Protein AF-A0A0B5FC91-F1 (afdb_monomer_lite)

Radius of gyration: 28.28 Å; chains: 1; bounding box: 96×73×93 Å

Sequence (487 aa):
MAQLRSFLKFMPFAAALLGFMLLGGCGSNSGSGDAPQAEAPVGSYGVDENGIRYTGSSGCVACHQLLTFGELDPEASAEIVADYLRGRHAQGSLDAAAPQACLDCHDPIGDGSTIESFLPAGASIPEAGLAAVGCENCHGAGGDHFGDGPLPRSVPGFETCGNCHDLLAPASPHVGAEDSLLANYQDSRHATSVRAPGNALCGRCHSDELFRNYHEKTVDLEAAQWETFFSGVTPPSDPSPVQCRTCHNPHSGALRTSSIVDNDREVFSGEFNLCTACHQVNLEYDFDSESGTYSFQLDESRDTYLATGHPATDALIEDSHFKSGADIFGYNINASARNACTQCHSPHAASRFVAEDSMAIAEAWARSGHADYQGGAFTHQFDPDSDGACLKCHNGVEFVRYVNGVPPVDLDAARQGGVVACVACHDLDDSNNADGALRQIDEVAFPSGAIVSLNQANNLCLECHQGRSSTRQVDERIADKGSRGRE

Foldseek 3Di:
DDDDDDDDDDDPDPPPVVVPPLPPQQDLPPDDDPPPLQDLPDDPLDAPPVRFGANAQLSVLSNQLPDDDDPPDNVVSNVLSLLQLQACQLLPPDALPDPVVVLVQQAVSSRNQSCVVVHDPPRDADPRGGGGNGPCLFQNGCSQVSNPDDGNRPPGFQVSVCSRQADDPLPDPPQQRFHRLVVLLCLACQQVQDDDQQFLLSCCQFFLVSVLVPLVVPLPDFQVRSVVVRVPPGGDPDTGGRGPCSQAVPSNRHGPAQFDDDPNATQAHRVLSSVCSRLPFAWDWDADPVLRAIDIAGPPVGHHNCNPPNPPPDDGPCQQAHYPDDDRLAAHFRRSQNCRPVLEADVSNRDDQQDDCPRVVRNVCRPDPLNPCSDPLQSDQADQQARQLSCCQFALSLVSSVLSPDDSRNHGCVSGGHGNGPVSQFQRSPPPDSRGDGRADQWDQAPVRDIDGDDGVVRSVCSNVHDNDDPVRVVVVVVVVVVVVPD

Structure (mmCIF, N/CA/C/O backbone):
data_AF-A0A0B5FC91-F1
#
_entry.id   AF-A0A0B5FC91-F1
#
loop_
_atom_site.group_PDB
_atom_site.id
_atom_site.type_symbol
_atom_site.label_atom_id
_atom_site.label_alt_id
_atom_site.label_comp_id
_atom_site.label_asym_id
_atom_site.label_entity_id
_atom_site.label_seq_id
_atom_site.pdbx_PDB_ins_code
_atom_site.Cartn_x
_atom_site.Cartn_y
_atom_site.Cartn_z
_atom_site.occupancy
_atom_site.B_iso_or_equiv
_atom_site.auth_seq_id
_atom_site.auth_comp_id
_atom_site.auth_asym_id
_atom_site.auth_atom_id
_atom_site.pdbx_PDB_model_num
ATOM 1 N N . MET A 1 1 ? -65.824 48.731 5.723 1.00 39.88 1 MET A N 1
ATOM 2 C CA . MET A 1 1 ? -64.798 48.352 6.718 1.00 39.88 1 MET A CA 1
ATOM 3 C C . MET A 1 1 ? -65.505 47.682 7.882 1.00 39.88 1 MET A C 1
ATOM 5 O O . MET A 1 1 ? -65.996 48.364 8.770 1.00 39.88 1 MET A O 1
ATOM 9 N N . ALA A 1 2 ? -65.689 46.367 7.800 1.00 34.00 2 ALA A N 1
ATOM 10 C CA . ALA A 1 2 ? -66.424 45.595 8.790 1.00 34.00 2 ALA A CA 1
ATOM 11 C C . ALA A 1 2 ? -65.906 44.149 8.797 1.00 34.00 2 ALA A C 1
ATOM 13 O O . ALA A 1 2 ? -65.760 43.559 7.733 1.00 34.00 2 ALA A O 1
ATOM 14 N N . GLN A 1 3 ? -65.713 43.627 10.012 1.00 33.59 3 GLN A N 1
ATOM 15 C CA . GLN A 1 3 ? -65.729 42.210 10.402 1.00 33.59 3 GLN A CA 1
ATOM 16 C C . GLN A 1 3 ? -64.540 41.329 9.965 1.00 33.59 3 GLN A C 1
ATOM 18 O O . GLN A 1 3 ? -64.578 40.663 8.938 1.00 33.59 3 GLN A O 1
ATOM 23 N N . LEU A 1 4 ? -63.538 41.223 10.849 1.00 33.69 4 LEU A N 1
ATOM 24 C CA . LEU A 1 4 ? -62.694 40.032 10.989 1.00 33.69 4 LEU A CA 1
ATOM 25 C C . LEU A 1 4 ? -63.137 39.302 12.268 1.00 33.69 4 LEU A C 1
ATOM 27 O O . LEU A 1 4 ? -62.945 39.808 13.375 1.00 33.69 4 LEU A O 1
ATOM 31 N N . ARG A 1 5 ? -63.746 38.122 12.130 1.00 36.91 5 ARG A N 1
ATOM 32 C CA . ARG A 1 5 ? -63.949 37.175 13.231 1.00 36.91 5 ARG A CA 1
ATOM 33 C C . ARG A 1 5 ? -63.750 35.749 12.734 1.00 36.91 5 ARG A C 1
ATOM 35 O O . ARG A 1 5 ? -64.418 35.332 11.801 1.00 36.91 5 ARG A O 1
ATOM 42 N N . SER A 1 6 ? -62.950 35.029 13.520 1.00 36.69 6 SER A N 1
ATOM 43 C CA . SER A 1 6 ? -62.980 33.581 13.735 1.00 36.69 6 SER A CA 1
ATOM 44 C C . SER A 1 6 ? -62.473 32.707 12.591 1.00 36.69 6 SER A C 1
ATOM 46 O O . SER A 1 6 ? -63.109 32.630 11.557 1.00 36.69 6 SER A O 1
ATOM 48 N N . PHE A 1 7 ? -61.362 32.002 12.817 1.00 30.22 7 PHE A N 1
ATOM 49 C CA . PHE A 1 7 ? -61.339 30.534 12.903 1.00 30.22 7 PHE A CA 1
ATOM 50 C C . PHE A 1 7 ? -59.958 30.088 13.417 1.00 30.22 7 PHE A C 1
ATOM 52 O O . PHE A 1 7 ? -59.023 29.860 12.661 1.00 30.22 7 PHE A O 1
ATOM 59 N N . LEU A 1 8 ? -59.845 29.988 14.743 1.00 39.12 8 LEU A N 1
ATOM 60 C CA . LEU A 1 8 ? -58.862 29.148 15.426 1.00 39.12 8 LEU A CA 1
ATOM 61 C C . LEU A 1 8 ? -59.639 27.937 15.955 1.00 39.12 8 LEU A C 1
ATOM 63 O O . LEU A 1 8 ? -60.596 28.156 16.703 1.00 39.12 8 LEU A O 1
ATOM 67 N N . LYS A 1 9 ? -59.242 26.708 15.590 1.00 35.28 9 LYS A N 1
ATOM 68 C CA . LYS A 1 9 ? -59.240 25.492 16.439 1.00 35.28 9 LYS A CA 1
ATOM 69 C C . LYS A 1 9 ? -58.924 24.228 15.618 1.00 35.28 9 LYS A C 1
ATOM 71 O O . LYS A 1 9 ? -59.471 24.075 14.533 1.00 35.28 9 LYS A O 1
ATOM 76 N N . PHE A 1 10 ? -58.144 23.331 16.246 1.00 31.38 10 PHE A N 1
ATOM 77 C CA . PHE A 1 10 ? -57.689 21.982 15.831 1.00 31.38 10 PHE A CA 1
ATOM 78 C C . PHE A 1 10 ? -56.506 22.001 14.841 1.00 31.38 10 PHE A C 1
ATOM 80 O O . PHE A 1 10 ? -56.648 22.538 13.758 1.00 31.38 10 PHE A O 1
ATOM 87 N N . MET A 1 11 ? -55.288 21.505 15.102 1.00 28.73 11 MET A N 1
ATOM 88 C CA . MET A 1 11 ? -54.707 20.542 16.058 1.00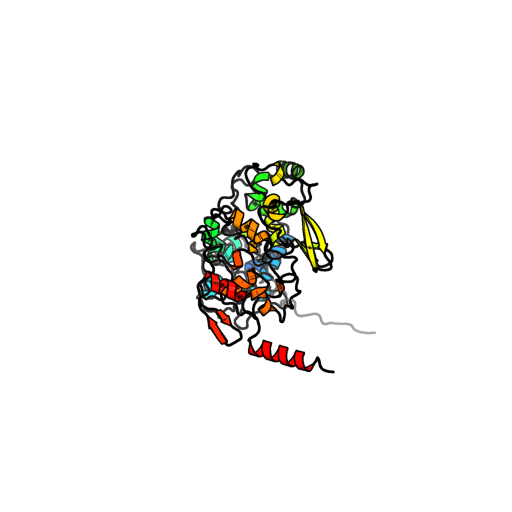 28.73 11 MET A CA 1
ATOM 89 C C . MET A 1 11 ? -53.189 20.826 16.187 1.00 28.73 11 MET A C 1
ATOM 91 O O . MET A 1 11 ? -52.559 21.076 15.163 1.00 28.73 11 MET A O 1
ATOM 95 N N . PRO A 1 12 ? -52.559 20.661 17.366 1.00 33.88 12 PRO A N 1
ATOM 96 C CA . PRO A 1 12 ? -51.145 20.310 17.441 1.00 33.88 12 PRO A CA 1
ATOM 97 C C . PRO A 1 12 ? -51.004 19.017 18.249 1.00 33.88 12 PRO A C 1
ATOM 99 O O . PRO A 1 12 ? -50.943 19.062 19.468 1.00 33.88 12 PRO A O 1
ATOM 102 N N . PHE A 1 13 ? -51.012 17.855 17.593 1.00 32.59 13 PHE A N 1
ATOM 103 C CA . PHE A 1 13 ? -50.641 16.594 18.263 1.00 32.59 13 PHE A CA 1
ATOM 104 C C . PHE A 1 13 ? -49.976 15.548 17.353 1.00 32.59 13 PHE A C 1
ATOM 106 O O . PHE A 1 13 ? -49.676 14.457 17.816 1.00 32.59 13 PHE A O 1
ATOM 113 N N . ALA A 1 14 ? -49.685 15.866 16.085 1.00 33.00 14 ALA A N 1
ATOM 114 C CA . ALA A 1 14 ? -49.096 14.898 15.148 1.00 33.00 14 ALA A CA 1
ATOM 115 C C . ALA A 1 14 ? -47.592 15.099 14.869 1.00 33.00 14 ALA A C 1
ATOM 117 O O . ALA A 1 14 ? -46.965 14.210 14.311 1.00 33.00 14 ALA A O 1
ATOM 118 N N . ALA A 1 15 ? -46.986 16.221 15.275 1.00 32.50 15 ALA A N 1
ATOM 119 C CA . ALA A 1 15 ? -45.578 16.514 14.965 1.00 32.50 15 ALA A CA 1
ATOM 120 C C . ALA A 1 15 ? -44.585 16.157 16.091 1.00 32.50 15 ALA A C 1
ATOM 122 O O . ALA A 1 15 ? -43.381 16.208 15.877 1.00 32.50 15 ALA A O 1
ATOM 123 N N . ALA A 1 16 ? -45.063 15.774 17.280 1.00 32.12 16 ALA A N 1
ATOM 124 C CA . ALA A 1 16 ? -44.199 15.458 18.424 1.00 32.12 16 ALA A CA 1
ATOM 125 C C . ALA A 1 16 ? -43.876 13.957 18.573 1.00 32.12 16 ALA A C 1
ATOM 127 O O . ALA A 1 16 ? -43.035 13.599 19.388 1.00 32.12 16 ALA A O 1
ATOM 128 N N . LEU A 1 17 ? -44.518 13.079 17.791 1.00 31.77 17 LEU A N 1
ATOM 129 C CA . LEU A 1 17 ? -44.332 11.623 17.885 1.00 31.77 17 LEU A CA 1
ATOM 130 C C . LEU A 1 17 ? -43.324 11.049 16.877 1.00 31.77 17 LEU A C 1
ATOM 132 O O . LEU A 1 17 ? -42.799 9.972 17.124 1.00 31.77 17 LEU A O 1
ATOM 136 N N . LEU A 1 18 ? -42.992 11.766 15.795 1.00 33.34 18 LEU A N 1
ATOM 137 C CA . LEU A 1 18 ? -41.940 11.331 14.858 1.00 33.34 18 LEU A CA 1
ATOM 138 C C . LEU A 1 18 ? -40.522 11.759 15.278 1.00 33.34 18 LEU A C 1
ATOM 140 O O . LEU A 1 18 ? -39.554 11.171 14.816 1.00 33.34 18 LEU A O 1
ATOM 144 N N . GLY A 1 19 ? -40.383 12.750 16.163 1.00 29.98 19 GLY A N 1
ATOM 145 C CA . GLY A 1 19 ? -39.074 13.240 16.619 1.00 29.98 19 GLY A CA 1
ATOM 146 C C . GLY A 1 19 ? -38.434 12.420 17.745 1.00 29.98 19 GLY A C 1
ATOM 147 O O . GLY A 1 19 ? -37.263 12.617 18.041 1.00 29.98 19 GLY A O 1
ATOM 148 N N . PHE A 1 20 ? -39.177 11.504 18.374 1.00 33.41 20 PHE A N 1
ATOM 149 C CA . PHE A 1 20 ? -38.699 10.741 19.535 1.00 33.41 20 PHE A CA 1
ATOM 150 C C . PHE A 1 20 ? -38.102 9.367 19.190 1.00 33.41 20 PHE A C 1
ATOM 152 O O . PHE A 1 20 ? -37.433 8.782 20.034 1.00 33.41 20 PHE A O 1
ATOM 159 N N . MET A 1 21 ? -38.295 8.854 17.969 1.00 37.91 21 MET A N 1
ATOM 160 C CA . MET A 1 21 ? -37.767 7.536 17.572 1.00 37.91 21 MET A CA 1
ATOM 161 C C . MET A 1 21 ? -36.323 7.567 17.048 1.00 37.91 21 MET A C 1
ATOM 163 O O . MET A 1 21 ? -35.681 6.528 17.031 1.00 37.91 21 MET A O 1
ATOM 167 N N . LEU A 1 22 ? -35.785 8.736 16.680 1.00 41.50 22 LEU A N 1
ATOM 168 C CA . LEU A 1 22 ? -34.403 8.873 16.185 1.00 41.50 22 LEU A CA 1
ATOM 169 C C . LEU A 1 22 ? -33.408 9.358 17.253 1.00 41.50 22 LEU A C 1
ATOM 171 O O . LEU A 1 22 ? -32.212 9.401 17.003 1.00 41.50 22 LEU A O 1
ATOM 175 N N . LEU A 1 23 ? -33.888 9.710 18.450 1.00 41.09 23 LEU A N 1
ATOM 176 C CA . LEU A 1 23 ? -33.058 10.188 19.567 1.00 41.09 23 LEU A CA 1
ATOM 177 C C . LEU A 1 23 ? -32.958 9.177 20.721 1.00 41.09 23 LEU A C 1
ATOM 179 O O . LEU A 1 23 ? -32.274 9.438 21.704 1.00 41.09 23 LEU A O 1
ATOM 183 N N . GLY A 1 24 ? -33.636 8.029 20.620 1.00 43.03 24 GLY A N 1
ATOM 184 C CA . GLY A 1 24 ? -33.715 7.032 21.693 1.00 43.03 24 GLY A CA 1
ATOM 185 C C . GLY A 1 24 ? -32.511 6.093 21.825 1.00 43.03 24 GLY A C 1
ATOM 186 O O . GLY A 1 24 ? -32.517 5.280 22.739 1.00 43.03 24 GLY A O 1
ATOM 187 N N . GLY A 1 25 ? -31.514 6.177 20.935 1.00 46.44 25 GLY A N 1
ATOM 188 C CA . GLY A 1 25 ? -30.410 5.206 20.864 1.00 46.44 25 GLY A CA 1
ATOM 189 C C . GLY A 1 25 ? -28.994 5.763 21.035 1.00 46.44 25 GLY A C 1
ATOM 190 O O . GLY A 1 25 ? -28.072 4.976 21.144 1.00 46.44 25 GLY A O 1
ATOM 191 N N . CYS A 1 26 ? -28.796 7.085 21.078 1.00 52.91 26 CYS A N 1
ATOM 192 C CA . CYS A 1 26 ? -27.451 7.680 21.203 1.00 52.91 26 CYS A CA 1
ATOM 193 C C . CYS A 1 26 ? -27.249 8.428 22.546 1.00 52.91 26 CYS A C 1
ATOM 195 O O . CYS A 1 26 ? -26.355 9.263 22.660 1.00 52.91 26 CYS A O 1
ATOM 197 N N . GLY A 1 27 ? -28.114 8.210 23.547 1.00 40.06 27 GLY A N 1
ATOM 198 C CA . GLY A 1 27 ? -28.094 8.942 24.819 1.00 40.06 27 GLY A CA 1
ATOM 199 C C . GLY A 1 27 ? -27.684 8.074 26.007 1.00 40.06 27 GLY A C 1
ATOM 200 O O . GLY A 1 27 ? -28.433 7.183 26.397 1.00 40.06 27 GLY A O 1
ATOM 201 N N . SER A 1 28 ? -26.577 8.431 26.657 1.00 44.41 28 SER A N 1
ATOM 202 C CA . SER A 1 28 ? -26.045 7.899 27.928 1.00 44.41 28 SER A CA 1
ATOM 203 C C . SER A 1 28 ? -26.926 8.194 29.161 1.00 44.41 28 SER A C 1
ATOM 205 O O . SER A 1 28 ? -26.446 8.421 30.268 1.00 44.41 28 SER A O 1
ATOM 207 N N . ASN A 1 29 ? -28.251 8.257 28.988 1.00 42.31 29 ASN A N 1
ATOM 208 C CA . ASN A 1 29 ? -29.201 8.498 30.072 1.00 42.31 29 ASN A CA 1
ATOM 209 C C . ASN A 1 29 ? -30.598 7.922 29.760 1.00 42.31 29 ASN A C 1
ATOM 211 O O . ASN A 1 29 ? -31.614 8.617 29.839 1.00 42.31 29 ASN A O 1
ATOM 215 N N . SER A 1 30 ? -30.690 6.626 29.446 1.00 39.19 30 SER A N 1
ATOM 216 C CA . SER A 1 30 ? -31.924 5.879 29.723 1.00 39.19 30 SER A CA 1
ATOM 217 C C . SER A 1 30 ? -31.938 5.547 31.218 1.00 39.19 30 SER A C 1
ATOM 219 O O . SER A 1 30 ? -31.276 4.620 31.675 1.00 39.19 30 SER A O 1
ATOM 221 N N . GLY A 1 31 ? -32.611 6.395 31.996 1.00 34.31 31 GLY A N 1
ATOM 222 C CA . GLY A 1 31 ? -32.564 6.390 33.456 1.00 34.31 31 GLY A CA 1
ATOM 223 C C . GLY A 1 31 ? -32.859 5.041 34.120 1.00 34.31 31 GLY A C 1
ATOM 224 O O . GLY A 1 31 ? -33.721 4.297 33.673 1.00 34.31 31 GLY A O 1
ATOM 225 N N . SER A 1 32 ? -32.150 4.807 35.229 1.00 42.34 32 SER A N 1
ATOM 226 C CA . SER A 1 32 ? -32.423 3.905 36.363 1.00 42.34 32 SER A CA 1
ATOM 227 C C . SER A 1 32 ? -33.727 3.088 36.322 1.00 42.34 32 SER A C 1
ATOM 229 O O . SER A 1 32 ? -34.638 3.299 37.130 1.00 42.34 32 SER A O 1
ATOM 231 N N . GLY A 1 33 ? -33.804 2.130 35.412 1.00 34.84 33 GLY A N 1
ATOM 232 C CA . GLY A 1 33 ? -34.858 1.136 35.343 1.00 34.84 33 GLY A CA 1
ATOM 233 C C . GLY A 1 33 ? -34.238 -0.151 34.836 1.00 34.84 33 GLY A C 1
ATOM 234 O O . GLY A 1 33 ? -33.442 -0.109 33.907 1.00 34.84 33 GLY A O 1
ATOM 235 N N . ASP A 1 34 ? -34.588 -1.264 35.469 1.00 39.97 34 ASP A N 1
ATOM 236 C CA . ASP A 1 34 ? -34.077 -2.623 35.250 1.00 39.97 34 ASP A CA 1
ATOM 237 C C . ASP A 1 34 ? -34.361 -3.211 33.842 1.00 39.97 34 ASP A C 1
ATOM 239 O O . ASP A 1 34 ? -34.585 -4.413 33.699 1.00 39.97 34 ASP A O 1
ATOM 243 N N . ALA A 1 35 ? -34.388 -2.392 32.787 1.00 39.38 35 ALA A N 1
ATOM 244 C CA . ALA A 1 35 ? -34.325 -2.874 31.417 1.00 39.38 35 ALA A CA 1
ATOM 245 C C . ALA A 1 35 ? -32.876 -3.318 31.154 1.00 39.38 35 ALA A C 1
ATOM 247 O O . ALA A 1 35 ? -31.962 -2.502 31.292 1.00 39.38 35 ALA A O 1
ATOM 248 N N . PRO A 1 36 ? -32.625 -4.600 30.836 1.00 41.38 36 PRO A N 1
ATOM 249 C CA . PRO A 1 36 ? -31.272 -5.052 30.567 1.00 41.38 36 PRO A CA 1
ATOM 250 C C . PRO A 1 36 ? -30.705 -4.245 29.398 1.00 41.38 36 PRO A C 1
ATOM 252 O O . PRO A 1 36 ? -31.366 -4.090 28.372 1.00 41.38 36 PRO A O 1
ATOM 255 N N . GLN A 1 37 ? -29.456 -3.798 29.533 1.00 47.75 37 GLN A N 1
ATOM 256 C CA . GLN A 1 37 ? -28.631 -3.185 28.482 1.00 47.75 37 GLN A CA 1
ATOM 257 C C . GLN A 1 37 ? -28.332 -4.155 27.306 1.00 47.75 37 GLN A C 1
ATOM 259 O O . GLN A 1 37 ? -27.328 -4.037 26.623 1.00 47.75 37 GLN A O 1
ATOM 264 N N . ALA A 1 38 ? -29.207 -5.141 27.075 1.00 44.41 38 ALA A N 1
ATOM 265 C CA . ALA A 1 38 ? -29.123 -6.213 26.091 1.00 44.41 38 ALA A CA 1
ATOM 266 C C . ALA A 1 38 ? -30.128 -6.044 24.935 1.00 44.41 38 ALA A C 1
ATOM 268 O O . ALA A 1 38 ? -30.311 -6.965 24.138 1.00 44.41 38 ALA A O 1
ATOM 269 N N . GLU A 1 39 ? -30.803 -4.898 24.843 1.00 46.53 39 GLU A N 1
ATOM 270 C CA . GLU A 1 39 ? -31.734 -4.588 23.757 1.00 46.53 39 GLU A CA 1
ATOM 271 C C . GLU A 1 39 ? -31.229 -3.386 22.957 1.00 46.53 39 GLU A C 1
ATOM 273 O O . GLU A 1 39 ? -31.826 -2.314 22.980 1.00 46.53 39 GLU A O 1
ATOM 278 N N . ALA A 1 40 ? -30.115 -3.565 22.238 1.00 44.56 40 ALA A N 1
ATOM 279 C CA . ALA A 1 40 ? -29.790 -2.690 21.117 1.00 44.56 40 ALA A CA 1
ATOM 280 C C . ALA A 1 40 ? -30.962 -2.756 20.117 1.00 44.56 40 ALA A C 1
ATOM 282 O O . ALA A 1 40 ? -31.256 -3.839 19.593 1.00 44.56 40 ALA A O 1
ATOM 283 N N . PRO A 1 41 ? -31.688 -1.657 19.854 1.00 55.19 41 PRO A N 1
ATOM 284 C CA . PRO A 1 41 ? -32.700 -1.659 18.823 1.00 55.19 41 PRO A CA 1
ATOM 285 C C . PRO A 1 41 ? -31.977 -1.385 17.508 1.00 55.19 41 PRO A C 1
ATOM 287 O O . PRO A 1 41 ? -31.811 -0.222 17.168 1.00 55.19 41 PRO A O 1
ATOM 290 N N . VAL A 1 42 ? -31.507 -2.446 16.837 1.00 48.00 42 VAL A N 1
ATOM 291 C CA . VAL A 1 42 ? -31.299 -2.608 15.379 1.00 48.00 42 VAL A CA 1
ATOM 292 C C . VAL A 1 42 ? -30.599 -3.964 15.143 1.00 48.00 42 VAL A C 1
ATOM 294 O O . VAL A 1 42 ? -29.448 -4.155 15.498 1.00 48.00 42 VAL A O 1
ATOM 297 N N . GLY A 1 43 ? -31.352 -4.904 14.553 1.00 55.12 43 GLY A N 1
ATOM 298 C CA . GLY A 1 43 ? -30.902 -6.162 13.936 1.00 55.12 43 GLY A CA 1
ATOM 299 C C . GLY A 1 43 ? -30.488 -7.322 14.854 1.00 55.12 43 GLY A C 1
ATOM 300 O O . GLY A 1 43 ? -29.618 -7.218 15.706 1.00 55.12 43 GLY A O 1
ATOM 301 N N . SER A 1 44 ? -31.095 -8.494 14.654 1.00 66.69 44 SER A N 1
ATOM 302 C CA . SER A 1 44 ? -30.660 -9.742 15.291 1.00 66.69 44 SER A CA 1
ATOM 303 C C . SER A 1 44 ? -29.479 -10.358 14.528 1.00 66.69 44 SER A C 1
ATOM 305 O O . SER A 1 44 ? -29.603 -11.481 14.041 1.00 66.69 44 SER A O 1
ATOM 307 N N . TYR A 1 45 ? -28.349 -9.652 14.410 1.00 82.31 45 TYR A N 1
ATOM 308 C CA . TYR A 1 45 ? -27.148 -10.156 13.710 1.00 82.31 45 TYR A CA 1
ATOM 309 C C . TYR A 1 45 ? -26.368 -11.208 14.521 1.00 82.31 45 TYR A C 1
ATOM 311 O O . TYR A 1 45 ? -25.230 -11.548 14.225 1.00 82.31 45 TYR A O 1
ATOM 319 N N . GLY A 1 46 ? -26.994 -11.746 15.569 1.00 85.00 46 GLY A N 1
ATOM 320 C CA . GLY A 1 46 ? -26.420 -12.757 16.441 1.00 85.00 46 GLY A CA 1
ATOM 321 C C . GLY A 1 46 ? -25.632 -12.164 17.604 1.00 85.00 46 GLY A C 1
ATOM 322 O O . GLY A 1 46 ? -25.893 -11.053 18.072 1.00 85.00 46 GLY A O 1
ATOM 323 N N . VAL A 1 47 ? -24.710 -12.972 18.109 1.00 85.00 47 VAL A N 1
ATOM 324 C CA . VAL A 1 47 ? -23.794 -12.637 19.196 1.00 85.00 47 VAL A CA 1
ATOM 325 C C . VAL A 1 47 ? -22.398 -13.108 18.824 1.00 85.00 47 VAL A C 1
ATOM 327 O O . VAL A 1 47 ? -22.263 -14.070 18.064 1.00 85.00 47 VAL A O 1
ATOM 330 N N . ASP A 1 48 ? -21.379 -12.454 19.366 1.00 86.31 48 ASP A N 1
ATOM 331 C CA . ASP A 1 48 ? -20.005 -12.930 19.263 1.00 86.31 48 ASP A CA 1
ATOM 332 C C . ASP A 1 48 ? -19.752 -14.164 20.156 1.00 86.31 48 ASP A C 1
ATOM 334 O O . ASP A 1 48 ? -20.643 -14.677 20.844 1.00 86.31 48 ASP A O 1
ATOM 338 N N . GLU A 1 49 ? -18.509 -14.647 20.159 1.00 86.00 49 GLU A N 1
ATOM 339 C CA . GLU A 1 49 ? -18.066 -15.792 20.967 1.00 86.00 49 GLU A CA 1
ATOM 340 C C . GLU A 1 49 ? -18.260 -15.611 22.484 1.00 86.00 49 GLU A C 1
ATOM 342 O O . GLU A 1 49 ? -18.356 -16.598 23.217 1.00 86.00 49 GLU A O 1
ATOM 347 N N . ASN A 1 50 ? -18.365 -14.365 22.954 1.00 84.50 50 ASN A N 1
ATOM 348 C CA . ASN A 1 50 ? -18.557 -14.008 24.357 1.00 84.50 50 ASN A CA 1
ATOM 349 C C . ASN A 1 50 ? -20.035 -13.758 24.701 1.00 84.50 50 ASN A C 1
ATOM 351 O O . ASN A 1 50 ? -20.368 -13.494 25.858 1.00 84.50 50 ASN A O 1
ATOM 355 N N . GLY A 1 51 ? -20.937 -13.876 23.722 1.00 84.19 51 GLY A N 1
ATOM 356 C CA . GLY A 1 51 ? -22.366 -13.633 23.893 1.00 84.19 51 GLY A CA 1
ATOM 357 C C . GLY A 1 51 ? -22.767 -12.156 23.807 1.00 84.19 51 GLY A C 1
ATOM 358 O O . GLY A 1 51 ? -23.916 -11.837 24.130 1.00 84.19 51 GLY A O 1
ATOM 359 N N . ILE A 1 52 ? -21.866 -11.266 23.375 1.00 82.75 52 ILE A N 1
ATOM 360 C CA . ILE A 1 52 ? -22.144 -9.838 23.178 1.00 82.75 52 ILE A CA 1
ATOM 361 C C . ILE A 1 52 ? -22.893 -9.672 21.858 1.00 82.75 52 ILE A C 1
ATOM 363 O O . ILE A 1 52 ? -22.528 -10.251 20.836 1.00 82.75 52 ILE A O 1
ATOM 367 N N . ARG A 1 53 ? -23.976 -8.892 21.869 1.00 84.75 53 ARG A N 1
ATOM 368 C CA . ARG A 1 53 ? -24.808 -8.671 20.680 1.00 84.75 53 ARG A CA 1
ATOM 369 C C . ARG A 1 53 ? -24.142 -7.711 19.709 1.00 84.75 53 ARG A C 1
ATOM 371 O O . ARG A 1 53 ? -23.642 -6.664 20.114 1.00 84.75 53 ARG A O 1
ATOM 378 N N . TYR A 1 54 ? -24.235 -8.040 18.431 1.00 87.00 54 TYR A N 1
ATOM 379 C CA . TYR A 1 54 ? -23.977 -7.096 17.354 1.00 87.00 54 TYR A CA 1
ATOM 380 C C . TYR A 1 54 ? -25.090 -6.045 17.295 1.00 87.00 54 TYR A C 1
ATOM 382 O O . TYR A 1 54 ? -26.265 -6.353 17.515 1.00 87.00 54 TYR A O 1
ATOM 390 N N . THR A 1 55 ? -24.703 -4.805 17.028 1.00 85.25 55 THR A N 1
ATOM 391 C CA . THR A 1 55 ? -25.575 -3.622 16.967 1.00 85.25 55 THR A CA 1
ATOM 392 C C . THR A 1 55 ? -25.861 -3.180 15.533 1.00 85.25 55 THR A C 1
ATOM 394 O O . THR A 1 55 ? -26.832 -2.460 15.288 1.00 85.25 55 THR A O 1
ATOM 397 N N . GLY A 1 56 ? -25.046 -3.640 14.582 1.00 88.62 56 GLY A N 1
ATOM 398 C CA . GLY A 1 56 ? -25.110 -3.290 13.173 1.00 88.62 56 GLY A CA 1
ATOM 399 C C . GLY A 1 56 ? -24.443 -1.953 12.855 1.00 88.62 56 GLY A C 1
ATOM 400 O O . GLY A 1 56 ? -24.606 -0.942 13.548 1.00 88.62 56 GLY A O 1
ATOM 401 N N . SER A 1 57 ? -23.750 -1.920 11.723 1.00 90.00 57 SER A N 1
ATOM 402 C CA . SER A 1 57 ? -22.942 -0.790 11.264 1.00 90.00 57 SER A CA 1
ATOM 403 C C . SER A 1 57 ? -23.743 0.492 11.066 1.00 90.00 57 SER A C 1
ATOM 405 O O . SER A 1 57 ? -23.218 1.575 11.314 1.00 90.00 57 SER A O 1
ATOM 407 N N . SER A 1 58 ? -25.031 0.415 10.706 1.00 89.12 58 SER A N 1
ATOM 408 C CA . SER A 1 58 ? -25.890 1.606 10.645 1.00 89.12 58 SER A CA 1
ATOM 409 C C . SER A 1 58 ? -25.994 2.344 11.980 1.00 89.12 58 SER A C 1
ATOM 411 O O . SER A 1 58 ? -26.082 3.569 11.987 1.00 89.12 58 SER A O 1
ATOM 413 N N . GLY A 1 59 ? -25.980 1.621 13.108 1.00 84.88 59 GLY A N 1
ATOM 414 C CA . GLY A 1 59 ? -26.010 2.224 14.442 1.00 84.88 59 GLY A CA 1
ATOM 415 C C . GLY A 1 59 ? -24.709 2.963 14.741 1.00 84.88 59 GLY A C 1
ATOM 416 O O . GLY A 1 59 ? -24.733 4.122 15.163 1.00 84.88 59 GLY A O 1
ATOM 417 N N . CYS A 1 60 ? -23.578 2.327 14.423 1.00 87.12 60 CYS A N 1
ATOM 418 C CA . CYS A 1 60 ? -22.251 2.926 14.532 1.00 87.12 60 CYS A CA 1
ATOM 419 C C . CYS A 1 60 ? -22.152 4.199 13.682 1.00 87.12 60 CYS A C 1
ATOM 421 O O . CYS A 1 60 ? -21.826 5.259 14.208 1.00 87.12 60 CYS A O 1
ATOM 423 N N . VAL A 1 61 ? -22.508 4.127 12.396 1.00 89.12 61 VAL A N 1
ATOM 424 C CA . VAL A 1 61 ? -22.492 5.272 11.471 1.00 89.12 61 VAL A CA 1
ATOM 425 C C . VAL A 1 61 ? -23.414 6.386 11.965 1.00 89.12 61 VAL A C 1
ATOM 427 O O . VAL A 1 61 ? -22.995 7.541 12.027 1.00 89.12 61 VAL A O 1
ATOM 430 N N . ALA A 1 62 ? -24.642 6.055 12.376 1.00 84.88 62 ALA A N 1
ATOM 431 C CA . ALA A 1 62 ? -25.621 7.036 12.834 1.00 84.88 62 ALA A CA 1
ATOM 432 C C . ALA A 1 62 ? -25.131 7.848 14.036 1.00 84.88 62 ALA A C 1
ATOM 434 O O . ALA A 1 62 ? -25.301 9.069 14.048 1.00 84.88 62 ALA A O 1
ATOM 435 N N . CYS A 1 63 ? -24.512 7.193 15.021 1.00 81.81 63 CYS A N 1
ATOM 436 C CA . CYS A 1 63 ? -23.976 7.888 16.182 1.00 81.81 63 CYS A CA 1
ATOM 437 C C . CYS A 1 63 ? -22.611 8.545 15.860 1.00 81.81 63 CYS A C 1
ATOM 439 O O . CYS A 1 63 ? -22.448 9.730 16.129 1.00 81.81 63 CYS A O 1
ATOM 441 N N . HIS A 1 64 ? -21.648 7.876 15.216 1.00 85.31 64 HIS A N 1
ATOM 442 C CA . HIS A 1 64 ? -20.298 8.433 14.991 1.00 85.31 64 HIS A CA 1
ATOM 443 C C . HIS A 1 64 ? -20.213 9.556 13.946 1.00 85.31 64 HIS A C 1
ATOM 445 O O . HIS A 1 64 ? -19.251 10.324 13.978 1.00 85.31 64 HIS A O 1
ATOM 451 N N . GLN A 1 65 ? -21.211 9.700 13.066 1.00 82.25 65 GLN A N 1
ATOM 452 C CA . GLN A 1 65 ? -21.307 10.852 12.159 1.00 82.25 65 GLN A CA 1
ATOM 453 C C . GLN A 1 65 ? -21.934 12.096 12.824 1.00 82.25 65 GLN A C 1
ATOM 455 O O . GLN A 1 65 ? -21.844 13.190 12.272 1.00 82.25 65 GLN A O 1
ATOM 460 N N . LEU A 1 66 ? -22.631 11.930 13.961 1.00 70.62 66 LEU A N 1
ATOM 461 C CA . LEU A 1 66 ? -23.413 12.987 14.626 1.00 70.62 66 LEU A CA 1
ATOM 462 C C . LEU A 1 66 ? -22.920 13.337 16.039 1.00 70.62 66 LEU A C 1
ATOM 464 O O . LEU A 1 66 ? -23.242 14.418 16.538 1.00 70.62 66 LEU A O 1
ATOM 468 N N . LEU A 1 67 ? -22.216 12.427 16.717 1.00 61.38 67 LEU A N 1
ATOM 469 C CA . LEU A 1 67 ? -21.869 12.558 18.130 1.00 61.38 67 LEU A CA 1
ATOM 470 C C . LEU A 1 67 ? -20.482 13.149 18.365 1.00 61.38 67 LEU A C 1
ATOM 472 O O . LEU A 1 67 ? -19.513 12.901 17.656 1.00 61.38 67 LEU A O 1
ATOM 476 N N . THR A 1 68 ? -20.424 13.907 19.455 1.00 49.38 68 THR A N 1
ATOM 477 C CA . THR A 1 68 ? -19.240 14.510 20.063 1.00 49.38 68 THR A CA 1
ATOM 478 C C . THR A 1 68 ? -18.748 13.586 21.183 1.00 49.38 68 THR A C 1
ATOM 480 O O . THR A 1 68 ? -19.497 13.355 22.133 1.00 49.38 68 THR A O 1
ATOM 483 N N . PHE A 1 69 ? -17.515 13.073 21.124 1.00 52.81 69 PHE A N 1
ATOM 484 C CA . PHE A 1 69 ? -16.962 12.203 22.175 1.00 52.81 69 PHE A CA 1
ATOM 485 C C . PHE A 1 69 ? -15.766 12.854 22.890 1.00 52.81 69 PHE A C 1
ATOM 487 O O . PHE A 1 69 ? -14.636 12.769 22.425 1.00 52.81 69 PHE A O 1
ATOM 494 N N . GLY A 1 70 ? -15.988 13.435 24.074 1.00 57.06 70 GLY A N 1
ATOM 495 C CA . GLY A 1 70 ? -14.902 13.804 25.001 1.00 57.06 70 GLY A CA 1
ATOM 496 C C . GLY A 1 70 ? -13.811 14.714 24.406 1.00 57.06 70 GLY A C 1
ATOM 497 O O . GLY A 1 70 ? -14.126 15.765 23.860 1.00 57.06 70 GLY A O 1
ATOM 498 N N . GLU A 1 71 ? -12.533 14.332 24.565 1.00 40.81 71 GLU A N 1
ATOM 499 C CA . GLU A 1 71 ? -11.355 15.051 24.027 1.00 40.81 71 GLU A CA 1
ATOM 500 C C . GLU A 1 71 ? -11.032 14.723 22.554 1.00 40.81 71 GLU A C 1
ATOM 502 O O . GLU A 1 71 ? -10.074 15.270 22.008 1.00 40.81 71 GLU A O 1
ATOM 507 N N . LEU A 1 72 ? -11.794 13.838 21.898 1.00 46.97 72 LEU A N 1
ATOM 508 C CA . LEU A 1 72 ? -11.642 13.605 20.462 1.00 46.97 72 LEU A CA 1
ATOM 509 C C . LEU A 1 72 ? -12.317 14.747 19.700 1.00 46.97 72 LEU A C 1
ATOM 511 O O . LEU A 1 72 ? -13.478 15.075 19.951 1.00 46.97 72 LEU A O 1
ATOM 515 N N . ASP A 1 73 ? -11.567 15.344 18.775 1.00 53.44 73 ASP A N 1
ATOM 516 C CA . ASP A 1 73 ? -12.050 16.398 17.891 1.00 53.44 73 ASP A CA 1
ATOM 517 C C . ASP A 1 73 ? -13.341 15.934 17.177 1.00 53.44 73 ASP A C 1
ATOM 519 O O . ASP A 1 73 ? -13.330 14.887 16.519 1.00 53.44 73 ASP A O 1
ATOM 523 N N . PRO A 1 74 ? -14.465 16.662 17.316 1.00 54.94 74 PRO A N 1
ATOM 524 C CA . PRO A 1 74 ? -15.741 16.317 16.690 1.00 54.94 74 PRO A CA 1
ATOM 525 C C . PRO A 1 74 ? -15.653 16.131 15.171 1.00 54.94 74 PRO A C 1
ATOM 527 O O . PRO A 1 74 ? -16.403 15.334 14.606 1.00 54.94 74 PRO A O 1
ATOM 530 N N . GLU A 1 75 ? -14.742 16.851 14.515 1.00 58.41 75 GLU A N 1
ATOM 531 C CA . GLU A 1 75 ? -14.532 16.754 13.070 1.00 58.41 75 GLU A CA 1
ATOM 532 C C . GLU A 1 75 ? -13.862 15.420 12.694 1.00 58.41 75 GLU A C 1
ATOM 534 O O . GLU A 1 75 ? -14.233 14.808 11.692 1.00 58.41 75 GLU A O 1
ATOM 539 N N . ALA A 1 76 ? -12.992 14.885 13.558 1.00 70.25 76 ALA A N 1
ATOM 540 C CA . ALA A 1 76 ? -12.245 13.655 13.296 1.00 70.25 76 ALA A CA 1
ATOM 541 C C . ALA A 1 76 ? -13.124 12.388 13.296 1.00 70.25 76 ALA A C 1
ATOM 543 O O . ALA A 1 76 ? -12.915 11.492 12.480 1.00 70.25 76 ALA A O 1
ATOM 544 N N . SER A 1 77 ? -14.132 12.289 14.176 1.00 79.50 77 SER A N 1
ATOM 545 C CA . SER A 1 77 ? -15.048 11.126 14.185 1.00 79.50 77 SER A CA 1
ATOM 546 C C . SER A 1 77 ? -15.916 11.082 12.924 1.00 79.50 77 SER A C 1
ATOM 548 O O . SER A 1 77 ? -16.079 10.027 12.309 1.00 79.50 77 SER A O 1
ATOM 550 N N . ALA A 1 78 ? -16.450 12.235 12.512 1.00 82.81 78 ALA A N 1
ATOM 551 C CA . ALA A 1 78 ? -17.245 12.335 11.293 1.00 82.81 78 ALA A CA 1
ATOM 552 C C . ALA A 1 78 ? -16.395 12.068 10.039 1.00 82.81 78 ALA A C 1
ATOM 554 O O . ALA A 1 78 ? -16.869 11.417 9.106 1.00 82.81 78 ALA A O 1
ATOM 555 N N . GLU A 1 79 ? -15.135 12.510 10.030 1.00 86.00 79 GLU A N 1
ATOM 556 C CA . GLU A 1 79 ? -14.187 12.230 8.950 1.00 86.00 79 GLU A CA 1
ATOM 557 C C . GLU A 1 79 ? -13.878 10.733 8.828 1.00 86.00 79 GLU A C 1
ATOM 559 O O . GLU A 1 79 ? -13.945 10.195 7.724 1.00 86.00 79 GLU A O 1
ATOM 564 N N . ILE A 1 80 ? -13.656 10.031 9.946 1.00 88.50 80 ILE A N 1
ATOM 565 C CA . ILE A 1 80 ? -13.456 8.571 9.960 1.00 88.50 80 ILE A CA 1
ATOM 566 C C . ILE A 1 80 ? -14.644 7.841 9.321 1.00 88.50 80 ILE A C 1
ATOM 568 O O . ILE A 1 80 ? -14.456 6.953 8.486 1.00 88.50 80 ILE A O 1
ATOM 572 N N . VAL A 1 81 ? -15.873 8.221 9.683 1.00 91.69 81 VAL A N 1
ATOM 573 C CA . VAL A 1 81 ? -17.083 7.625 9.096 1.00 91.69 81 VAL A CA 1
ATOM 574 C C . VAL A 1 81 ? -17.189 7.955 7.608 1.00 91.69 81 VAL A C 1
ATOM 576 O O . VAL A 1 81 ? -17.511 7.079 6.805 1.00 91.69 81 VAL A O 1
ATOM 579 N N . ALA A 1 82 ? -16.888 9.191 7.212 1.00 91.50 82 ALA A N 1
ATOM 580 C CA . ALA A 1 82 ? -16.903 9.591 5.810 1.00 91.50 82 ALA A CA 1
ATOM 581 C C . ALA A 1 82 ? -15.853 8.839 4.977 1.00 91.50 82 ALA A C 1
ATOM 583 O O . ALA A 1 82 ? -16.127 8.492 3.826 1.00 91.50 82 ALA A O 1
ATOM 584 N N . ASP A 1 83 ? -14.669 8.592 5.537 1.00 91.69 83 ASP A N 1
ATOM 585 C CA . ASP A 1 83 ? -13.617 7.772 4.935 1.00 91.69 83 ASP A CA 1
ATOM 586 C C . ASP A 1 83 ? -14.071 6.324 4.773 1.00 91.69 83 ASP A C 1
ATOM 588 O O . ASP A 1 83 ? -13.954 5.782 3.675 1.00 91.69 83 ASP A O 1
ATOM 592 N N . TYR A 1 84 ? -14.658 5.735 5.819 1.00 93.56 84 TYR A N 1
ATOM 593 C CA . TYR A 1 84 ? -15.249 4.398 5.764 1.00 93.56 84 TYR A CA 1
ATOM 594 C C . TYR A 1 84 ? -16.289 4.271 4.654 1.00 93.56 84 TYR A C 1
ATOM 596 O O . TYR A 1 84 ? -16.158 3.414 3.783 1.00 93.56 84 TYR A O 1
ATOM 604 N N . LEU A 1 85 ? -17.278 5.167 4.627 1.00 93.19 85 LEU A N 1
ATOM 605 C CA . LEU A 1 85 ? -18.367 5.131 3.650 1.00 93.19 85 LEU A CA 1
ATOM 606 C C . LEU A 1 85 ? -17.886 5.342 2.210 1.00 93.19 85 LEU A C 1
ATOM 608 O O . LEU A 1 85 ? -18.561 4.898 1.287 1.00 93.19 85 LEU A O 1
ATOM 612 N N . ARG A 1 86 ? -16.748 6.017 1.995 1.00 91.12 86 ARG A N 1
ATOM 613 C CA . ARG A 1 86 ? -16.081 6.154 0.684 1.00 91.12 86 ARG A CA 1
ATOM 614 C C . ARG A 1 86 ? -15.125 5.000 0.367 1.00 91.12 86 ARG A C 1
ATOM 616 O O . ARG A 1 86 ? -14.723 4.847 -0.785 1.00 91.12 86 ARG A O 1
ATOM 623 N N . GLY A 1 87 ? -14.737 4.235 1.380 1.00 88.94 87 GLY A N 1
ATOM 624 C CA . GLY A 1 87 ? -13.731 3.193 1.306 1.00 88.94 87 GLY A CA 1
ATOM 625 C C . GLY A 1 87 ? -14.232 1.894 0.683 1.00 88.94 87 GLY A C 1
ATOM 626 O O . GLY A 1 87 ? -15.428 1.652 0.501 1.00 88.94 87 GLY A O 1
ATOM 627 N N . ARG A 1 88 ? -13.275 1.015 0.375 1.00 85.88 88 ARG A N 1
ATOM 628 C CA . ARG A 1 88 ? -13.533 -0.294 -0.252 1.00 85.88 88 ARG A CA 1
ATOM 629 C C . ARG A 1 88 ? -14.294 -1.268 0.647 1.00 85.88 88 ARG A C 1
ATOM 631 O O . ARG A 1 88 ? -14.982 -2.131 0.123 1.00 85.88 88 ARG A O 1
ATOM 638 N N . HIS A 1 89 ? -14.179 -1.122 1.964 1.00 89.44 89 HIS A N 1
ATOM 639 C CA . HIS A 1 89 ? -14.890 -1.968 2.923 1.00 89.44 89 HIS A CA 1
ATOM 640 C C . HIS A 1 89 ? -16.396 -1.674 2.963 1.00 89.44 89 HIS A C 1
ATOM 642 O O . HIS A 1 89 ? -17.174 -2.605 3.131 1.00 89.44 89 HIS A O 1
ATOM 648 N N . ALA A 1 90 ? -16.813 -0.422 2.734 1.00 90.75 90 ALA A N 1
ATOM 649 C CA . ALA A 1 90 ? -18.227 -0.060 2.647 1.00 90.75 90 ALA A CA 1
ATOM 650 C C . ALA A 1 90 ? -18.803 -0.234 1.237 1.00 90.75 90 ALA A C 1
ATOM 652 O O . ALA A 1 90 ? -19.950 -0.627 1.089 1.00 90.75 90 ALA A O 1
ATOM 653 N N . GLN A 1 91 ? -18.032 0.077 0.194 1.00 84.88 91 GLN A N 1
ATOM 654 C CA . GLN A 1 91 ? -18.492 0.032 -1.201 1.00 84.88 91 GLN A CA 1
ATOM 655 C C . GLN A 1 91 ? -17.910 -1.169 -1.957 1.00 84.88 91 GLN A C 1
ATOM 657 O O . GLN A 1 91 ? -17.429 -1.027 -3.084 1.00 84.88 91 GLN A O 1
ATOM 662 N N . GLY A 1 92 ? -17.883 -2.335 -1.307 1.00 69.94 92 GLY A N 1
ATOM 663 C CA . GLY A 1 92 ? -17.332 -3.566 -1.870 1.00 69.94 92 GLY A CA 1
ATOM 664 C C . GLY A 1 92 ? -17.974 -3.952 -3.208 1.00 69.94 92 GLY A C 1
ATOM 665 O O . GLY A 1 92 ? -19.100 -3.578 -3.521 1.00 69.94 92 GLY A O 1
ATOM 666 N N . SER A 1 93 ? -17.248 -4.720 -4.022 1.00 63.91 93 SER A N 1
ATOM 667 C CA . SER A 1 93 ? -17.686 -5.125 -5.369 1.00 63.91 93 SER A CA 1
ATOM 668 C C . SER A 1 93 ? -18.727 -6.257 -5.385 1.00 63.91 93 SER A C 1
ATOM 670 O O . SER A 1 93 ? -19.023 -6.782 -6.459 1.00 63.91 93 SER A O 1
ATOM 672 N N . LEU A 1 94 ? -19.218 -6.693 -4.222 1.00 83.19 94 LEU A N 1
ATOM 673 C CA . LEU A 1 94 ? -20.134 -7.823 -4.085 1.00 83.19 94 LEU A CA 1
ATOM 674 C C . LEU A 1 94 ? -21.525 -7.364 -3.658 1.00 83.19 94 LEU A C 1
ATOM 676 O O . LEU A 1 94 ? -21.695 -6.349 -2.987 1.00 83.19 94 LEU A O 1
ATOM 680 N N . ASP A 1 95 ? -22.518 -8.154 -4.047 1.00 89.62 95 ASP A N 1
ATOM 681 C CA . ASP A 1 95 ? -23.894 -7.992 -3.605 1.00 89.62 95 ASP A CA 1
ATOM 682 C C . ASP A 1 95 ? -24.240 -8.967 -2.472 1.00 89.62 95 ASP A C 1
ATOM 684 O O . ASP A 1 95 ? -23.560 -9.974 -2.259 1.00 89.62 95 ASP A O 1
ATOM 688 N N . ALA A 1 96 ? -25.312 -8.675 -1.738 1.00 88.38 96 ALA A N 1
ATOM 689 C CA . ALA A 1 96 ? -25.753 -9.479 -0.600 1.00 88.38 96 ALA A CA 1
ATOM 690 C C . ALA A 1 96 ? -26.306 -10.870 -0.989 1.00 88.38 96 ALA A C 1
ATOM 692 O O . ALA A 1 96 ? -26.608 -11.680 -0.113 1.00 88.38 96 ALA A O 1
ATOM 693 N N . ALA A 1 97 ? -26.441 -11.175 -2.286 1.00 91.38 97 ALA A N 1
ATOM 694 C CA . ALA A 1 97 ? -26.790 -12.503 -2.792 1.00 91.38 97 ALA A CA 1
ATOM 695 C C . ALA A 1 97 ? -25.560 -13.321 -3.234 1.00 91.38 97 ALA A C 1
ATOM 697 O O . ALA A 1 97 ? -25.722 -14.433 -3.757 1.00 91.38 97 ALA A O 1
ATOM 698 N N . ALA A 1 98 ? -24.341 -12.811 -3.018 1.00 90.81 98 ALA A N 1
ATOM 699 C CA . ALA A 1 98 ? -23.112 -13.536 -3.301 1.00 90.81 98 ALA A CA 1
ATOM 700 C C . ALA A 1 98 ? -23.046 -14.880 -2.540 1.00 90.81 98 ALA A C 1
ATOM 702 O O . ALA A 1 98 ? -23.661 -15.049 -1.483 1.00 90.81 98 ALA A O 1
ATOM 703 N N . PRO A 1 99 ? -22.294 -15.874 -3.052 1.00 90.62 99 PRO A N 1
ATOM 704 C CA . PRO A 1 99 ? -22.094 -17.134 -2.346 1.00 90.62 99 PRO A CA 1
ATOM 705 C C . PRO A 1 99 ? -21.539 -16.918 -0.933 1.00 90.62 99 PRO A C 1
ATOM 707 O O . PRO A 1 99 ? -20.681 -16.061 -0.735 1.00 90.62 99 PRO A O 1
ATOM 710 N N . GLN A 1 100 ? -21.955 -17.754 0.026 1.00 89.38 100 GLN A N 1
ATOM 711 C CA . GLN A 1 100 ? -21.542 -17.628 1.432 1.00 89.38 100 GLN A CA 1
ATOM 712 C C . GLN A 1 100 ? -20.019 -17.553 1.602 1.00 89.38 100 GLN A C 1
ATOM 714 O O . GLN A 1 100 ? -19.539 -16.708 2.337 1.00 89.38 100 GLN A O 1
ATOM 719 N N . ALA A 1 101 ? -19.260 -18.347 0.842 1.00 86.88 101 ALA A N 1
ATOM 720 C CA . ALA A 1 101 ? -17.797 -18.315 0.877 1.00 86.88 101 ALA A CA 1
ATOM 721 C C . ALA A 1 101 ? -17.195 -16.929 0.557 1.00 86.88 101 ALA A C 1
ATOM 723 O O . ALA A 1 101 ? -16.078 -16.633 0.961 1.00 86.88 101 ALA A O 1
ATOM 724 N N . CYS A 1 102 ? -17.911 -16.081 -0.187 1.00 86.56 102 CYS A N 1
ATOM 725 C CA . CYS A 1 102 ? -17.522 -14.696 -0.430 1.00 86.56 102 CYS A CA 1
ATOM 726 C C . CYS A 1 102 ? -17.981 -13.782 0.717 1.00 86.56 102 CYS A C 1
ATOM 728 O O . CYS A 1 102 ? -17.224 -12.916 1.153 1.00 86.56 102 CYS A O 1
ATOM 730 N N . LEU A 1 103 ? -19.201 -13.990 1.221 1.00 90.25 103 LEU A N 1
ATOM 731 C CA . LEU A 1 103 ? -19.765 -13.220 2.335 1.00 90.25 103 LEU A CA 1
ATOM 732 C C . LEU A 1 103 ? -19.008 -13.444 3.650 1.00 90.25 103 LEU A C 1
ATOM 734 O O . LEU A 1 103 ? -18.913 -12.517 4.444 1.00 90.25 103 LEU A O 1
ATOM 738 N N . ASP A 1 104 ? -18.376 -14.604 3.832 1.00 89.19 104 ASP A N 1
ATOM 739 C CA . ASP A 1 104 ? -17.529 -14.910 4.993 1.00 89.19 104 ASP A CA 1
ATOM 740 C C . ASP A 1 104 ? -16.405 -13.877 5.205 1.00 89.19 104 ASP A C 1
ATOM 742 O O . ASP A 1 104 ? -15.945 -13.707 6.332 1.00 89.19 104 ASP A O 1
ATOM 746 N N . CYS A 1 105 ? -16.004 -13.154 4.148 1.00 88.69 105 CYS A N 1
ATOM 747 C CA . CYS A 1 105 ? -15.054 -12.041 4.228 1.00 88.69 105 CYS A CA 1
ATOM 748 C C . CYS A 1 105 ? -15.663 -10.672 3.893 1.00 88.69 105 CYS A C 1
ATOM 750 O O . CYS A 1 105 ? -15.166 -9.662 4.377 1.00 88.69 105 CYS A O 1
ATOM 752 N N . HIS A 1 106 ? -16.688 -10.611 3.037 1.00 90.25 106 HIS A N 1
ATOM 753 C CA . HIS A 1 106 ? -17.211 -9.344 2.499 1.00 90.25 106 HIS A CA 1
ATOM 754 C C . HIS A 1 106 ? -18.492 -8.843 3.166 1.00 90.25 106 HIS A C 1
ATOM 756 O O . HIS A 1 106 ? -18.828 -7.682 2.975 1.00 90.25 106 HIS A O 1
ATOM 762 N N . ASP A 1 107 ? -19.188 -9.683 3.933 1.00 92.94 107 ASP A N 1
ATOM 763 C CA . ASP A 1 107 ? -20.250 -9.276 4.864 1.00 92.94 107 ASP A CA 1
ATOM 764 C C . ASP A 1 107 ? -20.438 -10.338 5.972 1.00 92.94 107 ASP A C 1
ATOM 766 O O . ASP A 1 107 ? -21.468 -11.018 6.029 1.00 92.94 107 ASP A O 1
ATOM 770 N N . PRO A 1 108 ? -19.434 -10.550 6.850 1.00 90.69 108 PRO A N 1
ATOM 771 C CA . PRO A 1 108 ? -19.447 -11.685 7.781 1.00 90.69 108 PRO A CA 1
ATOM 772 C C . PRO A 1 108 ? -20.583 -11.645 8.817 1.00 90.69 108 PRO A C 1
ATOM 774 O O . PRO A 1 108 ? -20.913 -12.669 9.414 1.00 90.69 108 PRO A O 1
ATOM 777 N N . ILE A 1 109 ? -21.149 -10.461 9.071 1.00 91.19 109 ILE A N 1
ATOM 778 C CA . ILE A 1 109 ? -22.226 -10.240 10.051 1.00 91.19 109 ILE A CA 1
ATOM 779 C C . ILE A 1 109 ? -23.594 -10.128 9.349 1.00 91.19 109 ILE A C 1
ATOM 781 O O . ILE A 1 109 ? -24.630 -10.353 9.981 1.00 91.19 109 ILE A O 1
ATOM 785 N N . GLY A 1 110 ? -23.619 -9.854 8.041 1.00 90.94 110 GLY A N 1
ATOM 786 C CA . GLY A 1 110 ? -24.848 -9.672 7.270 1.00 90.94 110 GLY A CA 1
ATOM 787 C C . GLY A 1 110 ? -25.510 -8.320 7.529 1.00 90.94 110 GLY A C 1
ATOM 788 O O . GLY A 1 110 ? -26.741 -8.228 7.516 1.00 90.94 110 GLY A O 1
ATOM 789 N N . ASP A 1 111 ? -24.723 -7.292 7.851 1.00 91.19 111 ASP A N 1
ATOM 790 C CA . ASP A 1 111 ? -25.204 -5.950 8.182 1.00 91.19 111 ASP A CA 1
ATOM 791 C C . ASP A 1 111 ? -24.898 -4.913 7.090 1.00 91.19 111 ASP A C 1
ATOM 793 O O . ASP A 1 111 ? -25.265 -3.740 7.242 1.00 91.19 111 ASP A O 1
ATOM 797 N N . GLY A 1 112 ? -24.307 -5.325 5.963 1.00 91.25 112 GLY A N 1
ATOM 798 C CA . GLY A 1 112 ? -23.915 -4.427 4.877 1.00 91.25 112 GLY A CA 1
ATOM 799 C C . GLY A 1 112 ? -25.068 -3.604 4.297 1.00 91.25 112 GLY A C 1
ATOM 800 O O . GLY A 1 112 ? -24.948 -2.389 4.134 1.00 91.25 112 GLY A O 1
ATOM 801 N N . SER A 1 113 ? -26.248 -4.195 4.099 1.00 90.44 113 SER A N 1
ATOM 802 C CA . SER A 1 113 ? -27.407 -3.468 3.551 1.00 90.44 113 SER A CA 1
ATOM 803 C C . SER A 1 113 ? -27.889 -2.321 4.453 1.00 90.44 113 SER A C 1
ATOM 805 O O . SER A 1 113 ? -28.635 -1.441 4.028 1.00 90.44 113 SER A O 1
ATOM 807 N N . THR A 1 114 ? -27.497 -2.317 5.730 1.00 88.81 114 THR A N 1
ATOM 808 C CA . THR A 1 114 ? -27.949 -1.315 6.706 1.00 88.81 114 THR A CA 1
ATOM 809 C C . THR A 1 114 ? -27.298 0.047 6.489 1.00 88.81 114 THR A C 1
ATOM 811 O O . THR A 1 114 ? -27.871 1.069 6.876 1.00 88.81 114 THR A O 1
ATOM 814 N N . ILE A 1 115 ? -26.122 0.086 5.853 1.00 91.12 115 ILE A N 1
ATOM 815 C CA . ILE A 1 115 ? -25.374 1.330 5.646 1.00 91.12 115 ILE A CA 1
ATOM 816 C C . ILE A 1 115 ? -25.706 2.029 4.320 1.00 91.12 115 ILE A C 1
ATOM 818 O O . ILE A 1 115 ? -25.252 3.150 4.096 1.00 91.12 115 ILE A O 1
ATOM 822 N N . GLU A 1 116 ? -26.537 1.423 3.467 1.00 91.88 116 GLU A N 1
ATOM 823 C CA . GLU A 1 116 ? -26.896 1.935 2.135 1.00 91.88 116 GLU A CA 1
ATOM 824 C C . GLU A 1 116 ? -27.396 3.385 2.158 1.00 91.88 116 GLU A C 1
ATOM 826 O O . GLU A 1 116 ? -27.005 4.196 1.320 1.00 91.88 116 GLU A O 1
ATOM 831 N N . SER A 1 117 ? -28.216 3.749 3.151 1.00 90.12 117 SER A N 1
ATOM 832 C CA . SER A 1 117 ? -28.764 5.107 3.274 1.00 90.12 117 SER A CA 1
ATOM 833 C C . SER A 1 117 ? -27.737 6.171 3.664 1.00 90.12 117 SER A C 1
ATOM 835 O O . SER A 1 117 ? -28.049 7.360 3.603 1.00 90.12 117 SER A O 1
ATOM 837 N N . PHE A 1 118 ? -26.549 5.760 4.109 1.00 91.38 118 PHE A N 1
ATOM 838 C CA . PHE A 1 118 ? -25.464 6.658 4.502 1.00 91.38 118 PHE A CA 1
ATOM 839 C C . PHE A 1 118 ? -24.406 6.804 3.408 1.00 91.38 118 PHE A C 1
ATOM 841 O O . PHE A 1 118 ? -23.562 7.693 3.499 1.00 91.38 118 PHE A O 1
ATOM 848 N N . LEU A 1 119 ? -24.439 5.960 2.373 1.00 91.38 119 LEU A N 1
ATOM 849 C CA . LEU A 1 119 ? -23.459 6.022 1.300 1.00 91.38 119 LEU A CA 1
ATOM 850 C C . LEU A 1 119 ? -23.517 7.365 0.546 1.00 91.38 119 LEU A C 1
ATOM 852 O O . LEU A 1 119 ? -24.587 7.972 0.417 1.00 91.38 119 LEU A O 1
ATOM 856 N N . PRO A 1 120 ? -22.375 7.836 0.009 1.00 90.25 120 PRO A N 1
ATOM 857 C CA . PRO A 1 120 ? -22.334 9.043 -0.803 1.00 90.25 120 PRO A CA 1
ATOM 858 C C . PRO A 1 120 ? -23.276 8.965 -2.008 1.00 90.25 120 PRO A C 1
ATOM 860 O O . PRO A 1 120 ? -23.520 7.900 -2.578 1.00 90.25 120 PRO A O 1
ATOM 863 N N . ALA A 1 121 ? -23.759 10.123 -2.458 1.00 88.25 121 ALA A N 1
ATOM 864 C CA . ALA A 1 121 ? -24.562 10.198 -3.672 1.00 88.25 121 ALA A CA 1
ATOM 865 C C . ALA A 1 121 ? -23.795 9.610 -4.871 1.00 88.25 121 ALA A C 1
ATOM 867 O O . ALA A 1 121 ? -22.661 10.001 -5.141 1.00 88.25 121 ALA A O 1
ATOM 868 N N . GLY A 1 122 ? -24.436 8.697 -5.603 1.00 84.00 122 GLY A N 1
ATOM 869 C CA . GLY A 1 122 ? -23.827 8.018 -6.751 1.00 84.00 122 GLY A CA 1
ATOM 870 C C . GLY A 1 122 ? -23.039 6.753 -6.406 1.00 84.00 122 GLY A C 1
ATOM 871 O O . GLY A 1 122 ? -22.486 6.147 -7.321 1.00 84.00 122 GLY A O 1
ATOM 872 N N . ALA A 1 123 ? -23.010 6.327 -5.137 1.00 86.50 123 ALA A N 1
ATOM 873 C CA . ALA A 1 123 ? -22.511 5.004 -4.783 1.00 86.50 123 ALA A CA 1
ATOM 874 C C . ALA A 1 123 ? -23.299 3.911 -5.527 1.00 86.50 123 ALA A C 1
ATOM 876 O O . ALA A 1 123 ? -24.528 3.971 -5.640 1.00 86.50 123 ALA A O 1
ATOM 877 N N . SER A 1 124 ? -22.580 2.919 -6.050 1.00 83.38 124 SER A N 1
ATOM 878 C CA . SER A 1 124 ? -23.180 1.779 -6.739 1.00 83.38 124 SER A CA 1
ATOM 879 C C . SER A 1 124 ? -23.694 0.784 -5.707 1.00 83.38 124 SER A C 1
ATOM 881 O O . SER A 1 124 ? -22.906 0.053 -5.115 1.00 83.38 124 SER A O 1
ATOM 883 N N . ILE A 1 125 ? -25.010 0.751 -5.503 1.00 87.81 125 ILE A N 1
ATOM 884 C CA . ILE A 1 125 ? -25.668 -0.229 -4.635 1.00 87.81 125 ILE A CA 1
ATOM 885 C C . ILE A 1 125 ? -26.221 -1.350 -5.522 1.00 87.81 125 ILE A C 1
ATOM 887 O O . ILE A 1 125 ? -27.029 -1.062 -6.414 1.00 87.81 125 ILE A O 1
ATOM 891 N N . PRO A 1 126 ? -25.795 -2.609 -5.328 1.00 88.12 126 PRO A N 1
ATOM 892 C CA . PRO A 1 126 ? -26.326 -3.728 -6.095 1.00 88.12 126 PRO A CA 1
ATOM 893 C C . PRO A 1 126 ? -27.827 -3.950 -5.867 1.00 88.12 126 PRO A C 1
ATOM 895 O O . PRO A 1 126 ? -28.346 -3.690 -4.786 1.00 88.12 126 PRO A O 1
ATOM 898 N N . GLU A 1 127 ? -28.531 -4.498 -6.864 1.00 87.06 127 GLU A N 1
ATOM 899 C CA . GLU A 1 127 ? -29.980 -4.761 -6.765 1.00 87.06 127 GLU A CA 1
ATOM 900 C C . GLU A 1 127 ? -30.326 -5.729 -5.623 1.00 87.06 127 GLU A C 1
ATOM 902 O O . GLU A 1 127 ? -31.364 -5.582 -4.979 1.00 87.06 127 GLU A O 1
ATOM 907 N N . ALA A 1 128 ? -29.449 -6.700 -5.350 1.00 89.12 128 ALA A N 1
ATOM 908 C CA . ALA A 1 128 ? -29.629 -7.657 -4.263 1.00 89.12 128 ALA A CA 1
ATOM 909 C C . ALA A 1 128 ? -29.302 -7.086 -2.869 1.00 89.12 128 ALA A C 1
ATOM 911 O O . ALA A 1 128 ? -29.490 -7.790 -1.880 1.00 89.12 128 ALA A O 1
ATOM 912 N N . GLY A 1 129 ? -28.862 -5.828 -2.786 1.00 90.06 129 GLY A N 1
ATOM 913 C CA . GLY A 1 129 ? -28.383 -5.187 -1.566 1.00 90.06 129 GLY A CA 1
ATOM 914 C C . GLY A 1 129 ? -26.861 -5.196 -1.467 1.00 90.06 129 GLY A C 1
ATOM 915 O O . GLY A 1 129 ? -26.172 -5.977 -2.131 1.00 90.06 129 GLY A O 1
ATOM 916 N N . LEU A 1 130 ? -26.338 -4.294 -0.649 1.00 91.56 130 LEU A N 1
ATOM 917 C CA . LEU A 1 130 ? -24.910 -4.136 -0.403 1.00 91.56 130 LEU A CA 1
ATOM 918 C C . LEU A 1 130 ? -24.369 -5.235 0.524 1.00 91.56 130 LEU A C 1
ATOM 920 O O . LEU A 1 130 ? -24.909 -5.439 1.609 1.00 91.56 130 LEU A O 1
ATOM 924 N N . ALA A 1 131 ? -23.267 -5.875 0.127 1.00 92.94 131 ALA A N 1
ATOM 925 C CA . ALA A 1 131 ? -22.390 -6.611 1.037 1.00 92.94 131 ALA A CA 1
ATOM 926 C C . ALA A 1 131 ? -21.231 -5.688 1.447 1.00 92.94 131 ALA A C 1
ATOM 928 O O . ALA A 1 131 ? -20.566 -5.114 0.578 1.00 92.94 131 ALA A O 1
ATOM 929 N N . ALA A 1 132 ? -21.010 -5.511 2.750 1.00 92.31 132 ALA A N 1
ATOM 930 C CA . ALA A 1 132 ? -19.956 -4.640 3.262 1.00 92.31 132 ALA A CA 1
ATOM 931 C C . ALA A 1 132 ? -19.277 -5.217 4.507 1.00 92.31 132 ALA A C 1
ATOM 933 O O . ALA A 1 132 ? -19.904 -5.866 5.341 1.00 92.31 132 ALA A O 1
ATOM 934 N N . VAL A 1 133 ? -17.992 -4.897 4.664 1.00 93.12 133 VAL A N 1
ATOM 935 C CA . VAL A 1 133 ? -17.241 -5.158 5.893 1.00 93.12 133 VAL A CA 1
ATOM 936 C C . VAL A 1 133 ? -17.535 -4.026 6.870 1.00 93.12 133 VAL A C 1
ATOM 938 O O . VAL A 1 133 ? -16.883 -2.982 6.856 1.00 93.12 133 VAL A O 1
ATOM 941 N N . GLY A 1 134 ? -18.547 -4.256 7.695 1.00 92.31 134 GLY A N 1
ATOM 942 C CA . GLY A 1 134 ? -19.024 -3.390 8.757 1.00 92.31 134 GLY A CA 1
ATOM 943 C C . GLY A 1 134 ? -18.035 -3.099 9.890 1.00 92.31 134 GLY A C 1
ATOM 944 O O . GLY A 1 134 ? -16.982 -3.722 10.057 1.00 92.31 134 GLY A O 1
ATOM 945 N N . CYS A 1 135 ? -18.400 -2.135 10.737 1.00 92.25 135 CYS A N 1
ATOM 946 C CA . CYS A 1 135 ? -17.564 -1.673 11.850 1.00 92.25 135 CYS A CA 1
ATOM 947 C C . CYS A 1 135 ? -17.245 -2.812 12.834 1.00 92.25 135 CYS A C 1
ATOM 949 O O . CYS A 1 135 ? -16.117 -2.952 13.316 1.00 92.25 135 CYS A O 1
ATOM 951 N N . GLU A 1 136 ? -18.244 -3.646 13.120 1.00 92.44 136 GLU A N 1
ATOM 952 C CA . GLU A 1 136 ? -18.165 -4.708 14.123 1.00 92.44 136 GLU A CA 1
ATOM 953 C C . GLU A 1 136 ? -17.348 -5.923 13.646 1.00 92.44 136 GLU A C 1
ATOM 955 O O . GLU A 1 136 ? -16.874 -6.706 14.475 1.00 92.44 136 GLU A O 1
ATOM 960 N N . ASN A 1 137 ? -17.072 -6.041 12.340 1.00 92.19 137 ASN A N 1
ATOM 961 C CA . ASN A 1 137 ? -16.140 -7.043 11.811 1.00 92.19 137 ASN A CA 1
ATOM 962 C C . ASN A 1 137 ? -14.713 -6.798 12.328 1.00 92.19 137 ASN A C 1
ATOM 964 O O . ASN A 1 137 ? -14.002 -7.739 12.699 1.00 92.19 137 ASN A O 1
ATOM 968 N N . CYS A 1 138 ? -14.331 -5.524 12.448 1.00 93.00 138 CYS A N 1
ATOM 969 C CA . CYS A 1 138 ? -13.016 -5.110 12.928 1.00 93.00 138 CYS A CA 1
ATOM 970 C C . CYS A 1 138 ? -12.988 -4.858 14.440 1.00 93.00 138 CYS A C 1
ATOM 972 O O . CYS A 1 138 ? -12.080 -5.310 15.138 1.00 93.00 138 CYS A O 1
ATOM 974 N N . HIS A 1 139 ? -13.989 -4.146 14.961 1.00 93.19 139 HIS A N 1
ATOM 975 C CA . HIS A 1 139 ? -14.009 -3.690 16.353 1.00 93.19 139 HIS A CA 1
ATOM 976 C C . HIS A 1 139 ? -14.650 -4.689 17.331 1.00 93.19 139 HIS A C 1
ATOM 978 O O . HIS A 1 139 ? -14.494 -4.547 18.546 1.00 93.19 139 HIS A O 1
ATOM 984 N N . GLY A 1 140 ? -15.302 -5.740 16.820 1.00 91.19 140 GLY A N 1
ATOM 985 C CA . GLY A 1 140 ? -16.091 -6.682 17.617 1.00 91.19 140 GLY A CA 1
ATOM 986 C C . GLY A 1 140 ? -17.516 -6.192 17.867 1.00 91.19 140 GLY A C 1
ATOM 987 O O . GLY A 1 140 ? -17.887 -5.095 17.455 1.00 91.19 140 GLY A O 1
ATOM 988 N N . ALA A 1 141 ? -18.310 -7.029 18.534 1.00 89.31 141 ALA A N 1
ATOM 989 C CA . ALA A 1 141 ? -19.704 -6.736 18.833 1.00 89.31 141 ALA A CA 1
ATOM 990 C C . ALA A 1 141 ? -19.837 -5.504 19.747 1.00 89.31 141 ALA A C 1
ATOM 992 O O . ALA A 1 141 ? -19.273 -5.440 20.839 1.00 89.31 141 ALA A O 1
ATOM 993 N N . GLY A 1 142 ? -20.596 -4.512 19.292 1.00 85.88 142 GLY A N 1
ATOM 994 C CA . GLY A 1 142 ? -20.770 -3.218 19.939 1.00 85.88 142 GLY A CA 1
ATOM 995 C C . GLY A 1 142 ? -21.823 -3.201 21.042 1.00 85.88 142 GLY A C 1
ATOM 996 O O . GLY A 1 142 ? -22.064 -2.137 21.604 1.00 85.88 142 GLY A O 1
ATOM 997 N N . GLY A 1 143 ? -22.457 -4.332 21.370 1.00 82.75 143 GLY A N 1
ATOM 998 C CA . GLY A 1 143 ? -23.555 -4.399 22.342 1.00 82.75 143 GLY A CA 1
ATOM 999 C C . GLY A 1 143 ? -23.209 -3.782 23.698 1.00 82.75 143 GLY A C 1
ATOM 1000 O O . GLY A 1 143 ? -24.011 -3.030 24.244 1.00 82.75 143 GLY A O 1
ATOM 1001 N N . ASP A 1 144 ? -21.990 -4.014 24.186 1.00 77.25 144 ASP A N 1
ATOM 1002 C CA . ASP A 1 144 ? -21.498 -3.407 25.429 1.00 77.25 144 ASP A CA 1
ATOM 1003 C C . ASP A 1 144 ? -21.154 -1.918 25.248 1.00 77.25 144 ASP A C 1
ATOM 1005 O O . ASP A 1 144 ? -21.359 -1.107 26.152 1.00 77.25 144 ASP A O 1
ATOM 1009 N N . HIS A 1 145 ? -20.676 -1.533 24.062 1.00 82.12 145 HIS A N 1
ATOM 1010 C CA . HIS A 1 145 ? -20.322 -0.152 23.732 1.00 82.12 145 HIS A CA 1
ATOM 1011 C C . HIS A 1 145 ? -21.540 0.766 23.591 1.00 82.12 145 HIS A C 1
ATOM 1013 O O . HIS A 1 145 ? -21.507 1.920 24.018 1.00 82.12 145 HIS A O 1
ATOM 1019 N N . PHE A 1 146 ? -22.648 0.231 23.081 1.00 72.50 146 PHE A N 1
ATOM 1020 C CA . PHE A 1 146 ? -23.928 0.927 22.948 1.00 72.50 146 PHE A CA 1
ATOM 1021 C C . PHE A 1 146 ? -24.535 1.343 24.308 1.00 72.50 146 PHE A C 1
ATOM 1023 O O . PHE A 1 146 ? -25.469 2.140 24.345 1.00 72.50 146 PHE A O 1
ATOM 1030 N N . GLY A 1 147 ? -24.002 0.832 25.430 1.00 61.91 147 GLY A N 1
ATOM 1031 C CA . GLY A 1 147 ? -24.495 1.064 26.793 1.00 61.91 147 GLY A CA 1
ATOM 1032 C C . GLY A 1 147 ? -23.511 1.690 27.796 1.00 61.91 147 GLY A C 1
ATOM 1033 O O . GLY A 1 147 ? -23.831 1.650 28.981 1.00 61.91 147 GLY A O 1
ATOM 1034 N N . ASP A 1 148 ? -22.380 2.260 27.346 1.00 65.31 148 ASP A N 1
ATOM 1035 C CA . ASP A 1 148 ? -21.256 2.887 28.104 1.00 65.31 148 ASP A CA 1
ATOM 1036 C C . ASP A 1 148 ? -19.962 2.041 28.243 1.00 65.31 148 ASP A C 1
ATOM 1038 O O . ASP A 1 148 ? -18.970 2.515 28.806 1.00 65.31 148 ASP A O 1
ATOM 1042 N N . GLY A 1 149 ? -19.912 0.809 27.723 1.00 71.12 149 GLY A N 1
ATOM 1043 C CA . GLY A 1 149 ? -18.711 -0.039 27.746 1.00 71.12 149 GLY A CA 1
ATOM 1044 C C . GLY A 1 149 ? -17.647 0.328 26.692 1.00 71.12 149 GLY A C 1
ATOM 1045 O O . GLY A 1 149 ? -17.932 1.019 25.708 1.00 71.12 149 GLY A O 1
ATOM 1046 N N . PRO A 1 150 ? -16.386 -0.121 26.852 1.00 77.56 150 PRO A N 1
ATOM 1047 C CA . PRO A 1 150 ? -15.410 -0.040 25.769 1.00 77.56 150 PRO A CA 1
ATOM 1048 C C . PRO A 1 150 ? -15.804 -0.983 24.622 1.00 77.56 150 PRO A C 1
ATOM 1050 O O . PRO A 1 150 ? -16.363 -2.052 24.856 1.00 77.56 150 PRO A O 1
ATOM 1053 N N . LEU A 1 151 ? -15.459 -0.620 23.383 1.00 82.38 151 LEU A N 1
ATOM 1054 C CA . LEU A 1 151 ? -15.484 -1.580 22.276 1.00 82.38 151 LEU A CA 1
ATOM 1055 C C . LEU A 1 151 ? -14.549 -2.762 22.583 1.00 82.38 151 LEU A C 1
ATOM 1057 O O . LEU A 1 151 ? -13.452 -2.520 23.101 1.00 82.38 151 LEU A O 1
ATOM 1061 N N . PRO A 1 152 ? -14.911 -4.003 22.201 1.00 85.50 152 PRO A N 1
ATOM 1062 C CA . PRO A 1 152 ? -14.062 -5.174 22.428 1.00 85.50 152 PRO A CA 1
ATOM 1063 C C . PRO A 1 152 ? -12.649 -5.008 21.857 1.00 85.50 152 PRO A C 1
ATOM 1065 O O . PRO A 1 152 ? -11.664 -5.385 22.490 1.00 85.50 152 PRO A O 1
ATOM 1068 N N . ARG A 1 153 ? -12.545 -4.406 20.665 1.00 88.62 153 ARG A N 1
ATOM 1069 C CA . ARG A 1 153 ? -11.285 -4.096 19.979 1.00 88.62 153 ARG A CA 1
ATOM 1070 C C . ARG A 1 153 ? -11.279 -2.631 19.549 1.00 88.62 153 ARG A C 1
ATOM 1072 O O . ARG A 1 153 ? -11.548 -2.303 18.396 1.00 88.62 153 ARG A O 1
ATOM 1079 N N . SER A 1 154 ? -10.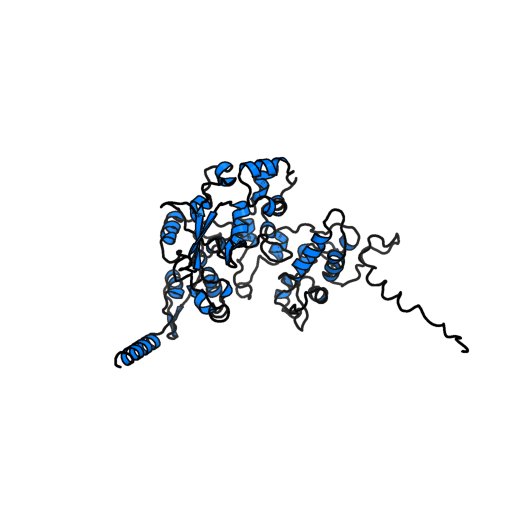959 -1.725 20.469 1.00 86.25 154 SER A N 1
ATOM 1080 C CA . SER A 1 154 ? -10.845 -0.290 20.155 1.00 86.25 154 SER A CA 1
ATOM 1081 C C . SER A 1 154 ? -9.727 0.017 19.148 1.00 86.25 154 SER A C 1
ATOM 1083 O O . SER A 1 154 ? -9.845 0.954 18.364 1.00 86.25 154 SER A O 1
ATOM 1085 N N . VAL A 1 155 ? -8.665 -0.796 19.133 1.00 88.12 155 VAL A N 1
ATOM 1086 C CA . VAL A 1 155 ? -7.514 -0.660 18.230 1.00 88.12 155 VAL A CA 1
ATOM 1087 C C . VAL A 1 155 ? -7.174 -2.039 17.629 1.00 88.12 155 VAL A C 1
ATOM 1089 O O . VAL A 1 155 ? -6.361 -2.771 18.197 1.00 88.12 155 VAL A O 1
ATOM 1092 N N . PRO A 1 156 ? -7.811 -2.440 16.507 1.00 91.31 156 PRO A N 1
ATOM 1093 C CA . PRO A 1 156 ? -7.698 -3.799 15.963 1.00 91.31 156 PRO A CA 1
ATOM 1094 C C . PRO A 1 156 ? -6.287 -4.146 15.473 1.00 91.31 156 PRO A C 1
ATOM 1096 O O . PRO A 1 156 ? -5.754 -3.443 14.611 1.00 91.31 156 PRO A O 1
ATOM 1099 N N . GLY A 1 157 ? -5.679 -5.202 16.028 1.00 91.81 157 GLY A N 1
ATOM 1100 C CA . GLY A 1 157 ? -4.364 -5.733 15.630 1.00 91.81 157 GLY A CA 1
ATOM 1101 C C . GLY A 1 157 ? -4.362 -6.413 14.258 1.00 91.81 157 GLY A C 1
ATOM 1102 O O . GLY A 1 157 ? -5.422 -6.620 13.661 1.00 91.81 157 GLY A O 1
ATOM 1103 N N . PHE A 1 158 ? -3.173 -6.762 13.760 1.00 92.25 158 PHE A N 1
ATOM 1104 C CA . PHE A 1 158 ? -2.984 -7.410 12.456 1.00 92.25 158 PHE A CA 1
ATOM 1105 C C . PHE A 1 158 ? -3.802 -8.706 12.298 1.00 92.25 158 PHE A C 1
ATOM 1107 O O . PHE A 1 158 ? -4.234 -9.034 11.194 1.00 92.25 158 PHE A O 1
ATOM 1114 N N . GLU A 1 159 ? -4.086 -9.416 13.394 1.00 91.88 159 GLU A N 1
ATOM 1115 C CA . GLU A 1 159 ? -4.883 -10.648 13.406 1.00 91.88 159 GLU A CA 1
ATOM 1116 C C . GLU A 1 159 ? -6.303 -10.396 12.897 1.00 91.88 159 GLU A C 1
ATOM 1118 O O . GLU A 1 159 ? -6.902 -11.240 12.239 1.00 91.88 159 GLU A O 1
ATOM 1123 N N . THR A 1 160 ? -6.836 -9.198 13.155 1.00 91.88 160 THR A N 1
ATOM 1124 C CA . THR A 1 160 ? -8.164 -8.813 12.669 1.00 91.88 160 THR A CA 1
ATOM 1125 C C . THR A 1 160 ? -8.185 -8.688 11.150 1.00 91.88 160 THR A C 1
ATOM 1127 O O . THR A 1 160 ? -9.161 -9.088 10.522 1.00 91.88 160 THR A O 1
ATOM 1130 N N . CYS A 1 161 ? -7.107 -8.171 10.558 1.00 90.12 161 CYS A N 1
ATOM 1131 C CA . CYS A 1 161 ? -6.954 -8.072 9.109 1.00 90.12 161 CYS A CA 1
ATOM 1132 C C . CYS A 1 161 ? -6.830 -9.471 8.485 1.00 90.12 161 CYS A C 1
ATOM 1134 O O . CYS A 1 161 ? -7.489 -9.768 7.489 1.00 90.12 161 CYS A O 1
ATOM 1136 N N . GLY A 1 162 ? -6.036 -10.343 9.114 1.00 88.00 162 GLY A N 1
ATOM 1137 C CA . GLY A 1 162 ? -5.771 -11.709 8.658 1.00 88.00 162 GLY A CA 1
ATOM 1138 C C . GLY A 1 162 ? -6.997 -12.626 8.596 1.00 88.00 162 GLY A C 1
ATOM 1139 O O . GLY A 1 162 ? -6.987 -13.587 7.838 1.00 88.00 162 GLY A O 1
ATOM 1140 N N . ASN A 1 163 ? -8.091 -12.295 9.292 1.00 86.69 163 ASN A N 1
ATOM 1141 C CA . ASN A 1 163 ? -9.361 -13.022 9.155 1.00 86.69 163 ASN A CA 1
ATOM 1142 C C . ASN A 1 163 ? -9.877 -13.060 7.705 1.00 86.69 163 ASN A C 1
ATOM 1144 O O . ASN A 1 163 ? -10.609 -13.976 7.346 1.00 86.69 163 ASN A O 1
ATOM 1148 N N . CYS A 1 164 ? -9.527 -12.055 6.895 1.00 86.31 164 CYS A N 1
ATOM 1149 C CA . CYS A 1 164 ? -9.932 -11.944 5.491 1.00 86.31 164 CYS A CA 1
ATOM 1150 C C . CYS A 1 164 ? -8.734 -11.812 4.535 1.00 86.31 164 CYS A C 1
ATOM 1152 O O . CYS A 1 164 ? -8.808 -12.258 3.393 1.00 86.31 164 CYS A O 1
ATOM 1154 N N . HIS A 1 165 ? -7.635 -11.201 4.987 1.00 83.81 165 HIS A N 1
ATOM 1155 C CA . HIS A 1 165 ? -6.454 -10.869 4.182 1.00 83.81 165 HIS A CA 1
ATOM 1156 C C . HIS A 1 165 ? -5.287 -11.843 4.408 1.00 83.81 165 HIS A C 1
ATOM 1158 O O . HIS A 1 165 ? -4.163 -11.406 4.615 1.00 83.81 165 HIS A O 1
ATOM 1164 N N . ASP A 1 166 ? -5.548 -13.150 4.407 1.00 77.38 166 ASP A N 1
ATOM 1165 C CA . ASP A 1 166 ? -4.502 -14.184 4.536 1.00 77.38 166 ASP A CA 1
ATOM 1166 C C . ASP A 1 166 ? -4.680 -15.327 3.527 1.00 77.38 166 ASP A C 1
ATOM 1168 O O . ASP A 1 166 ? -3.736 -15.779 2.883 1.00 77.38 166 ASP A O 1
ATOM 1172 N N . LEU A 1 167 ? -5.928 -15.765 3.346 1.00 62.47 167 LEU A N 1
ATOM 1173 C CA . LEU A 1 167 ? -6.286 -16.896 2.500 1.00 62.47 167 LEU A CA 1
ATOM 1174 C C . LEU A 1 167 ? -7.028 -16.408 1.264 1.00 62.47 167 LEU A C 1
ATOM 1176 O O . LEU A 1 167 ? -8.246 -16.225 1.289 1.00 62.47 167 LEU A O 1
ATOM 1180 N N . LEU A 1 168 ? -6.313 -16.245 0.159 1.00 57.34 168 LEU A N 1
ATOM 1181 C CA . LEU A 1 168 ? -6.953 -16.051 -1.131 1.00 57.34 168 LEU A CA 1
ATOM 1182 C C . LEU A 1 168 ? -6.800 -17.337 -1.924 1.00 57.34 168 LEU A C 1
ATOM 1184 O O . LEU A 1 168 ? -5.709 -17.789 -2.237 1.00 57.34 168 LEU A O 1
ATOM 1188 N N . ALA A 1 169 ? -7.926 -18.003 -2.172 1.00 46.88 169 ALA A N 1
ATOM 1189 C CA . ALA A 1 169 ? -7.914 -19.228 -2.952 1.00 46.88 169 ALA A CA 1
ATOM 1190 C C . ALA A 1 169 ? -7.294 -18.945 -4.338 1.00 46.88 169 ALA A C 1
ATOM 1192 O O . ALA A 1 169 ? -7.683 -17.947 -4.956 1.00 46.88 169 ALA A O 1
ATOM 1193 N N . PRO A 1 170 ? -6.446 -19.841 -4.883 1.00 41.44 170 PRO A N 1
ATOM 1194 C CA . PRO A 1 170 ? -5.702 -19.646 -6.140 1.00 41.44 170 PRO A CA 1
ATOM 1195 C C . PRO A 1 170 ? -6.568 -19.575 -7.423 1.00 41.44 170 PRO A C 1
ATOM 1197 O O . PRO A 1 170 ? -6.087 -19.790 -8.529 1.00 41.44 170 PRO A O 1
ATOM 1200 N N . ALA A 1 171 ? -7.866 -19.289 -7.303 1.00 40.25 171 ALA A N 1
ATOM 1201 C CA . ALA A 1 171 ? -8.812 -19.122 -8.407 1.00 40.25 171 ALA A CA 1
ATOM 1202 C C . ALA A 1 171 ? -9.893 -18.052 -8.134 1.00 40.25 171 ALA A C 1
ATOM 1204 O O . ALA A 1 171 ? -10.891 -17.983 -8.854 1.00 40.25 171 ALA A O 1
ATOM 1205 N N . SER A 1 172 ? -9.741 -17.249 -7.077 1.00 45.19 172 SER A N 1
ATOM 1206 C CA . SER A 1 172 ? -10.679 -16.178 -6.732 1.00 45.19 172 SER A CA 1
ATOM 1207 C C . SER A 1 172 ? -10.311 -14.884 -7.480 1.00 45.19 172 SER A C 1
ATOM 1209 O O . SER A 1 172 ? -9.125 -14.638 -7.691 1.00 45.19 172 SER A O 1
ATOM 1211 N N . PRO A 1 173 ? -11.266 -14.010 -7.862 1.00 50.56 173 PRO A N 1
ATOM 1212 C CA . PRO A 1 173 ? -10.990 -12.741 -8.554 1.00 50.56 173 PRO A CA 1
ATOM 1213 C C . PRO A 1 173 ? -10.180 -11.716 -7.732 1.00 50.56 173 PRO A C 1
ATOM 1215 O O . PRO A 1 173 ? -10.019 -10.574 -8.160 1.00 50.56 173 PRO A O 1
ATOM 1218 N N . HIS A 1 174 ? -9.631 -12.103 -6.578 1.00 59.94 174 HIS A N 1
ATOM 1219 C CA . HIS A 1 174 ? -8.699 -11.331 -5.752 1.00 59.94 174 HIS A CA 1
ATOM 1220 C C . HIS A 1 174 ? -7.287 -11.284 -6.363 1.00 59.94 174 HIS A C 1
ATOM 1222 O O . HIS A 1 174 ? -6.280 -11.460 -5.681 1.00 59.94 174 HIS A O 1
ATOM 1228 N N . VAL A 1 175 ? -7.215 -11.080 -7.679 1.00 44.16 175 VAL A N 1
ATOM 1229 C CA . VAL A 1 175 ? -5.997 -11.256 -8.468 1.00 44.16 175 VAL A CA 1
ATOM 1230 C C . VAL A 1 175 ? -4.961 -10.190 -8.110 1.00 44.16 175 VAL A C 1
ATOM 1232 O O . VAL A 1 175 ? -5.178 -8.999 -8.345 1.00 44.16 175 VAL A O 1
ATOM 1235 N N . GLY A 1 176 ? -3.819 -10.635 -7.582 1.00 51.25 176 GLY A N 1
ATOM 1236 C CA . GLY A 1 176 ? -2.690 -9.781 -7.200 1.00 51.25 176 GLY A CA 1
ATOM 1237 C C . GLY A 1 176 ? -2.536 -9.541 -5.698 1.00 51.25 176 GLY A C 1
ATOM 1238 O O . GLY A 1 176 ? -1.760 -8.669 -5.321 1.00 51.25 176 GLY A O 1
ATOM 1239 N N . ALA A 1 177 ? -3.265 -10.270 -4.856 1.00 53.25 177 ALA A N 1
ATOM 1240 C CA . ALA A 1 177 ? -3.004 -10.287 -3.429 1.00 53.25 177 ALA A CA 1
ATOM 1241 C C . ALA A 1 177 ? -2.170 -11.522 -3.066 1.00 53.25 177 ALA A C 1
ATOM 1243 O O . ALA A 1 177 ? -2.417 -12.624 -3.544 1.00 53.25 177 ALA A O 1
ATOM 1244 N N . GLU A 1 178 ? -1.137 -11.247 -2.286 1.00 62.16 178 GLU A N 1
ATOM 1245 C CA . GLU A 1 178 ? -0.161 -12.178 -1.743 1.00 62.16 178 GLU A CA 1
ATOM 1246 C C . GLU A 1 178 ? -0.832 -13.369 -1.047 1.00 62.16 178 GLU A C 1
ATOM 1248 O O . GLU A 1 178 ? -1.708 -13.190 -0.194 1.00 62.16 178 GLU A O 1
ATOM 1253 N N . ASP A 1 179 ? -0.409 -14.582 -1.406 1.00 65.12 179 ASP A N 1
ATOM 1254 C CA . ASP A 1 179 ? -0.789 -15.789 -0.679 1.00 65.12 179 ASP A CA 1
ATOM 1255 C C . ASP A 1 179 ? -0.066 -15.802 0.672 1.00 65.12 179 ASP A C 1
ATOM 1257 O O . ASP A 1 179 ? 1.133 -15.542 0.745 1.00 65.12 179 ASP A O 1
ATOM 1261 N N . SER A 1 180 ? -0.763 -16.181 1.747 1.00 75.44 180 SER A N 1
ATOM 1262 C CA . SER A 1 180 ? -0.176 -16.269 3.096 1.00 75.44 180 SER A CA 1
ATOM 1263 C C . SER A 1 180 ? 0.343 -14.927 3.636 1.00 75.44 180 SER A C 1
ATOM 1265 O O . SER A 1 180 ? 1.310 -14.894 4.402 1.00 75.44 180 SER A O 1
ATOM 1267 N N . LEU A 1 181 ? -0.300 -13.815 3.257 1.00 80.56 181 LEU A N 1
ATOM 1268 C CA . LEU A 1 181 ? 0.078 -12.456 3.663 1.00 80.56 181 LEU A CA 1
ATOM 1269 C C . LEU A 1 181 ? 0.287 -12.329 5.175 1.00 80.56 181 LEU A C 1
ATOM 1271 O O . LEU A 1 181 ? 1.243 -11.681 5.612 1.00 80.56 181 LEU A O 1
ATOM 1275 N N . LEU A 1 182 ? -0.574 -12.950 5.992 1.00 84.94 182 LEU A N 1
ATOM 1276 C CA . LEU A 1 182 ? -0.434 -12.883 7.446 1.00 84.94 182 LEU A CA 1
ATOM 1277 C C . LEU A 1 182 ? 0.826 -13.613 7.906 1.00 84.94 182 LEU A C 1
ATOM 1279 O O . LEU A 1 182 ? 1.562 -13.070 8.729 1.00 84.94 182 LEU A O 1
ATOM 1283 N N . ALA A 1 183 ? 1.077 -14.813 7.383 1.00 83.75 183 ALA A N 1
ATOM 1284 C CA . ALA A 1 183 ? 2.266 -15.587 7.726 1.00 83.75 183 ALA A CA 1
ATOM 1285 C C . ALA A 1 183 ? 3.546 -14.841 7.321 1.00 83.75 183 ALA A C 1
ATOM 1287 O O . ALA A 1 183 ? 4.454 -14.681 8.136 1.00 83.75 183 ALA A O 1
ATOM 1288 N N . ASN A 1 184 ? 3.576 -14.281 6.110 1.00 81.94 184 ASN A N 1
ATOM 1289 C CA . ASN A 1 184 ? 4.699 -13.485 5.625 1.00 81.94 184 ASN A CA 1
ATOM 1290 C C . ASN A 1 184 ? 4.949 -12.254 6.500 1.00 81.94 184 ASN A C 1
ATOM 1292 O O . ASN A 1 184 ? 6.091 -11.994 6.886 1.00 81.94 184 ASN A O 1
ATOM 1296 N N . TYR A 1 185 ? 3.890 -11.539 6.892 1.00 88.38 185 TYR A N 1
ATOM 1297 C CA . TYR A 1 185 ? 3.996 -10.457 7.867 1.00 88.38 185 TYR A CA 1
ATOM 1298 C C . TYR A 1 185 ? 4.542 -10.931 9.214 1.00 88.38 185 TYR A C 1
ATOM 1300 O O . TYR A 1 185 ? 5.465 -10.303 9.740 1.00 88.38 185 TYR A O 1
ATOM 1308 N N . GLN A 1 186 ? 4.011 -12.019 9.767 1.00 89.88 186 GLN A N 1
ATOM 1309 C CA . GLN A 1 186 ? 4.418 -12.544 11.072 1.00 89.88 186 GLN A CA 1
ATOM 1310 C C . GLN A 1 186 ? 5.895 -12.957 11.107 1.00 89.88 186 GLN A C 1
ATOM 1312 O O . GLN A 1 186 ? 6.569 -12.717 12.111 1.00 89.88 186 GLN A O 1
ATOM 1317 N N . ASP A 1 187 ? 6.410 -13.502 10.005 1.00 85.81 187 ASP A N 1
ATOM 1318 C CA . ASP A 1 187 ? 7.814 -13.903 9.865 1.00 85.81 187 ASP A CA 1
ATOM 1319 C C . ASP A 1 187 ? 8.750 -12.721 9.535 1.00 85.81 187 ASP A C 1
ATOM 1321 O O . ASP A 1 187 ? 9.982 -12.832 9.608 1.00 85.81 187 ASP A O 1
ATOM 1325 N N . SER A 1 188 ? 8.184 -11.556 9.213 1.00 87.06 188 SER A N 1
ATOM 1326 C CA . SER A 1 188 ? 8.926 -10.377 8.777 1.00 87.06 188 SER A CA 1
ATOM 1327 C C . SER A 1 188 ? 9.643 -9.625 9.910 1.00 87.06 188 SER A C 1
ATOM 1329 O O . SER A 1 188 ? 9.387 -9.749 11.115 1.00 87.06 188 SER A O 1
ATOM 1331 N N . ARG A 1 189 ? 10.529 -8.705 9.510 1.00 88.62 189 ARG A N 1
ATOM 1332 C CA . ARG A 1 189 ? 11.137 -7.726 10.429 1.00 88.62 189 ARG A CA 1
ATOM 1333 C C . ARG A 1 189 ? 10.162 -6.652 10.910 1.00 88.62 189 ARG A C 1
ATOM 1335 O O . ARG A 1 189 ? 10.441 -6.037 11.940 1.00 88.62 189 ARG A O 1
ATOM 1342 N N . HIS A 1 190 ? 9.044 -6.437 10.218 1.00 92.00 190 HIS A N 1
ATOM 1343 C CA . HIS A 1 190 ? 8.011 -5.500 10.658 1.00 92.00 190 HIS A CA 1
ATOM 1344 C C . HIS A 1 190 ? 7.264 -6.033 11.883 1.00 92.00 190 HIS A C 1
ATOM 1346 O O . HIS A 1 190 ? 7.111 -5.290 12.850 1.00 92.00 190 HIS A O 1
ATOM 1352 N N . ALA A 1 191 ? 6.935 -7.328 11.926 1.00 92.94 191 ALA A N 1
ATOM 1353 C CA . ALA A 1 191 ? 6.306 -7.952 13.096 1.00 92.94 191 ALA A CA 1
ATOM 1354 C C . ALA A 1 191 ? 7.202 -7.958 14.352 1.00 92.94 191 ALA A C 1
ATOM 1356 O O . ALA A 1 191 ? 6.715 -8.064 15.475 1.00 92.94 191 ALA A O 1
ATOM 1357 N N . THR A 1 192 ? 8.518 -7.786 14.185 1.00 92.12 192 THR A N 1
ATOM 1358 C CA . THR A 1 192 ? 9.506 -7.730 15.279 1.00 92.12 192 THR A CA 1
ATOM 1359 C C . THR A 1 192 ? 10.195 -6.364 15.393 1.00 92.12 192 THR A C 1
ATOM 1361 O O . THR A 1 192 ? 11.325 -6.259 15.880 1.00 92.12 192 THR A O 1
ATOM 1364 N N . SER A 1 193 ? 9.534 -5.293 14.937 1.00 92.50 193 SER A N 1
ATOM 1365 C CA . SER A 1 193 ? 10.161 -3.976 14.772 1.00 92.50 193 SER A CA 1
ATOM 1366 C C . SER A 1 193 ? 10.532 -3.273 16.079 1.00 92.50 193 SER A C 1
ATOM 1368 O O . SER A 1 193 ? 11.442 -2.447 16.064 1.00 92.50 193 SER A O 1
ATOM 1370 N N . VAL A 1 194 ? 9.871 -3.570 17.202 1.00 93.00 194 VAL A N 1
ATOM 1371 C CA . VAL A 1 194 ? 10.090 -2.870 18.480 1.00 93.00 194 VAL A CA 1
ATOM 1372 C C . VAL A 1 194 ? 11.470 -3.209 19.054 1.00 93.00 194 VAL A C 1
ATOM 1374 O O . VAL A 1 194 ? 11.693 -4.295 19.582 1.00 93.00 194 VAL A O 1
ATOM 1377 N N . ARG A 1 195 ? 12.409 -2.257 18.987 1.00 77.62 195 ARG A N 1
ATOM 1378 C CA . ARG A 1 195 ? 13.795 -2.429 19.481 1.00 77.62 195 ARG A CA 1
ATOM 1379 C C . ARG A 1 195 ? 14.140 -1.585 20.712 1.00 77.62 195 ARG A C 1
ATOM 1381 O O . ARG A 1 195 ? 15.059 -1.932 21.448 1.00 77.62 195 ARG A O 1
ATOM 1388 N N . ALA A 1 196 ? 13.403 -0.501 20.956 1.00 82.19 196 ALA A N 1
ATOM 1389 C CA . ALA A 1 196 ? 13.619 0.421 22.074 1.00 82.19 196 ALA A CA 1
ATOM 1390 C C . ALA A 1 196 ? 12.279 1.018 22.552 1.00 82.19 196 ALA A C 1
ATOM 1392 O O . ALA A 1 196 ? 12.003 2.188 22.293 1.00 82.19 196 ALA A O 1
ATOM 1393 N N . PRO A 1 197 ? 11.429 0.232 23.241 1.00 84.12 197 PRO A N 1
ATOM 1394 C CA . PRO A 1 197 ? 10.048 0.624 23.547 1.00 84.12 197 PRO A CA 1
ATOM 1395 C C . PRO A 1 197 ? 9.938 1.895 24.406 1.00 84.12 197 PRO A C 1
ATOM 1397 O O . PRO A 1 197 ? 8.950 2.609 24.329 1.00 84.12 197 PRO A O 1
ATOM 1400 N N . GLY A 1 198 ? 10.976 2.222 25.184 1.00 89.50 198 GLY A N 1
ATOM 1401 C CA . GLY A 1 198 ? 11.045 3.444 25.992 1.00 89.50 198 GLY A CA 1
ATOM 1402 C C . GLY A 1 198 ? 11.602 4.675 25.270 1.00 89.50 198 GLY A C 1
ATOM 1403 O O . GLY A 1 198 ? 11.888 5.668 25.935 1.00 89.50 198 GLY A O 1
ATOM 1404 N N . ASN A 1 199 ? 11.813 4.626 23.952 1.00 91.56 199 ASN A N 1
ATOM 1405 C CA . ASN A 1 199 ? 12.367 5.739 23.187 1.00 91.56 199 ASN A CA 1
ATOM 1406 C C . ASN A 1 199 ? 11.406 6.163 22.067 1.00 91.56 199 ASN A C 1
ATOM 1408 O O . ASN A 1 199 ? 11.242 5.451 21.076 1.00 91.56 199 ASN A O 1
ATOM 1412 N N . ALA A 1 200 ? 10.808 7.349 22.209 1.00 93.88 200 ALA A N 1
ATOM 1413 C CA . ALA A 1 200 ? 9.858 7.877 21.235 1.00 93.88 200 ALA A CA 1
ATOM 1414 C C . ALA A 1 200 ? 10.492 8.165 19.862 1.00 93.88 200 ALA A C 1
ATOM 1416 O O . ALA A 1 200 ? 9.852 7.943 18.836 1.00 93.88 200 ALA A O 1
ATOM 1417 N N . LEU A 1 201 ? 11.761 8.585 19.839 1.00 92.19 201 LEU A N 1
ATOM 1418 C CA . LEU A 1 201 ? 12.511 8.823 18.606 1.00 92.19 201 LEU A CA 1
ATOM 1419 C C . LEU A 1 201 ? 12.674 7.526 17.806 1.00 92.19 201 LEU A C 1
ATOM 1421 O O . LEU A 1 201 ? 12.367 7.489 16.621 1.00 92.19 201 LEU A O 1
ATOM 1425 N N . CYS A 1 202 ? 13.076 6.433 18.463 1.00 91.69 202 CYS A N 1
ATOM 1426 C CA . CYS A 1 202 ? 13.167 5.124 17.810 1.00 91.69 202 CYS A CA 1
ATOM 1427 C C . CYS A 1 202 ? 11.780 4.596 17.419 1.00 91.69 202 CYS A C 1
ATOM 1429 O O . CYS A 1 202 ? 11.590 4.031 16.342 1.00 91.69 202 CYS A O 1
ATOM 1431 N N . GLY A 1 203 ? 10.794 4.783 18.295 1.00 93.25 203 GLY A N 1
ATOM 1432 C CA . GLY A 1 203 ? 9.434 4.315 18.072 1.00 93.25 203 GLY A CA 1
ATOM 1433 C C . GLY A 1 203 ? 8.749 4.958 16.864 1.00 93.25 203 GLY A C 1
ATOM 1434 O O . GLY A 1 203 ? 7.885 4.316 16.274 1.00 93.25 203 GLY A O 1
ATOM 1435 N N . ARG A 1 204 ? 9.169 6.152 16.421 1.00 93.31 204 ARG A N 1
ATOM 1436 C CA . ARG A 1 204 ? 8.649 6.799 15.202 1.00 93.31 204 ARG A CA 1
ATOM 1437 C C . ARG A 1 204 ? 8.742 5.917 13.949 1.00 93.31 204 ARG A C 1
ATOM 1439 O O . ARG A 1 204 ? 7.890 6.054 13.074 1.00 93.31 204 ARG A O 1
ATOM 1446 N N . CYS A 1 205 ? 9.718 5.013 13.875 1.00 92.62 205 CYS A N 1
ATOM 1447 C CA . CYS A 1 205 ? 9.823 4.022 12.795 1.00 92.62 205 CYS A CA 1
ATOM 1448 C C . CYS A 1 205 ? 9.516 2.594 13.270 1.00 92.62 205 CYS A C 1
ATOM 1450 O O . CYS A 1 205 ? 9.080 1.754 12.490 1.00 92.62 205 CYS A O 1
ATOM 1452 N N . HIS A 1 206 ? 9.754 2.307 14.551 1.00 94.06 206 HIS A N 1
ATOM 1453 C CA . HIS A 1 206 ? 9.718 0.949 15.097 1.00 94.06 206 HIS A CA 1
ATOM 1454 C C . HIS A 1 206 ? 8.432 0.582 15.847 1.00 94.06 206 HIS A C 1
ATOM 1456 O O . HIS A 1 206 ? 8.331 -0.554 16.318 1.00 94.06 206 HIS A O 1
ATOM 1462 N N . SER A 1 207 ? 7.468 1.502 15.956 1.00 95.44 207 SER A N 1
ATOM 1463 C CA . SER A 1 207 ? 6.160 1.258 16.571 1.00 95.44 207 SER A CA 1
ATOM 1464 C C . SER A 1 207 ? 5.010 1.827 15.747 1.00 95.44 207 SER A C 1
ATOM 1466 O O . SER A 1 207 ? 5.127 2.905 15.159 1.00 95.44 207 SER A O 1
ATOM 1468 N N . ASP A 1 208 ? 3.881 1.126 15.763 1.00 95.62 208 ASP A N 1
ATOM 1469 C CA . ASP A 1 208 ? 2.660 1.547 15.076 1.00 95.62 208 ASP A CA 1
ATOM 1470 C C . ASP A 1 208 ? 2.118 2.879 15.608 1.00 95.62 208 ASP A C 1
ATOM 1472 O O . ASP A 1 208 ? 1.770 3.774 14.836 1.00 95.62 208 ASP A O 1
ATOM 1476 N N . GLU A 1 209 ? 2.048 3.037 16.930 1.00 94.50 209 GLU A N 1
ATOM 1477 C CA . GLU A 1 209 ? 1.419 4.198 17.557 1.00 94.50 209 GLU A CA 1
ATOM 1478 C C . GLU A 1 209 ? 2.172 5.486 17.235 1.00 94.50 209 GLU A C 1
ATOM 1480 O O . GLU A 1 209 ? 1.564 6.490 16.859 1.00 94.50 209 GLU A O 1
ATOM 1485 N N . LEU A 1 210 ? 3.501 5.470 17.367 1.00 95.06 210 LEU A N 1
ATOM 1486 C CA . LEU A 1 210 ? 4.303 6.667 17.141 1.00 95.06 210 LEU A CA 1
ATOM 1487 C C . LEU A 1 210 ? 4.450 6.988 15.656 1.00 95.06 210 LEU A C 1
ATOM 1489 O O . LEU A 1 210 ? 4.519 8.168 15.320 1.00 95.06 210 LEU A O 1
ATOM 1493 N N . PHE A 1 211 ? 4.430 5.996 14.762 1.00 95.38 211 PHE A N 1
ATOM 1494 C CA . PHE A 1 211 ? 4.314 6.281 13.335 1.00 95.38 211 PHE A CA 1
ATOM 1495 C C . PHE A 1 211 ? 3.004 7.020 13.044 1.00 95.38 211 PHE A C 1
ATOM 1497 O O . PHE A 1 211 ? 3.031 8.162 12.586 1.00 95.38 211 PH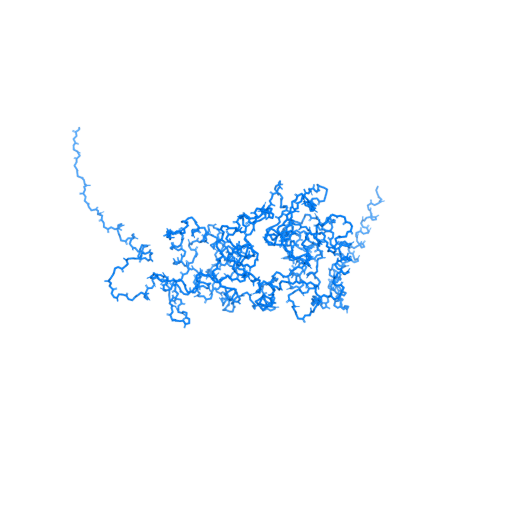E A O 1
ATOM 1504 N N . ARG A 1 212 ? 1.855 6.419 13.386 1.00 93.38 212 ARG A N 1
ATOM 1505 C CA . ARG A 1 212 ? 0.528 6.981 13.075 1.00 93.38 212 ARG A CA 1
ATOM 1506 C C . ARG A 1 212 ? 0.312 8.376 13.654 1.00 93.38 212 ARG A C 1
ATOM 1508 O O . ARG A 1 212 ? -0.331 9.199 13.021 1.00 93.38 212 ARG A O 1
ATOM 1515 N N . ASN A 1 213 ? 0.849 8.651 14.839 1.00 92.50 213 ASN A N 1
ATOM 1516 C CA . ASN A 1 213 ? 0.629 9.931 15.517 1.00 92.50 213 ASN A CA 1
ATOM 1517 C C . ASN A 1 213 ? 1.544 11.066 15.025 1.00 92.50 213 ASN A C 1
ATOM 1519 O O . ASN A 1 213 ? 1.261 12.244 15.291 1.00 92.50 213 ASN A O 1
ATOM 1523 N N . TYR A 1 214 ? 2.662 10.725 14.373 1.00 94.62 214 TYR A N 1
ATOM 1524 C CA . TYR A 1 214 ? 3.738 11.680 14.113 1.00 94.62 214 TYR A CA 1
ATOM 1525 C C . TYR A 1 214 ? 4.316 11.638 12.695 1.00 94.62 214 TYR A C 1
ATOM 1527 O O . TYR A 1 214 ? 5.180 12.465 12.415 1.00 94.62 214 TYR A O 1
ATOM 1535 N N . HIS A 1 215 ? 3.863 10.765 11.785 1.00 93.31 215 HIS A N 1
ATOM 1536 C CA . HIS A 1 215 ? 4.491 10.671 10.463 1.00 93.31 215 HIS A CA 1
ATOM 1537 C C . HIS A 1 215 ? 4.444 11.965 9.654 1.00 93.31 215 HIS A C 1
ATOM 1539 O O . HIS A 1 215 ? 5.478 12.411 9.160 1.00 93.31 215 HIS A O 1
ATOM 1545 N N . GLU A 1 216 ? 3.288 12.619 9.625 1.00 91.12 216 GLU A N 1
ATOM 1546 C CA . GLU A 1 216 ? 3.086 13.896 8.931 1.00 91.12 216 GLU A CA 1
ATOM 1547 C C . GLU A 1 216 ? 3.864 15.044 9.582 1.00 91.12 216 GLU A C 1
ATOM 1549 O O . GLU A 1 216 ? 4.291 15.979 8.915 1.00 91.12 216 GLU A O 1
ATOM 1554 N N . LYS A 1 217 ? 4.087 14.971 10.899 1.00 91.75 217 LYS A N 1
ATOM 1555 C CA . LYS A 1 217 ? 4.742 16.037 11.674 1.00 91.75 217 LYS A CA 1
ATOM 1556 C C . LYS A 1 217 ? 6.260 16.030 11.535 1.00 91.75 217 LYS A C 1
ATOM 1558 O O . LYS A 1 217 ? 6.902 16.985 11.965 1.00 91.75 217 LYS A O 1
ATOM 1563 N N . THR A 1 218 ? 6.832 14.953 11.000 1.00 90.56 218 THR A N 1
ATOM 1564 C CA . THR A 1 218 ? 8.286 14.758 10.958 1.00 90.56 218 THR A CA 1
ATOM 1565 C C . THR A 1 218 ? 8.847 14.558 9.554 1.00 90.56 218 THR A C 1
ATOM 1567 O O . THR A 1 218 ? 10.051 14.353 9.438 1.00 90.56 218 THR A O 1
ATOM 1570 N N . VAL A 1 219 ? 8.013 14.595 8.509 1.00 82.62 219 VAL A N 1
ATOM 1571 C CA . VAL A 1 219 ? 8.409 14.260 7.127 1.00 82.62 219 VAL A CA 1
ATOM 1572 C C . VAL A 1 219 ? 9.550 15.136 6.592 1.00 82.62 219 VAL A C 1
ATOM 1574 O O . VAL A 1 219 ? 10.453 14.612 5.957 1.00 82.62 219 VAL A O 1
ATOM 1577 N N . ASP A 1 220 ? 9.579 16.424 6.947 1.00 82.06 220 ASP A N 1
ATOM 1578 C CA . ASP A 1 220 ? 10.585 17.384 6.464 1.00 82.06 220 ASP A CA 1
ATOM 1579 C C . ASP A 1 220 ? 11.644 17.761 7.509 1.00 82.06 220 ASP A C 1
ATOM 1581 O O . ASP A 1 220 ? 12.401 18.715 7.321 1.00 82.06 220 ASP A O 1
ATOM 1585 N N . LEU A 1 221 ? 11.688 17.064 8.643 1.00 88.44 221 LEU A N 1
ATOM 1586 C CA . LEU A 1 221 ? 12.631 17.393 9.706 1.00 88.44 221 LEU A CA 1
ATOM 1587 C C . LEU A 1 221 ? 14.000 16.750 9.446 1.00 88.44 221 LEU A C 1
ATOM 1589 O O . LEU A 1 221 ? 14.093 15.556 9.166 1.00 88.44 221 LEU A O 1
ATOM 1593 N N . GLU A 1 222 ? 15.062 17.528 9.629 1.00 86.94 222 GLU A N 1
ATOM 1594 C CA . GLU A 1 222 ? 16.450 17.057 9.660 1.00 86.94 222 GLU A CA 1
ATOM 1595 C C . GLU A 1 222 ? 16.772 16.349 10.985 1.00 86.94 222 GLU A C 1
ATOM 1597 O O . GLU A 1 222 ? 16.085 16.532 11.998 1.00 86.94 222 GLU A O 1
ATOM 1602 N N . ALA A 1 223 ? 17.863 15.581 11.014 1.00 84.94 223 ALA A N 1
ATOM 1603 C CA . ALA A 1 223 ? 18.249 14.750 12.158 1.00 84.94 223 ALA A CA 1
ATOM 1604 C C . ALA A 1 223 ? 18.199 15.471 13.526 1.00 84.94 223 ALA A C 1
ATOM 1606 O O . ALA A 1 223 ? 17.578 14.982 14.472 1.00 84.94 223 ALA A O 1
ATOM 1607 N N . ALA A 1 224 ? 18.779 16.672 13.638 1.00 85.94 224 ALA A N 1
ATOM 1608 C CA . ALA A 1 224 ? 18.788 17.436 14.894 1.00 85.94 224 ALA A CA 1
ATOM 1609 C C . ALA A 1 224 ? 17.384 17.909 15.329 1.00 85.94 224 ALA A C 1
ATOM 1611 O O . ALA A 1 224 ? 17.087 18.056 16.523 1.00 85.94 224 ALA A O 1
ATOM 1612 N N . GLN A 1 225 ? 16.498 18.151 14.361 1.00 91.06 225 GLN A N 1
ATOM 1613 C CA . GLN A 1 225 ? 15.119 18.553 14.622 1.00 91.06 225 GLN A CA 1
ATOM 1614 C C . GLN A 1 225 ? 14.284 17.368 15.116 1.00 91.06 225 GLN A C 1
ATOM 1616 O O . GLN A 1 225 ? 13.443 17.560 15.994 1.00 91.06 225 GLN A O 1
ATOM 1621 N N . TRP A 1 226 ? 14.555 16.148 14.636 1.00 89.94 226 TRP A N 1
ATOM 1622 C CA . TRP A 1 226 ? 13.932 14.924 15.155 1.00 89.94 226 TRP A CA 1
ATOM 1623 C C . TRP A 1 226 ? 14.247 14.714 16.636 1.00 89.94 226 TRP A C 1
ATOM 1625 O O . TRP A 1 226 ? 13.331 14.523 17.438 1.00 89.94 226 TRP A O 1
ATOM 1635 N N . GLU A 1 227 ? 15.521 14.800 17.026 1.00 88.69 227 GLU A N 1
ATOM 1636 C CA . GLU A 1 227 ? 15.925 14.647 18.431 1.00 88.69 227 GLU A CA 1
ATOM 1637 C C . GLU A 1 227 ? 15.218 15.663 19.337 1.00 88.69 227 GLU A C 1
ATOM 1639 O O . GLU A 1 227 ? 14.689 15.316 20.397 1.00 88.69 227 GLU A O 1
ATOM 1644 N N . THR A 1 228 ? 15.146 16.916 18.881 1.00 92.62 228 THR A N 1
ATOM 1645 C CA . THR A 1 228 ? 14.452 17.989 19.600 1.00 92.62 228 THR A CA 1
ATOM 1646 C C . THR A 1 228 ? 12.957 17.700 19.717 1.00 92.62 228 THR A C 1
ATOM 1648 O O . THR A 1 228 ? 12.404 17.794 20.814 1.00 92.62 228 THR A O 1
ATOM 1651 N N . PHE A 1 229 ? 12.307 17.309 18.617 1.00 94.12 229 PHE A N 1
ATOM 1652 C CA . PHE A 1 229 ? 10.877 17.005 18.576 1.00 94.12 229 PHE A CA 1
ATOM 1653 C C . PHE A 1 229 ? 10.509 15.884 19.556 1.00 94.12 229 PHE A C 1
ATOM 1655 O O . PHE A 1 229 ? 9.609 16.043 20.383 1.00 94.12 229 PHE A O 1
ATOM 1662 N N . PHE A 1 230 ? 11.242 14.770 19.518 1.00 93.94 230 PHE A N 1
ATOM 1663 C CA . PHE A 1 230 ? 10.924 13.592 20.326 1.00 93.94 230 PHE A CA 1
ATOM 1664 C C . PHE A 1 230 ? 11.374 13.686 21.786 1.00 93.94 230 PHE A C 1
ATOM 1666 O O . PHE A 1 230 ? 10.891 12.908 22.606 1.00 93.94 230 PHE A O 1
ATOM 1673 N N . SER A 1 231 ? 12.203 14.669 22.157 1.00 92.31 231 SER A N 1
ATOM 1674 C CA . SER A 1 231 ? 12.569 14.915 23.562 1.00 92.31 231 SER A CA 1
ATOM 1675 C C . SER A 1 231 ? 11.365 15.223 24.469 1.00 92.31 231 SER A C 1
ATOM 1677 O O . SER A 1 231 ? 11.422 14.982 25.675 1.00 92.31 231 SER A O 1
ATOM 1679 N N . GLY A 1 232 ? 10.270 15.735 23.893 1.00 90.31 232 GLY A N 1
ATOM 1680 C CA . GLY A 1 232 ? 9.018 16.035 24.594 1.00 90.31 232 GLY A CA 1
ATOM 1681 C C . GLY A 1 232 ? 7.923 14.977 24.434 1.00 90.31 232 GLY A C 1
ATOM 1682 O O . GLY A 1 232 ? 6.836 15.147 24.986 1.00 90.31 232 GLY A O 1
ATOM 1683 N N . VAL A 1 233 ? 8.168 13.903 23.678 1.00 94.94 233 VAL A N 1
ATOM 1684 C CA . VAL A 1 233 ? 7.159 12.876 23.387 1.00 94.94 233 VAL A CA 1
ATOM 1685 C C . VAL A 1 233 ? 7.292 11.728 24.380 1.00 94.94 233 VAL A C 1
ATOM 1687 O O . VAL A 1 233 ? 8.350 11.120 24.518 1.00 94.94 233 VAL A O 1
ATOM 1690 N N . THR A 1 234 ? 6.193 11.404 25.062 1.00 94.44 234 THR A N 1
ATOM 1691 C CA . THR A 1 234 ? 6.137 10.224 25.933 1.00 94.44 234 THR A CA 1
ATOM 1692 C C . THR A 1 234 ? 5.831 8.991 25.078 1.00 94.44 234 THR A C 1
ATOM 1694 O O . THR A 1 234 ? 4.783 8.973 24.428 1.00 94.44 234 THR A O 1
ATOM 1697 N N . PRO A 1 235 ? 6.708 7.972 25.040 1.00 92.56 235 PRO A N 1
ATOM 1698 C CA . PRO A 1 235 ? 6.429 6.748 24.302 1.00 92.56 235 PRO A CA 1
ATOM 1699 C C . PRO A 1 235 ? 5.298 5.946 24.974 1.00 92.56 235 PRO A C 1
ATOM 1701 O O . PRO A 1 235 ? 5.125 6.041 26.195 1.00 92.56 235 PRO A O 1
ATOM 1704 N N . PRO A 1 236 ? 4.540 5.139 24.210 1.00 91.69 236 PRO A N 1
ATOM 1705 C CA . PRO A 1 236 ? 3.565 4.212 24.775 1.00 91.69 236 PRO A CA 1
ATOM 1706 C C . PRO A 1 236 ? 4.217 3.252 25.778 1.00 91.69 236 PRO A C 1
ATOM 1708 O O . PRO A 1 236 ? 5.365 2.846 25.602 1.00 91.69 236 PRO A O 1
ATOM 1711 N N . SER A 1 237 ? 3.480 2.854 26.818 1.00 91.38 237 SER A N 1
ATOM 1712 C CA . SER A 1 237 ? 3.974 1.876 27.801 1.00 91.38 237 SER A CA 1
ATOM 1713 C C . SER A 1 237 ? 4.133 0.470 27.222 1.00 91.38 237 SER A C 1
ATOM 1715 O O . SER A 1 237 ? 4.953 -0.297 27.718 1.00 91.38 237 SER A O 1
ATOM 1717 N N . ASP A 1 238 ? 3.340 0.148 26.202 1.00 91.56 238 ASP A N 1
ATOM 1718 C CA . ASP A 1 238 ? 3.336 -1.133 25.499 1.00 91.56 238 ASP A CA 1
ATOM 1719 C C . ASP A 1 238 ? 3.161 -0.863 23.993 1.00 91.56 238 ASP A C 1
ATOM 1721 O O . ASP A 1 238 ? 2.034 -0.838 23.499 1.00 91.56 238 ASP A O 1
ATOM 1725 N N . PRO A 1 239 ? 4.241 -0.481 23.284 1.00 94.31 239 PRO A N 1
ATOM 1726 C CA . PRO A 1 239 ? 4.153 -0.127 21.874 1.00 94.31 239 PRO A CA 1
ATOM 1727 C C . PRO A 1 239 ? 3.974 -1.376 21.013 1.00 94.31 239 PRO A C 1
ATOM 1729 O O . PRO A 1 239 ? 4.711 -2.356 21.159 1.00 94.31 239 PRO A O 1
ATOM 1732 N N . SER A 1 240 ? 3.055 -1.307 20.057 1.00 95.38 240 SER A N 1
ATOM 1733 C CA . SER A 1 240 ? 2.879 -2.368 19.070 1.00 95.38 240 SER A CA 1
ATOM 1734 C C . SER A 1 240 ? 4.005 -2.306 18.030 1.00 95.38 240 SER A C 1
ATOM 1736 O O . SER A 1 240 ? 4.429 -1.206 17.655 1.00 95.38 240 SER A O 1
ATOM 1738 N N . PRO A 1 241 ? 4.470 -3.449 17.485 1.00 96.00 241 PRO A N 1
ATOM 1739 C CA . PRO A 1 241 ? 5.306 -3.435 16.286 1.00 96.00 241 PRO A CA 1
ATOM 1740 C C . PRO A 1 241 ? 4.543 -2.822 15.110 1.00 96.00 241 PRO A C 1
ATOM 1742 O O . PRO A 1 241 ? 3.325 -2.655 15.189 1.00 96.00 241 PRO A O 1
ATOM 1745 N N . VAL A 1 242 ? 5.243 -2.509 14.017 1.00 95.81 242 VAL A N 1
ATOM 1746 C CA . VAL A 1 242 ? 4.625 -2.073 12.754 1.00 95.81 242 VAL A CA 1
ATOM 1747 C C . VAL A 1 242 ? 3.497 -3.038 12.393 1.00 95.81 242 VAL A C 1
ATOM 1749 O O . VAL A 1 242 ? 3.723 -4.239 12.323 1.00 95.81 242 VAL A O 1
ATOM 1752 N N . GLN A 1 243 ? 2.290 -2.517 12.191 1.00 94.62 243 GLN A N 1
ATOM 1753 C CA . GLN A 1 243 ? 1.053 -3.243 11.886 1.00 94.62 243 GLN A CA 1
ATOM 1754 C C . GLN A 1 243 ? 0.616 -2.986 10.436 1.00 94.62 243 GLN A C 1
ATOM 1756 O O . GLN A 1 243 ? 1.028 -2.001 9.824 1.00 94.62 243 GLN A O 1
ATOM 1761 N N . CYS A 1 244 ? -0.357 -3.749 9.927 1.00 93.75 244 CYS A N 1
ATOM 1762 C CA . CYS A 1 244 ? -1.042 -3.428 8.663 1.00 93.75 244 CYS A CA 1
ATOM 1763 C C . CYS A 1 244 ? -1.583 -1.984 8.672 1.00 93.75 244 CYS A C 1
ATOM 1765 O O . CYS A 1 244 ? -1.382 -1.211 7.735 1.00 93.75 244 CYS A O 1
ATOM 1767 N N . ARG A 1 245 ? -2.201 -1.583 9.794 1.00 94.12 245 ARG A N 1
ATOM 1768 C CA . ARG A 1 245 ? -2.747 -0.232 10.013 1.00 94.12 245 ARG A CA 1
ATOM 1769 C C . ARG A 1 245 ? -1.686 0.862 10.174 1.00 94.12 245 ARG A C 1
ATOM 1771 O O . ARG A 1 245 ? -2.057 2.033 10.231 1.00 94.12 245 ARG A O 1
ATOM 1778 N N . THR A 1 246 ? -0.404 0.515 10.299 1.00 95.69 246 THR A N 1
ATOM 1779 C CA . THR A 1 246 ? 0.686 1.501 10.287 1.00 95.69 246 THR A CA 1
ATOM 1780 C C . THR A 1 246 ? 0.820 2.091 8.890 1.00 95.69 246 THR A C 1
ATOM 1782 O O . THR A 1 246 ? 0.940 3.300 8.752 1.00 95.69 246 THR A O 1
ATOM 1785 N N . CYS A 1 247 ? 0.696 1.251 7.861 1.00 94.69 247 CYS A N 1
ATOM 1786 C CA . CYS A 1 247 ? 0.805 1.640 6.458 1.00 94.69 247 CYS A CA 1
ATOM 1787 C C . CYS A 1 247 ? -0.549 2.030 5.849 1.00 94.69 247 CYS A C 1
ATOM 1789 O O . CYS A 1 247 ? -0.665 3.034 5.144 1.00 94.69 247 CYS A O 1
ATOM 1791 N N . HIS A 1 248 ? -1.584 1.246 6.155 1.00 93.44 248 HIS A N 1
ATOM 1792 C CA . HIS A 1 248 ? -2.933 1.430 5.637 1.00 93.44 248 HIS A CA 1
ATOM 1793 C C . HIS A 1 248 ? -3.814 2.203 6.619 1.00 93.44 248 HIS A C 1
ATOM 1795 O O . HIS A 1 248 ? -3.751 2.019 7.837 1.00 93.44 248 HIS A O 1
ATOM 1801 N N . ASN A 1 249 ? -4.700 3.037 6.088 1.00 91.88 249 ASN A N 1
ATOM 1802 C CA . ASN A 1 249 ? -5.852 3.531 6.823 1.00 91.88 249 ASN A CA 1
ATOM 1803 C C . ASN A 1 249 ? -7.006 2.526 6.629 1.00 91.88 249 ASN A C 1
ATOM 1805 O O . ASN A 1 249 ? -7.565 2.462 5.536 1.00 91.88 249 ASN A O 1
ATOM 1809 N N . PRO A 1 250 ? -7.383 1.737 7.654 1.00 89.94 250 PRO A N 1
ATOM 1810 C CA . PRO A 1 250 ? -8.419 0.710 7.512 1.00 89.94 250 PRO A CA 1
ATOM 1811 C C . PRO A 1 250 ? -9.823 1.284 7.275 1.00 89.94 250 PRO A C 1
ATOM 1813 O O . PRO A 1 250 ? -10.692 0.558 6.794 1.00 89.94 250 PRO A O 1
ATOM 1816 N N . HIS A 1 251 ? -10.045 2.569 7.581 1.00 90.06 251 HIS A N 1
ATOM 1817 C CA . HIS A 1 251 ? -11.317 3.233 7.313 1.00 90.06 251 HIS A CA 1
ATOM 1818 C C . HIS A 1 251 ? -11.434 3.575 5.826 1.00 90.06 251 HIS A C 1
ATOM 1820 O O . HIS A 1 251 ? -12.365 3.128 5.173 1.00 90.06 251 HIS A O 1
ATOM 1826 N N . SER A 1 252 ? -10.458 4.269 5.236 1.00 88.56 252 SER A N 1
ATOM 1827 C CA . SER A 1 252 ? -10.519 4.606 3.804 1.00 88.56 252 SER A CA 1
ATOM 1828 C C . SER A 1 252 ? -10.110 3.455 2.873 1.00 88.56 252 SER A C 1
ATOM 1830 O O . SER A 1 252 ? -10.480 3.438 1.698 1.00 88.56 252 SER A O 1
ATOM 1832 N N . GLY A 1 253 ? -9.328 2.493 3.370 1.00 84.44 253 GLY A N 1
ATOM 1833 C CA . GLY A 1 253 ? -8.665 1.460 2.569 1.00 84.44 253 GLY A CA 1
ATOM 1834 C C . GLY A 1 253 ? -7.449 1.967 1.779 1.00 84.44 253 GLY A C 1
ATOM 1835 O O . GLY A 1 253 ? -6.877 1.215 0.992 1.00 84.44 253 GLY A O 1
ATOM 1836 N N . ALA A 1 254 ? -7.050 3.230 1.962 1.00 88.00 254 ALA A N 1
ATOM 1837 C CA . ALA A 1 254 ? -5.898 3.838 1.296 1.00 88.00 254 ALA A CA 1
ATOM 1838 C C . ALA A 1 254 ? -4.612 3.719 2.134 1.00 88.00 254 ALA A C 1
ATOM 1840 O O . ALA A 1 254 ? -4.640 3.323 3.300 1.00 88.00 254 ALA A O 1
ATOM 1841 N N . LEU A 1 255 ? -3.472 4.088 1.545 1.00 91.75 255 LEU A N 1
ATOM 1842 C CA . LEU A 1 255 ? -2.240 4.335 2.300 1.00 91.75 255 LEU A CA 1
ATOM 1843 C C . LEU A 1 255 ? -2.386 5.608 3.147 1.00 91.75 255 LEU A C 1
ATOM 1845 O O . LEU A 1 255 ? -3.176 6.492 2.817 1.00 91.75 255 LEU A O 1
ATOM 1849 N N . ARG A 1 256 ? -1.628 5.708 4.245 1.00 91.94 256 ARG A N 1
ATOM 1850 C CA . ARG A 1 256 ? -1.666 6.881 5.142 1.00 91.94 256 ARG A CA 1
ATOM 1851 C C . ARG A 1 256 ? -1.020 8.140 4.578 1.00 91.94 256 ARG A C 1
ATOM 1853 O O . ARG A 1 256 ? -1.210 9.215 5.129 1.00 91.94 256 ARG A O 1
ATOM 1860 N N . THR A 1 257 ? -0.244 8.011 3.518 1.00 93.12 257 THR A N 1
ATOM 1861 C CA . THR A 1 257 ? 0.435 9.119 2.853 1.00 93.12 257 THR A CA 1
ATOM 1862 C C . THR A 1 257 ? -0.193 9.370 1.492 1.00 93.12 257 THR A C 1
ATOM 1864 O O . THR A 1 257 ? -0.600 8.446 0.784 1.00 93.12 257 THR A O 1
ATOM 1867 N N . SER A 1 258 ? -0.257 10.643 1.118 1.00 91.94 258 SER A N 1
ATOM 1868 C CA . SER A 1 258 ? -0.670 11.079 -0.210 1.00 91.94 258 SER A CA 1
ATOM 1869 C C . SER A 1 258 ? 0.535 11.232 -1.131 1.00 91.94 258 SER A C 1
ATOM 1871 O O . SER A 1 258 ? 1.679 11.335 -0.677 1.00 91.94 258 SER A O 1
ATOM 1873 N N . SER A 1 259 ? 0.282 11.286 -2.435 1.00 93.81 259 SER A N 1
ATOM 1874 C CA . SER A 1 259 ? 1.298 11.732 -3.375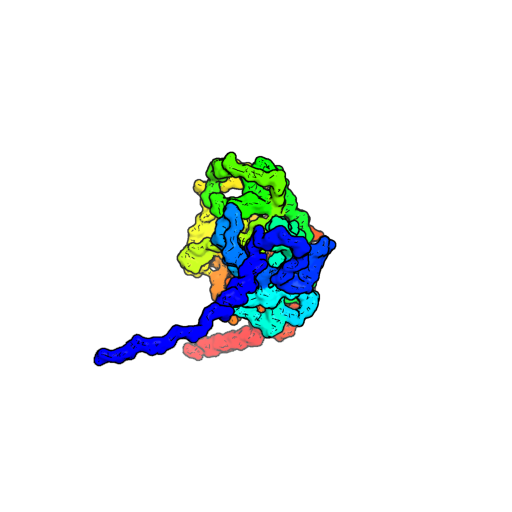 1.00 93.81 259 SER A CA 1
ATOM 1875 C C . SER A 1 259 ? 1.579 13.229 -3.239 1.00 93.81 259 SER A C 1
ATOM 1877 O O . SER A 1 259 ? 0.759 13.997 -2.724 1.00 93.81 259 SER A O 1
ATOM 1879 N N . ILE A 1 260 ? 2.765 13.632 -3.691 1.00 93.56 260 ILE A N 1
ATOM 1880 C CA . ILE A 1 260 ? 3.159 15.029 -3.871 1.00 93.56 260 ILE A CA 1
ATOM 1881 C C . ILE A 1 260 ? 3.089 15.329 -5.361 1.00 93.56 260 ILE A C 1
ATOM 1883 O O . ILE A 1 260 ? 3.667 14.610 -6.178 1.00 93.56 260 ILE A O 1
ATOM 1887 N N . VAL A 1 261 ? 2.380 16.403 -5.696 1.00 92.25 261 VAL A N 1
ATOM 1888 C CA . VAL A 1 261 ? 2.137 16.836 -7.071 1.00 92.25 261 VAL A CA 1
ATOM 1889 C C . VAL A 1 261 ? 2.819 18.180 -7.302 1.00 92.25 261 VAL A C 1
ATOM 1891 O O . VAL A 1 261 ? 2.615 19.114 -6.527 1.00 92.25 261 VAL A O 1
ATOM 1894 N N . ASP A 1 262 ? 3.582 18.285 -8.386 1.00 88.38 262 ASP A N 1
ATOM 1895 C CA . ASP A 1 262 ? 4.127 19.536 -8.911 1.00 88.38 262 ASP A CA 1
ATOM 1896 C C . ASP A 1 262 ? 3.682 19.717 -10.366 1.00 88.38 262 ASP A C 1
ATOM 1898 O O . ASP A 1 262 ? 3.751 18.787 -11.167 1.00 88.38 262 ASP A O 1
ATOM 1902 N N . ASN A 1 263 ? 3.210 20.915 -10.720 1.00 86.81 263 ASN A N 1
ATOM 1903 C CA . ASN A 1 263 ? 2.716 21.243 -12.066 1.00 86.81 263 ASN A CA 1
ATOM 1904 C C . ASN A 1 263 ? 1.744 20.189 -12.650 1.00 86.81 263 ASN A C 1
ATOM 1906 O O . ASN A 1 263 ? 1.903 19.749 -13.790 1.00 86.81 263 ASN A O 1
ATOM 1910 N N . ASP A 1 264 ? 0.748 19.783 -11.854 1.00 85.38 264 ASP A N 1
ATOM 1911 C CA . ASP A 1 264 ? -0.260 18.761 -12.187 1.00 85.38 264 ASP A CA 1
ATOM 1912 C C . ASP A 1 264 ? 0.313 17.359 -12.488 1.00 85.38 264 ASP A C 1
ATOM 1914 O O . ASP A 1 264 ? -0.347 16.530 -13.119 1.00 85.38 264 ASP A O 1
ATOM 1918 N N . ARG A 1 265 ? 1.536 17.064 -12.027 1.00 85.19 265 ARG A N 1
ATOM 1919 C CA . ARG A 1 265 ? 2.178 15.749 -12.148 1.00 85.19 265 ARG A CA 1
ATOM 1920 C C . ARG A 1 265 ? 2.665 15.235 -10.806 1.00 85.19 265 ARG A C 1
ATOM 1922 O O . ARG A 1 265 ? 3.201 15.981 -9.995 1.00 85.19 265 ARG A O 1
ATOM 1929 N N . GLU A 1 266 ? 2.487 13.942 -10.582 1.00 89.81 266 GLU A N 1
ATOM 1930 C CA . GLU A 1 266 ? 3.013 13.266 -9.401 1.00 89.81 266 GLU A CA 1
ATOM 1931 C C . GLU A 1 266 ? 4.546 13.237 -9.459 1.00 89.81 266 GLU A C 1
ATOM 1933 O O . GLU A 1 266 ? 5.120 12.737 -10.423 1.00 89.81 266 GLU A O 1
ATOM 1938 N N . VAL A 1 267 ? 5.198 13.798 -8.441 1.00 93.19 267 VAL A N 1
ATOM 1939 C CA . VAL A 1 267 ? 6.662 13.783 -8.277 1.00 93.19 267 VAL A CA 1
ATOM 1940 C C . VAL A 1 267 ? 7.068 12.661 -7.333 1.00 93.19 267 VAL A C 1
ATOM 1942 O O . VAL A 1 267 ? 8.002 11.915 -7.608 1.00 93.19 267 VAL A O 1
ATOM 1945 N N . PHE A 1 268 ? 6.332 12.524 -6.232 1.00 94.44 268 PHE A N 1
ATOM 1946 C CA . PHE A 1 268 ? 6.518 11.458 -5.258 1.00 94.44 268 PHE A CA 1
ATOM 1947 C C . PHE A 1 268 ? 5.195 10.750 -5.040 1.00 94.44 268 PHE A C 1
ATOM 1949 O O . PHE A 1 268 ? 4.193 11.391 -4.706 1.00 94.44 268 PHE A O 1
ATOM 1956 N N . SER A 1 269 ? 5.187 9.435 -5.218 1.00 93.69 269 SER A N 1
ATOM 1957 C CA . SER A 1 269 ? 3.978 8.654 -5.023 1.00 93.69 269 SER A CA 1
ATOM 1958 C C . SER A 1 269 ? 3.617 8.509 -3.552 1.00 93.69 269 SER A C 1
ATOM 1960 O O . SER A 1 269 ? 4.454 8.640 -2.656 1.00 93.69 269 SER A O 1
ATOM 1962 N N . GLY A 1 270 ? 2.343 8.207 -3.292 1.00 94.12 270 GLY A N 1
ATOM 1963 C CA . GLY A 1 270 ? 1.883 7.916 -1.935 1.00 94.12 270 GLY A CA 1
ATOM 1964 C C . GLY A 1 270 ? 2.656 6.755 -1.304 1.00 94.12 270 GLY A C 1
ATOM 1965 O O . GLY A 1 270 ? 3.018 6.839 -0.135 1.00 94.12 270 GLY A O 1
ATOM 1966 N N . GLU A 1 271 ? 2.978 5.711 -2.078 1.00 93.81 271 GLU A N 1
ATOM 1967 C CA . GLU A 1 271 ? 3.793 4.587 -1.602 1.00 93.81 271 GLU A CA 1
ATOM 1968 C C . GLU A 1 271 ? 5.220 5.026 -1.267 1.00 93.81 271 GLU A C 1
ATOM 1970 O O . GLU A 1 271 ? 5.696 4.743 -0.167 1.00 93.81 271 GLU A O 1
ATOM 1975 N N . PHE A 1 272 ? 5.878 5.765 -2.165 1.00 94.56 272 PHE A N 1
ATOM 1976 C CA . PHE A 1 272 ? 7.225 6.269 -1.917 1.00 94.56 272 PHE A CA 1
ATOM 1977 C C . PHE A 1 272 ? 7.273 7.089 -0.623 1.00 94.56 272 PHE A C 1
ATOM 1979 O O . PHE A 1 272 ? 8.089 6.806 0.254 1.00 94.56 272 PHE A O 1
ATOM 1986 N N . ASN A 1 273 ? 6.343 8.034 -0.462 1.00 95.12 273 ASN A N 1
ATOM 1987 C CA . ASN A 1 273 ? 6.228 8.863 0.740 1.00 95.12 273 ASN A CA 1
ATOM 1988 C C . ASN A 1 273 ? 5.964 8.036 2.006 1.00 95.12 273 ASN A C 1
ATOM 1990 O O . ASN A 1 273 ? 6.449 8.382 3.083 1.00 95.12 273 ASN A O 1
ATOM 1994 N N . LEU A 1 274 ? 5.212 6.937 1.899 1.00 95.50 274 LEU A N 1
ATOM 1995 C CA . LEU A 1 274 ? 4.946 6.058 3.036 1.00 95.50 274 LEU A CA 1
ATOM 1996 C C . LEU A 1 274 ? 6.222 5.378 3.519 1.00 95.50 274 LEU A C 1
ATOM 1998 O O . LEU A 1 274 ? 6.538 5.395 4.709 1.00 95.50 274 LEU A O 1
ATOM 2002 N N . CYS A 1 275 ? 6.947 4.764 2.585 1.00 93.81 275 CYS A N 1
ATOM 2003 C CA . CYS A 1 275 ? 8.144 3.995 2.881 1.00 93.81 275 CYS A CA 1
ATOM 2004 C C . CYS A 1 275 ? 9.256 4.912 3.404 1.00 93.81 275 CYS A C 1
ATOM 2006 O O . CYS A 1 275 ? 9.892 4.618 4.421 1.00 93.81 275 CYS A O 1
ATOM 2008 N N . THR A 1 276 ? 9.463 6.062 2.763 1.00 93.25 276 THR A N 1
ATOM 2009 C CA . THR A 1 276 ? 10.521 7.011 3.138 1.00 93.25 276 THR A CA 1
ATOM 2010 C C . THR A 1 276 ? 10.196 7.805 4.401 1.00 93.25 276 THR A C 1
ATOM 2012 O O . THR A 1 276 ? 11.118 8.289 5.055 1.00 93.25 276 THR A O 1
ATOM 2015 N N . ALA A 1 277 ? 8.943 7.811 4.872 1.00 93.31 277 ALA A N 1
ATOM 2016 C CA . ALA A 1 277 ? 8.612 8.316 6.206 1.00 93.31 277 ALA A CA 1
ATOM 2017 C C . ALA A 1 277 ? 9.292 7.527 7.345 1.00 93.31 277 ALA A C 1
ATOM 2019 O O . ALA A 1 277 ? 9.356 8.037 8.469 1.00 93.31 277 ALA A O 1
ATOM 2020 N N . CYS A 1 278 ? 9.776 6.307 7.080 1.00 92.31 278 CYS A N 1
ATOM 2021 C CA . CYS A 1 278 ? 10.609 5.515 7.993 1.00 92.31 278 CYS A CA 1
ATOM 2022 C C . CYS A 1 278 ? 12.030 5.311 7.464 1.00 92.31 278 CYS A C 1
ATOM 2024 O O . CYS A 1 278 ? 12.980 5.442 8.231 1.00 92.31 278 CYS A O 1
ATOM 2026 N N . HIS A 1 279 ? 12.165 4.979 6.177 1.00 90.75 279 HIS A N 1
ATOM 2027 C CA . HIS A 1 279 ? 13.442 4.634 5.544 1.00 90.75 279 HIS A CA 1
ATOM 2028 C C . HIS A 1 279 ? 14.273 5.838 5.102 1.00 90.75 279 HIS A C 1
ATOM 2030 O O . HIS A 1 279 ? 15.408 5.624 4.702 1.00 90.75 279 HIS A O 1
ATOM 2036 N N . GLN A 1 280 ? 13.704 7.044 5.212 1.00 88.69 280 GLN A N 1
ATOM 2037 C CA . GLN A 1 280 ? 14.295 8.374 5.055 1.00 88.69 280 GLN A CA 1
ATOM 2038 C C . GLN A 1 280 ? 15.232 8.564 3.860 1.00 88.69 280 GLN A C 1
ATOM 2040 O O . GLN A 1 280 ? 16.304 7.980 3.765 1.00 88.69 280 GLN A O 1
ATOM 2045 N N . VAL A 1 281 ? 14.868 9.495 2.986 1.00 89.88 281 VAL A N 1
ATOM 2046 C CA . VAL A 1 281 ? 15.741 9.987 1.922 1.00 89.88 281 VAL A CA 1
ATOM 2047 C C . VAL A 1 281 ? 15.354 11.416 1.587 1.00 89.88 281 VAL A C 1
ATOM 2049 O O . VAL A 1 281 ? 14.168 11.741 1.587 1.00 89.88 281 VAL A O 1
ATOM 2052 N N . ASN A 1 282 ? 16.343 12.256 1.303 1.00 89.19 282 ASN A N 1
ATOM 2053 C CA . ASN A 1 282 ? 16.122 13.613 0.818 1.00 89.19 282 ASN A CA 1
ATOM 2054 C C . ASN A 1 282 ? 16.499 13.658 -0.660 1.00 89.19 282 ASN A C 1
ATOM 2056 O O . ASN A 1 282 ? 17.627 13.318 -1.008 1.00 89.19 282 ASN A O 1
ATOM 2060 N N . LEU A 1 283 ? 15.563 14.039 -1.528 1.00 91.00 283 LEU A N 1
ATOM 2061 C CA . LEU A 1 283 ? 15.779 14.037 -2.973 1.00 91.00 283 LEU A CA 1
ATOM 2062 C C . LEU A 1 283 ? 15.537 15.412 -3.583 1.00 91.00 283 LEU A C 1
ATOM 2064 O O . LEU A 1 283 ? 14.514 16.047 -3.321 1.00 91.00 283 LEU A O 1
ATOM 2068 N N . GLU A 1 284 ? 16.441 15.808 -4.471 1.00 90.81 284 GLU A N 1
ATOM 2069 C CA . GLU A 1 284 ? 16.178 16.792 -5.513 1.00 90.81 284 GLU A CA 1
ATOM 2070 C C . GLU A 1 284 ? 15.577 16.088 -6.735 1.00 90.81 284 GLU A C 1
ATOM 2072 O O . GLU A 1 284 ? 15.866 14.916 -7.008 1.00 90.81 284 GLU A O 1
ATOM 2077 N N . TYR A 1 285 ? 14.738 16.801 -7.486 1.00 91.81 285 TYR A N 1
ATOM 2078 C CA . TYR A 1 285 ? 14.127 16.284 -8.705 1.00 91.81 285 TYR A CA 1
ATOM 2079 C C . TYR A 1 285 ? 14.187 17.299 -9.843 1.00 91.81 285 TYR A C 1
ATOM 2081 O O . TYR A 1 285 ? 14.075 18.506 -9.629 1.00 91.81 285 TYR A O 1
ATOM 2089 N N . ASP A 1 286 ? 14.326 16.788 -11.064 1.00 90.12 286 ASP A N 1
ATOM 2090 C CA . ASP A 1 286 ? 14.290 17.579 -12.294 1.00 90.12 286 ASP A CA 1
ATOM 2091 C C . ASP A 1 286 ? 13.392 16.898 -13.326 1.00 90.12 286 ASP A C 1
ATOM 2093 O O . ASP A 1 286 ? 13.485 15.686 -13.542 1.00 90.12 286 ASP A O 1
ATOM 2097 N N . PHE A 1 287 ? 12.494 17.672 -13.938 1.00 89.44 287 PHE A N 1
ATOM 2098 C CA . PHE A 1 287 ? 11.550 17.161 -14.927 1.00 89.44 287 PHE A CA 1
ATOM 2099 C C . PHE A 1 287 ? 12.137 17.245 -16.336 1.00 89.44 287 PHE A C 1
ATOM 2101 O O . PHE A 1 287 ? 12.328 18.335 -16.881 1.00 89.44 287 PHE A O 1
ATOM 2108 N N . ASP A 1 288 ? 12.311 16.092 -16.973 1.00 85.00 288 ASP A N 1
ATOM 2109 C CA . ASP A 1 288 ? 12.688 16.015 -18.374 1.00 85.00 288 ASP A CA 1
ATOM 2110 C C . ASP A 1 288 ? 11.445 16.070 -19.272 1.00 85.00 288 ASP A C 1
ATOM 2112 O O . ASP A 1 288 ? 10.644 15.136 -19.359 1.00 85.00 288 ASP A O 1
ATOM 2116 N N . SER A 1 289 ? 11.305 17.181 -19.996 1.00 84.38 289 SER A N 1
ATOM 2117 C CA . SER A 1 289 ? 10.199 17.396 -20.930 1.00 84.38 289 SER A CA 1
ATOM 2118 C C . SER A 1 289 ? 10.215 16.502 -22.173 1.00 84.38 289 SER A C 1
ATOM 2120 O O . SER A 1 289 ? 9.165 16.357 -22.800 1.00 84.38 289 SER A O 1
ATOM 2122 N N . GLU A 1 290 ? 11.363 15.927 -22.548 1.00 82.12 290 GLU A N 1
ATOM 2123 C CA . GLU A 1 290 ? 11.470 15.048 -23.718 1.00 82.12 290 GLU A CA 1
ATOM 2124 C C . GLU A 1 290 ? 10.951 13.644 -23.405 1.00 82.12 290 GLU A C 1
ATOM 2126 O O . GLU A 1 290 ? 10.151 13.098 -24.168 1.00 82.12 290 GLU A O 1
ATOM 2131 N N . SER A 1 291 ? 11.375 13.073 -22.274 1.00 76.31 291 SER A N 1
ATOM 2132 C CA . SER A 1 291 ? 10.896 11.766 -21.808 1.00 76.31 291 SER A CA 1
ATOM 2133 C C . SER A 1 291 ? 9.566 11.842 -21.056 1.00 76.31 291 SER A C 1
ATOM 2135 O O . SER A 1 291 ? 8.870 10.836 -20.948 1.00 76.31 291 SER A O 1
ATOM 2137 N N . GLY A 1 292 ? 9.189 13.016 -20.544 1.00 79.94 292 GLY A N 1
ATOM 2138 C CA . GLY A 1 292 ? 8.004 13.181 -19.706 1.00 79.94 292 GLY A CA 1
ATOM 2139 C C . GLY A 1 292 ? 8.165 12.585 -18.305 1.00 79.94 292 GLY A C 1
ATOM 2140 O O . GLY A 1 292 ? 7.159 12.250 -17.681 1.00 79.94 292 GLY A O 1
ATOM 2141 N N . THR A 1 293 ? 9.402 12.435 -17.823 1.00 81.69 293 THR A N 1
ATOM 2142 C CA . THR A 1 293 ? 9.720 11.794 -16.537 1.00 81.69 293 THR A CA 1
ATOM 2143 C C . THR A 1 293 ? 10.506 12.707 -15.607 1.00 81.69 293 THR A C 1
ATOM 2145 O O . THR A 1 293 ? 11.150 13.658 -16.043 1.00 81.69 293 THR A O 1
ATOM 2148 N N . TYR A 1 294 ? 10.460 12.405 -14.310 1.00 87.56 294 TYR A N 1
ATOM 2149 C CA . TYR A 1 294 ? 11.346 13.011 -13.324 1.00 87.56 294 TYR A CA 1
ATOM 2150 C C . TYR A 1 294 ? 12.641 12.212 -13.212 1.00 87.56 294 TYR A C 1
ATOM 2152 O O . TYR A 1 294 ? 12.617 10.983 -13.182 1.00 87.56 294 TYR A O 1
ATOM 2160 N N . SER A 1 295 ? 13.758 12.919 -13.108 1.00 86.25 295 SER A N 1
ATOM 2161 C CA . SER A 1 295 ? 15.007 12.380 -12.580 1.00 86.25 295 SER A CA 1
ATOM 2162 C C . SER A 1 295 ? 15.135 12.764 -11.109 1.00 86.25 295 SER A C 1
ATOM 2164 O O . SER A 1 295 ? 14.669 13.829 -10.708 1.00 86.25 295 SER A O 1
ATOM 2166 N N . PHE A 1 296 ? 15.753 11.894 -10.313 1.00 88.38 296 PHE A N 1
ATOM 2167 C CA . PHE A 1 296 ? 15.905 12.072 -8.870 1.00 88.38 296 PHE A CA 1
ATOM 2168 C C . PHE A 1 296 ? 17.371 11.936 -8.479 1.00 88.38 296 PHE A C 1
ATOM 2170 O O . PHE A 1 296 ? 18.062 11.041 -8.974 1.00 88.38 296 PHE A O 1
ATOM 2177 N N . GLN A 1 297 ? 17.839 12.808 -7.592 1.00 85.94 297 GLN A N 1
ATOM 2178 C CA . GLN A 1 297 ? 19.197 12.779 -7.048 1.00 85.94 297 GLN A CA 1
ATOM 2179 C C . GLN A 1 297 ? 19.163 13.062 -5.551 1.00 85.94 297 GLN A C 1
ATOM 2181 O O . GLN A 1 297 ? 18.262 13.743 -5.070 1.00 85.94 297 GLN A O 1
ATOM 2186 N N . LEU A 1 298 ? 20.139 12.535 -4.813 1.00 88.06 298 LEU A N 1
ATOM 2187 C CA . LEU A 1 298 ? 20.286 12.820 -3.389 1.00 88.06 298 LEU A CA 1
ATOM 2188 C C . LEU A 1 298 ? 20.509 14.323 -3.146 1.00 88.06 298 LEU A C 1
ATOM 2190 O O . LEU A 1 298 ? 21.405 14.921 -3.740 1.00 88.06 298 LEU A O 1
ATOM 2194 N N . ASP A 1 299 ? 19.736 14.905 -2.230 1.00 88.88 299 ASP A N 1
ATOM 2195 C CA . ASP A 1 299 ? 20.008 16.235 -1.681 1.00 88.88 299 ASP A CA 1
ATOM 2196 C C . ASP A 1 299 ? 21.104 16.122 -0.611 1.00 88.88 299 ASP A C 1
ATOM 2198 O O . ASP A 1 299 ? 20.840 15.899 0.572 1.00 88.88 299 ASP A O 1
ATOM 2202 N N . GLU A 1 300 ? 22.361 16.274 -1.034 1.00 84.88 300 GLU A N 1
ATOM 2203 C CA . GLU A 1 300 ? 23.539 16.193 -0.157 1.00 84.88 300 GLU A CA 1
ATOM 2204 C C . GLU A 1 300 ? 23.621 17.342 0.871 1.00 84.88 300 GLU A C 1
ATOM 2206 O O . GLU A 1 300 ? 24.525 17.357 1.710 1.00 84.88 300 GLU A O 1
ATOM 2211 N N . SER A 1 301 ? 22.712 18.324 0.822 1.00 87.56 301 SER A N 1
ATOM 2212 C CA . SER A 1 301 ? 22.673 19.424 1.791 1.00 87.56 301 SER A CA 1
ATOM 2213 C C . SER A 1 301 ? 21.871 19.102 3.054 1.00 87.56 301 SER A C 1
ATOM 2215 O O . SER A 1 301 ? 21.938 19.871 4.018 1.00 87.56 301 SER A O 1
ATOM 2217 N N . ARG A 1 302 ? 21.135 17.980 3.071 1.00 85.69 302 ARG A N 1
ATOM 2218 C CA . ARG A 1 302 ? 20.205 17.619 4.149 1.00 85.69 302 ARG A CA 1
ATOM 2219 C C . ARG A 1 302 ? 20.481 16.230 4.712 1.00 85.69 302 ARG A C 1
ATOM 2221 O O . ARG A 1 302 ? 20.311 15.222 4.032 1.00 85.69 302 ARG A O 1
ATOM 2228 N N . ASP A 1 303 ? 20.764 16.176 6.009 1.00 84.12 303 ASP A N 1
ATOM 2229 C CA . ASP A 1 303 ? 20.990 14.920 6.722 1.00 84.12 303 ASP A CA 1
ATOM 2230 C C . ASP A 1 303 ? 19.679 14.285 7.212 1.00 84.12 303 ASP A C 1
ATOM 2232 O O . ASP A 1 303 ? 18.878 14.904 7.930 1.00 84.12 303 ASP A O 1
ATOM 2236 N N . THR A 1 304 ? 19.484 13.005 6.884 1.00 87.25 304 THR A N 1
ATOM 2237 C CA . THR A 1 304 ? 18.436 12.176 7.493 1.00 87.25 304 THR A CA 1
ATOM 2238 C C . THR A 1 304 ? 18.862 11.697 8.883 1.00 87.25 304 THR A C 1
ATOM 2240 O O . THR A 1 304 ? 20.050 11.573 9.187 1.00 87.25 304 THR A O 1
ATOM 2243 N N . TYR A 1 305 ? 17.895 11.377 9.750 1.00 86.38 305 TYR A N 1
ATOM 2244 C CA . TYR A 1 305 ? 18.217 10.770 11.045 1.00 86.38 305 TYR A CA 1
ATOM 2245 C C . TYR A 1 305 ? 18.889 9.398 10.877 1.00 86.38 305 TYR A C 1
ATOM 2247 O O . TYR A 1 305 ? 19.779 9.060 11.655 1.00 86.38 305 TYR A O 1
ATOM 2255 N N . LEU A 1 306 ? 18.507 8.615 9.863 1.00 84.06 306 LEU A N 1
ATOM 2256 C CA . LEU A 1 306 ? 19.148 7.333 9.575 1.00 84.06 306 LEU A CA 1
ATOM 2257 C C . LEU A 1 306 ? 20.618 7.490 9.171 1.00 84.06 306 LEU A C 1
ATOM 2259 O O . LEU A 1 306 ? 21.442 6.720 9.659 1.00 84.06 306 LEU A O 1
ATOM 2263 N N . ALA A 1 307 ? 20.963 8.506 8.375 1.00 77.69 307 ALA A N 1
ATOM 2264 C CA . ALA A 1 307 ? 22.343 8.764 7.961 1.00 77.69 307 ALA A CA 1
ATOM 2265 C C . ALA A 1 307 ? 23.271 9.110 9.141 1.00 77.69 307 ALA A C 1
ATOM 2267 O O . ALA A 1 307 ? 24.432 8.699 9.165 1.00 77.69 307 ALA A O 1
ATOM 2268 N N . THR A 1 308 ? 22.774 9.837 10.148 1.00 77.31 308 THR A N 1
ATOM 2269 C CA . THR A 1 308 ? 23.619 10.349 11.246 1.00 77.31 308 THR A CA 1
ATOM 2270 C C . THR A 1 308 ? 23.457 9.611 12.576 1.00 77.31 308 THR A C 1
ATOM 2272 O O . THR A 1 308 ? 24.359 9.642 13.413 1.00 77.31 308 THR A O 1
ATOM 2275 N N . GLY A 1 309 ? 22.294 9.001 12.812 1.00 65.56 309 GLY A N 1
ATOM 2276 C CA . GLY A 1 309 ? 21.869 8.461 14.108 1.00 65.56 309 GLY A CA 1
ATOM 2277 C C . GLY A 1 309 ? 21.722 6.937 14.162 1.00 65.56 309 GLY A C 1
ATOM 2278 O O . GLY A 1 309 ? 21.591 6.386 15.258 1.00 65.56 309 GLY A O 1
ATOM 2279 N N . HIS A 1 310 ? 21.762 6.242 13.020 1.00 75.75 310 HIS A N 1
ATOM 2280 C CA . HIS A 1 310 ? 21.661 4.781 12.949 1.00 75.75 310 HIS A CA 1
ATOM 2281 C C . HIS A 1 310 ? 23.055 4.119 12.866 1.00 75.75 310 HIS A C 1
ATOM 2283 O O . HIS A 1 310 ? 23.997 4.723 12.350 1.00 75.75 310 HIS A O 1
ATOM 2289 N N . PRO A 1 311 ? 23.250 2.884 13.378 1.00 67.25 311 PRO A N 1
ATOM 2290 C CA . PRO A 1 311 ? 24.496 2.152 13.173 1.00 67.25 311 PRO A CA 1
ATOM 2291 C C . PRO A 1 311 ? 24.896 2.081 11.690 1.00 67.25 311 PRO A C 1
ATOM 2293 O O . PRO A 1 311 ? 24.121 1.613 10.861 1.00 67.25 311 PRO A O 1
ATOM 2296 N N . ALA A 1 312 ? 26.143 2.460 11.386 1.00 61.47 312 ALA A N 1
ATOM 2297 C CA . ALA A 1 312 ? 26.711 2.547 10.033 1.00 61.47 312 ALA A CA 1
ATOM 2298 C C . ALA A 1 312 ? 26.892 1.197 9.297 1.00 61.47 312 ALA A C 1
ATOM 2300 O O . ALA A 1 312 ? 27.611 1.121 8.304 1.00 61.47 312 ALA A O 1
ATOM 2301 N N . THR A 1 313 ? 26.327 0.105 9.816 1.00 59.22 313 THR A N 1
ATOM 2302 C CA . THR A 1 313 ? 26.434 -1.238 9.225 1.00 59.22 313 THR A CA 1
ATOM 2303 C C . THR A 1 313 ? 25.302 -1.569 8.259 1.00 59.22 313 THR A C 1
ATOM 2305 O O . THR A 1 313 ? 25.403 -2.576 7.561 1.00 59.22 313 THR A O 1
ATOM 2308 N N . ASP A 1 314 ? 24.246 -0.757 8.225 1.00 66.75 314 ASP A N 1
ATOM 2309 C CA . ASP A 1 314 ? 23.067 -1.002 7.400 1.00 66.75 314 ASP A CA 1
ATOM 2310 C C . ASP A 1 314 ? 23.106 -0.089 6.169 1.00 66.75 314 ASP A C 1
ATOM 2312 O O . ASP A 1 314 ? 23.262 1.122 6.302 1.00 66.75 314 ASP A O 1
ATOM 2316 N N . ALA A 1 315 ? 22.986 -0.675 4.974 1.00 71.25 315 ALA A N 1
ATOM 2317 C CA . ALA A 1 315 ? 22.861 0.095 3.740 1.00 71.25 315 ALA A CA 1
ATOM 2318 C C . ALA A 1 315 ? 21.534 0.861 3.746 1.00 71.25 315 ALA A C 1
ATOM 2320 O O . ALA A 1 315 ? 20.480 0.272 4.014 1.00 71.25 315 ALA A O 1
ATOM 2321 N N . LEU A 1 316 ? 21.588 2.155 3.442 1.00 80.88 316 LEU A N 1
ATOM 2322 C CA . LEU A 1 316 ? 20.408 3.007 3.381 1.00 80.88 316 LEU A CA 1
ATOM 2323 C C . LEU A 1 316 ? 19.802 3.007 1.973 1.00 80.88 316 LEU A C 1
ATOM 2325 O O . LEU A 1 316 ? 20.399 2.544 0.993 1.00 80.88 316 LEU A O 1
ATOM 2329 N N . ILE A 1 317 ? 18.582 3.532 1.860 1.00 84.38 317 ILE A N 1
ATOM 2330 C CA . ILE A 1 317 ? 17.918 3.669 0.559 1.00 84.38 317 ILE A CA 1
ATOM 2331 C C . ILE A 1 317 ? 18.725 4.585 -0.379 1.00 84.38 317 ILE A C 1
ATOM 2333 O O . ILE A 1 317 ? 18.834 4.295 -1.568 1.00 84.38 317 ILE A O 1
ATOM 2337 N N . GLU A 1 318 ? 19.369 5.624 0.161 1.00 84.19 318 GLU A N 1
ATOM 2338 C CA . GLU A 1 318 ? 20.263 6.516 -0.584 1.00 84.19 318 GLU A CA 1
ATOM 2339 C C . GLU A 1 318 ? 21.453 5.768 -1.203 1.00 84.19 318 GLU A C 1
ATOM 2341 O O . GLU A 1 318 ? 21.728 5.958 -2.387 1.00 84.19 318 GLU A O 1
ATOM 2346 N N . ASP A 1 319 ? 22.081 4.837 -0.473 1.00 78.69 319 ASP A N 1
ATOM 2347 C CA . ASP A 1 319 ? 23.224 4.048 -0.962 1.00 78.69 319 ASP A CA 1
ATOM 2348 C C . ASP A 1 319 ? 22.867 3.130 -2.135 1.00 78.69 319 ASP A C 1
ATOM 2350 O O . ASP A 1 319 ? 23.713 2.796 -2.969 1.00 78.69 319 ASP A O 1
ATOM 2354 N N . SER A 1 320 ? 21.617 2.675 -2.168 1.00 78.88 320 SER A N 1
ATOM 2355 C CA . SER A 1 320 ? 21.156 1.639 -3.087 1.00 78.88 320 SER A CA 1
ATOM 2356 C C . SER A 1 320 ? 20.388 2.192 -4.288 1.00 78.88 320 SER A C 1
ATOM 2358 O O . SER A 1 320 ? 20.424 1.557 -5.339 1.00 78.88 320 SER A O 1
ATOM 2360 N N . HIS A 1 321 ? 19.748 3.360 -4.169 1.00 83.31 321 HIS A N 1
ATOM 2361 C CA . HIS A 1 321 ? 18.797 3.844 -5.178 1.00 83.31 321 HIS A CA 1
ATOM 2362 C C . HIS A 1 321 ? 19.013 5.287 -5.651 1.00 83.31 321 HIS A C 1
ATOM 2364 O O . HIS A 1 321 ? 18.426 5.652 -6.664 1.00 83.31 321 HIS A O 1
ATOM 2370 N N . PHE A 1 322 ? 19.792 6.119 -4.941 1.00 82.31 322 PHE A N 1
ATOM 2371 C CA . PHE A 1 322 ? 19.824 7.570 -5.220 1.00 82.31 322 PHE A CA 1
ATOM 2372 C C . PHE A 1 322 ? 21.206 8.236 -5.152 1.00 82.31 322 PHE A C 1
ATOM 2374 O O . PHE A 1 322 ? 21.322 9.437 -5.405 1.00 82.31 322 PHE A O 1
ATOM 2381 N N . LYS A 1 323 ? 22.262 7.493 -4.809 1.00 71.44 323 LYS A N 1
ATOM 2382 C CA . LYS A 1 323 ? 23.618 8.036 -4.677 1.00 71.44 323 LYS A CA 1
ATOM 2383 C C . LYS A 1 323 ? 24.149 8.588 -6.004 1.00 71.44 323 LYS A C 1
ATOM 2385 O O . LYS A 1 323 ? 24.021 7.961 -7.054 1.00 71.44 323 LYS A O 1
ATOM 2390 N N . SER A 1 324 ? 24.798 9.750 -5.942 1.00 57.06 324 SER A N 1
ATOM 2391 C CA . SER A 1 324 ? 25.464 10.370 -7.087 1.00 57.06 324 SER A CA 1
ATOM 2392 C C . SER A 1 324 ? 26.835 9.708 -7.361 1.00 57.06 324 SER A C 1
ATOM 2394 O O . SER A 1 324 ? 27.590 9.379 -6.443 1.00 57.06 324 SER A O 1
ATOM 2396 N N . GLY A 1 325 ? 27.187 9.502 -8.637 1.00 53.66 325 GLY A N 1
ATOM 2397 C CA . GLY A 1 325 ? 28.463 8.881 -9.040 1.00 53.66 325 GLY A CA 1
ATOM 2398 C C . GLY A 1 325 ? 28.408 7.352 -9.189 1.00 53.66 325 GLY A C 1
ATOM 2399 O O . GLY A 1 325 ? 27.490 6.702 -8.715 1.00 53.66 325 GLY A O 1
ATOM 2400 N N . ALA A 1 326 ? 29.376 6.787 -9.919 1.00 47.91 326 ALA A N 1
ATOM 2401 C CA . ALA A 1 326 ? 29.311 5.501 -10.635 1.00 47.91 326 ALA A CA 1
ATOM 2402 C C . ALA A 1 326 ? 29.037 4.204 -9.835 1.00 47.91 326 ALA A C 1
ATOM 2404 O O . ALA A 1 326 ? 29.032 3.142 -10.448 1.00 47.91 326 ALA A O 1
ATOM 2405 N N . ASP A 1 327 ? 28.771 4.267 -8.533 1.00 56.03 327 ASP A N 1
ATOM 2406 C CA . ASP A 1 327 ? 28.623 3.092 -7.675 1.00 56.03 327 ASP A CA 1
ATOM 2407 C C . ASP A 1 327 ? 27.352 3.195 -6.807 1.00 56.03 327 ASP A C 1
ATOM 2409 O O . ASP A 1 327 ? 27.428 3.191 -5.575 1.00 56.03 327 ASP A O 1
ATOM 2413 N N . ILE A 1 328 ? 26.168 3.284 -7.434 1.00 63.59 328 ILE A N 1
ATOM 2414 C CA . ILE A 1 328 ? 24.969 2.733 -6.785 1.00 63.59 328 ILE A CA 1
ATOM 2415 C C . ILE A 1 328 ? 25.045 1.220 -6.910 1.00 63.59 328 ILE A C 1
ATOM 2417 O O . ILE A 1 328 ? 25.256 0.670 -7.989 1.00 63.59 328 ILE A O 1
ATOM 2421 N N . PHE A 1 329 ? 24.915 0.546 -5.780 1.00 61.28 329 PHE A N 1
ATOM 2422 C CA . PHE A 1 329 ? 24.948 -0.906 -5.743 1.00 61.28 329 PHE A CA 1
ATOM 2423 C C . PHE A 1 329 ? 23.587 -1.519 -6.182 1.00 61.28 329 PHE A C 1
ATOM 2425 O O . PHE A 1 329 ? 23.535 -2.642 -6.683 1.00 61.28 329 PHE A O 1
ATOM 2432 N N . GLY A 1 330 ? 22.487 -0.765 -6.063 1.00 66.81 330 GLY A N 1
ATOM 2433 C CA . GLY A 1 330 ? 21.184 -1.098 -6.652 1.00 66.81 330 GLY A CA 1
ATOM 2434 C C . GLY A 1 330 ? 20.941 -0.369 -7.979 1.00 66.81 330 GLY A C 1
ATOM 2435 O O . GLY A 1 330 ? 21.827 -0.293 -8.828 1.00 66.81 330 GLY A O 1
ATOM 2436 N N . TYR A 1 331 ? 19.728 0.153 -8.177 1.00 73.50 331 TYR A N 1
ATOM 2437 C CA . TYR A 1 331 ? 19.363 0.923 -9.369 1.00 73.50 331 TYR A CA 1
ATOM 2438 C C . TYR A 1 331 ? 18.437 2.089 -9.028 1.00 73.50 331 TYR A C 1
ATOM 2440 O O . TYR A 1 331 ? 17.716 2.051 -8.031 1.00 73.50 331 TYR A O 1
ATOM 2448 N N . ASN A 1 332 ? 18.445 3.118 -9.876 1.00 73.88 332 ASN A N 1
ATOM 2449 C CA . ASN A 1 332 ? 17.579 4.278 -9.700 1.00 73.88 332 ASN A CA 1
ATOM 2450 C C . ASN A 1 332 ? 16.116 3.872 -9.861 1.00 73.88 332 ASN A C 1
ATOM 2452 O O . ASN A 1 332 ? 15.716 3.364 -10.910 1.00 73.88 332 ASN A O 1
ATOM 2456 N N . ILE A 1 333 ? 15.308 4.143 -8.843 1.00 84.19 333 ILE A N 1
ATOM 2457 C CA . ILE A 1 333 ? 13.859 3.957 -8.917 1.00 84.19 333 ILE A CA 1
ATOM 2458 C C . ILE A 1 333 ? 13.182 5.253 -9.341 1.00 84.19 333 ILE A C 1
ATOM 2460 O O . ILE A 1 333 ? 13.660 6.355 -9.071 1.00 84.19 333 ILE A O 1
ATOM 2464 N N . ASN A 1 334 ? 12.025 5.110 -9.977 1.00 87.69 334 ASN A N 1
ATOM 2465 C CA . ASN A 1 334 ? 11.143 6.234 -10.222 1.00 87.69 334 ASN A CA 1
ATOM 2466 C C . ASN A 1 334 ? 10.309 6.502 -8.959 1.00 87.69 334 ASN A C 1
ATOM 2468 O O . ASN A 1 334 ? 9.347 5.779 -8.700 1.00 87.69 334 ASN A O 1
ATOM 2472 N N . ALA A 1 335 ? 10.645 7.544 -8.196 1.00 92.12 335 ALA A N 1
ATOM 2473 C CA . ALA A 1 335 ? 9.914 7.898 -6.978 1.00 92.12 335 ALA A CA 1
ATOM 2474 C C . ALA A 1 335 ? 8.475 8.394 -7.247 1.00 92.12 335 ALA A C 1
ATOM 2476 O O . ALA A 1 335 ? 7.634 8.353 -6.350 1.00 92.12 335 ALA A O 1
ATOM 2477 N N . SER A 1 336 ? 8.163 8.788 -8.489 1.00 90.81 336 SER A N 1
ATOM 2478 C CA . SER A 1 336 ? 6.796 9.119 -8.921 1.00 90.81 336 SER A CA 1
ATOM 2479 C C . SER A 1 336 ? 5.950 7.891 -9.268 1.00 90.81 336 SER A C 1
ATOM 2481 O O . SER A 1 336 ? 4.741 8.007 -9.452 1.00 90.81 336 SER A O 1
ATOM 2483 N N . ALA A 1 337 ? 6.550 6.700 -9.372 1.00 86.94 337 ALA A N 1
ATOM 2484 C CA . ALA A 1 337 ? 5.790 5.498 -9.686 1.00 86.94 337 ALA A CA 1
ATOM 2485 C C . ALA A 1 337 ? 4.884 5.119 -8.507 1.00 86.94 337 ALA A C 1
ATOM 2487 O O . ALA A 1 337 ? 5.332 5.020 -7.363 1.00 86.94 337 ALA A O 1
ATOM 2488 N N . ARG A 1 338 ? 3.610 4.824 -8.793 1.00 86.25 338 ARG A N 1
ATOM 2489 C CA . ARG A 1 338 ? 2.614 4.385 -7.795 1.00 86.25 338 ARG A CA 1
ATOM 2490 C C . ARG A 1 338 ? 3.069 3.173 -6.964 1.00 86.25 338 ARG A C 1
ATOM 2492 O O . ARG A 1 338 ? 2.597 2.989 -5.848 1.00 86.25 338 ARG A O 1
ATOM 2499 N N . ASN A 1 339 ? 3.932 2.352 -7.552 1.00 84.12 339 ASN A N 1
ATOM 2500 C CA . ASN A 1 339 ? 4.541 1.125 -7.042 1.00 84.12 339 ASN A CA 1
ATOM 2501 C C . ASN A 1 339 ? 6.085 1.237 -7.004 1.00 84.12 339 ASN A C 1
ATOM 2503 O O . ASN A 1 339 ? 6.792 0.271 -7.305 1.00 84.12 339 ASN A O 1
ATOM 2507 N N . ALA A 1 340 ? 6.627 2.430 -6.731 1.00 88.25 340 ALA A N 1
ATOM 2508 C CA . ALA A 1 340 ? 8.061 2.716 -6.655 1.00 88.25 340 ALA A CA 1
ATOM 2509 C C . ALA A 1 340 ? 8.861 1.665 -5.864 1.00 88.25 340 ALA A C 1
ATOM 2511 O O . ALA A 1 340 ? 9.962 1.307 -6.281 1.00 88.25 340 ALA A O 1
ATOM 2512 N N . CYS A 1 341 ? 8.307 1.143 -4.765 1.00 86.75 341 CYS A N 1
ATOM 2513 C CA . CYS A 1 341 ? 8.993 0.186 -3.893 1.00 86.75 341 CYS A CA 1
ATOM 2514 C C . CYS A 1 341 ? 8.514 -1.260 -4.112 1.00 86.75 341 CYS A C 1
ATOM 2516 O O . CYS A 1 341 ? 9.332 -2.184 -4.176 1.00 86.75 341 CYS A O 1
ATOM 2518 N N . THR A 1 342 ? 7.208 -1.477 -4.294 1.00 84.12 342 THR A N 1
ATOM 2519 C CA . THR A 1 342 ? 6.612 -2.820 -4.481 1.00 84.12 342 THR A CA 1
ATOM 2520 C C . THR A 1 342 ? 6.891 -3.473 -5.833 1.00 84.12 342 THR A C 1
ATOM 2522 O O . THR A 1 342 ? 6.551 -4.631 -6.046 1.00 84.12 342 THR A O 1
ATOM 2525 N N . GLN A 1 343 ? 7.579 -2.784 -6.743 1.00 81.50 343 GLN A N 1
ATOM 2526 C CA . GLN A 1 343 ? 8.186 -3.409 -7.924 1.00 81.50 343 GLN A CA 1
ATOM 2527 C C . GLN A 1 343 ? 9.305 -4.408 -7.568 1.00 81.50 343 GLN A C 1
ATOM 2529 O O . GLN A 1 343 ? 9.618 -5.294 -8.364 1.00 81.50 343 GLN A O 1
ATOM 2534 N N . CYS A 1 344 ? 9.908 -4.284 -6.383 1.00 78.94 344 CYS A N 1
ATOM 2535 C CA . CYS A 1 344 ? 11.030 -5.124 -5.950 1.00 78.94 344 CYS A CA 1
ATOM 2536 C C . CYS A 1 344 ? 10.935 -5.627 -4.513 1.00 78.94 344 CYS A C 1
ATOM 2538 O O . CYS A 1 344 ? 11.668 -6.547 -4.165 1.00 78.94 344 CYS A O 1
ATOM 2540 N N . HIS A 1 345 ? 10.086 -5.037 -3.678 1.00 81.25 345 HIS A N 1
ATOM 2541 C CA . HIS A 1 345 ? 9.969 -5.398 -2.271 1.00 81.25 345 HIS A CA 1
ATOM 2542 C C . HIS A 1 345 ? 8.562 -5.887 -1.951 1.00 81.25 345 HIS A C 1
ATOM 2544 O O . HIS A 1 345 ? 7.583 -5.262 -2.350 1.00 81.25 345 HIS A O 1
ATOM 2550 N N . SER A 1 346 ? 8.466 -6.959 -1.168 1.00 82.38 346 SER A N 1
ATOM 2551 C CA . SER A 1 346 ? 7.225 -7.317 -0.485 1.00 82.38 346 SER A CA 1
ATOM 2552 C C . SER A 1 346 ? 7.234 -6.632 0.885 1.00 82.38 346 SER A C 1
ATOM 2554 O O . SER A 1 346 ? 8.057 -6.982 1.743 1.00 82.38 346 SER A O 1
ATOM 2556 N N . PRO A 1 347 ? 6.385 -5.610 1.114 1.00 84.75 347 PRO A N 1
ATOM 2557 C CA . PRO A 1 347 ? 6.330 -4.913 2.394 1.00 84.75 347 PRO A CA 1
ATOM 2558 C C . PRO A 1 347 ? 5.738 -5.793 3.501 1.00 84.75 347 PRO A C 1
ATOM 2560 O O . PRO A 1 347 ? 6.038 -5.558 4.676 1.00 84.75 347 PRO A O 1
ATOM 2563 N N . HIS A 1 348 ? 4.940 -6.807 3.144 1.00 85.69 348 HIS A N 1
ATOM 2564 C CA . HIS A 1 348 ? 4.380 -7.760 4.096 1.00 85.69 348 HIS A CA 1
ATOM 2565 C C . HIS A 1 348 ? 5.447 -8.762 4.533 1.00 85.69 348 HIS A C 1
ATOM 2567 O O . HIS A 1 348 ? 5.694 -8.862 5.725 1.00 85.69 348 HIS A O 1
ATOM 2573 N N . ALA A 1 349 ? 6.207 -9.367 3.617 1.00 79.31 349 ALA A N 1
ATOM 2574 C CA . ALA A 1 349 ? 7.343 -10.218 3.995 1.00 79.31 349 ALA A CA 1
ATOM 2575 C C . ALA A 1 349 ? 8.558 -9.436 4.552 1.00 79.31 349 ALA A C 1
ATOM 2577 O O . ALA A 1 349 ? 9.522 -10.031 5.041 1.00 79.31 349 ALA A O 1
ATOM 2578 N N . ALA A 1 350 ? 8.549 -8.098 4.461 1.00 78.56 350 ALA A N 1
ATOM 2579 C CA . ALA A 1 350 ? 9.725 -7.234 4.627 1.00 78.56 350 ALA A CA 1
ATOM 2580 C C . ALA A 1 350 ? 10.936 -7.789 3.854 1.00 78.56 350 ALA A C 1
ATOM 2582 O O . ALA A 1 350 ? 12.044 -7.926 4.395 1.00 78.56 350 ALA A O 1
ATOM 2583 N N . SER A 1 351 ? 10.690 -8.191 2.603 1.00 68.69 351 SER A N 1
ATOM 2584 C CA . SER A 1 351 ? 11.636 -9.001 1.851 1.00 68.69 351 SER A CA 1
ATOM 2585 C C . SER A 1 351 ? 12.889 -8.208 1.473 1.00 68.69 351 SER A C 1
ATOM 2587 O O . SER A 1 351 ? 12.858 -7.050 1.041 1.00 68.69 351 SER A O 1
ATOM 2589 N N . ARG A 1 352 ? 14.031 -8.880 1.632 1.00 60.28 352 ARG A N 1
ATOM 2590 C CA . ARG A 1 352 ? 15.320 -8.512 1.041 1.00 60.28 352 ARG A CA 1
ATOM 2591 C C . ARG A 1 352 ? 15.756 -9.677 0.163 1.00 60.28 352 ARG A C 1
ATOM 2593 O O . ARG A 1 352 ? 15.601 -10.818 0.583 1.00 60.28 352 ARG A O 1
ATOM 2600 N N . PHE A 1 353 ? 16.324 -9.424 -1.011 1.00 58.03 353 PHE A N 1
ATOM 2601 C CA . PHE A 1 353 ? 16.914 -10.498 -1.814 1.00 58.03 353 PHE A CA 1
ATOM 2602 C C . PHE A 1 353 ? 18.100 -11.113 -1.057 1.00 58.03 353 PHE A C 1
ATOM 2604 O O . PHE A 1 353 ? 19.127 -10.458 -0.867 1.00 58.03 353 PHE A O 1
ATOM 2611 N N . VAL A 1 354 ? 17.952 -12.360 -0.602 1.00 52.22 354 VAL A N 1
ATOM 2612 C CA . VAL A 1 354 ? 18.967 -13.113 0.162 1.00 52.22 354 VAL A CA 1
ATOM 2613 C C . VAL A 1 354 ? 19.651 -14.193 -0.688 1.00 52.22 354 VAL A C 1
ATOM 2615 O O . VAL A 1 354 ? 19.990 -15.256 -0.184 1.00 52.22 354 VAL A O 1
ATOM 2618 N N . ALA A 1 355 ? 19.913 -13.913 -1.966 1.00 55.53 355 ALA A N 1
ATOM 2619 C CA . ALA A 1 355 ? 20.764 -14.775 -2.786 1.00 55.53 355 ALA A CA 1
ATOM 2620 C C . ALA A 1 355 ? 22.256 -14.462 -2.553 1.00 55.53 355 ALA A C 1
ATOM 2622 O O . ALA A 1 355 ? 22.641 -13.293 -2.428 1.00 55.53 355 ALA A O 1
ATOM 2623 N N . GLU A 1 356 ? 23.114 -15.490 -2.538 1.00 55.84 356 GLU A N 1
ATOM 2624 C CA . GLU A 1 356 ? 24.547 -15.286 -2.799 1.00 55.84 356 GLU A CA 1
ATOM 2625 C C . GLU A 1 356 ? 24.657 -14.624 -4.184 1.00 55.84 356 GLU A C 1
ATOM 2627 O O . GLU A 1 356 ? 24.027 -15.071 -5.136 1.00 55.84 356 GLU A O 1
ATOM 2632 N N . ASP A 1 357 ? 25.371 -13.502 -4.284 1.00 64.94 357 ASP A N 1
ATOM 2633 C CA . ASP A 1 357 ? 25.429 -12.650 -5.483 1.00 64.94 357 ASP A CA 1
ATOM 2634 C C . ASP A 1 357 ? 24.143 -11.881 -5.850 1.00 64.94 357 ASP A C 1
ATOM 2636 O O . ASP A 1 357 ? 24.114 -11.253 -6.914 1.00 64.94 357 ASP A O 1
ATOM 2640 N N . SER A 1 358 ? 23.128 -11.803 -4.967 1.00 67.69 358 SER A N 1
ATOM 2641 C CA . SER A 1 358 ? 21.975 -10.884 -5.149 1.00 67.69 358 SER A CA 1
ATOM 2642 C C . SER A 1 358 ? 22.442 -9.474 -5.499 1.00 67.69 358 SER A C 1
ATOM 2644 O O . SER A 1 358 ? 21.838 -8.769 -6.306 1.00 67.69 358 SER A O 1
ATOM 2646 N N . MET A 1 359 ? 23.602 -9.132 -4.946 1.00 67.69 359 MET A N 1
ATOM 2647 C CA . MET A 1 359 ? 24.328 -7.929 -5.231 1.00 67.69 359 MET A CA 1
ATOM 2648 C C . MET A 1 359 ? 24.761 -7.779 -6.693 1.00 67.69 359 MET A C 1
ATOM 2650 O O . MET A 1 359 ? 24.307 -6.868 -7.386 1.00 67.69 359 MET A O 1
ATOM 2654 N N . ALA A 1 360 ? 25.590 -8.684 -7.198 1.00 73.69 360 ALA A N 1
ATOM 2655 C CA . ALA A 1 360 ? 26.055 -8.598 -8.578 1.00 73.69 360 ALA A CA 1
ATOM 2656 C C . ALA A 1 360 ? 24.894 -8.663 -9.592 1.00 73.69 360 ALA A C 1
ATOM 2658 O O . ALA A 1 360 ? 24.960 -8.033 -10.650 1.00 73.69 360 ALA A O 1
ATOM 2659 N N . ILE A 1 361 ? 23.824 -9.398 -9.267 1.00 75.75 361 ILE A N 1
ATOM 2660 C CA . ILE A 1 361 ? 22.614 -9.490 -10.094 1.00 75.75 361 ILE A CA 1
ATOM 2661 C C . ILE A 1 361 ? 21.882 -8.147 -10.139 1.00 75.75 361 ILE A C 1
ATOM 2663 O O . ILE A 1 361 ? 21.581 -7.675 -11.236 1.00 75.75 361 ILE A O 1
ATOM 2667 N N . ALA A 1 362 ? 21.631 -7.518 -8.987 1.00 73.50 362 ALA A N 1
ATOM 2668 C CA . ALA A 1 362 ? 20.971 -6.214 -8.919 1.00 73.50 362 ALA A CA 1
ATOM 2669 C C . ALA A 1 362 ? 21.747 -5.154 -9.715 1.00 73.50 362 ALA A C 1
ATOM 2671 O O . ALA A 1 362 ? 21.162 -4.441 -10.526 1.00 73.50 362 ALA A O 1
ATOM 2672 N N . GLU A 1 363 ? 23.073 -5.130 -9.576 1.00 75.25 363 GLU A N 1
ATOM 2673 C CA . GLU A 1 363 ? 23.954 -4.196 -10.282 1.00 75.25 363 GLU A CA 1
ATOM 2674 C C . GLU A 1 363 ? 23.974 -4.438 -11.809 1.00 75.25 363 GLU A C 1
ATOM 2676 O O . GLU A 1 363 ? 24.010 -3.508 -12.619 1.00 75.25 363 GLU A O 1
ATOM 2681 N N . ALA A 1 364 ? 23.944 -5.702 -12.246 1.00 79.44 364 ALA A N 1
ATOM 2682 C CA . ALA A 1 364 ? 23.836 -6.042 -13.664 1.00 79.44 364 ALA A CA 1
ATOM 2683 C C . ALA A 1 364 ? 22.460 -5.672 -14.238 1.00 79.44 364 ALA A C 1
ATOM 2685 O O . ALA A 1 364 ? 22.381 -5.160 -15.359 1.00 79.44 364 ALA A O 1
ATOM 2686 N N . TRP A 1 365 ? 21.392 -5.900 -13.471 1.00 80.88 365 TRP A N 1
ATOM 2687 C CA . TRP A 1 365 ? 20.025 -5.557 -13.853 1.00 80.88 365 TRP A CA 1
ATOM 2688 C C . TRP A 1 365 ? 19.834 -4.044 -13.972 1.00 80.88 365 TRP A C 1
ATOM 2690 O O . TRP A 1 365 ? 19.266 -3.585 -14.965 1.00 80.88 365 TRP A O 1
ATOM 2700 N N . ALA A 1 366 ? 20.406 -3.283 -13.033 1.00 76.75 366 ALA A N 1
ATOM 2701 C CA . ALA A 1 366 ? 20.424 -1.820 -12.998 1.00 76.75 366 ALA A CA 1
ATOM 2702 C C . ALA A 1 366 ? 20.898 -1.183 -14.307 1.00 76.75 366 ALA A C 1
ATOM 2704 O O . ALA A 1 366 ? 20.388 -0.155 -14.738 1.00 76.75 366 ALA A O 1
ATOM 2705 N N . ARG A 1 367 ? 21.893 -1.806 -14.947 1.00 79.19 367 ARG A N 1
ATOM 2706 C CA . ARG A 1 367 ? 22.494 -1.332 -16.202 1.00 79.19 367 ARG A CA 1
ATOM 2707 C C . ARG A 1 367 ? 21.763 -1.806 -17.454 1.00 79.19 367 ARG A C 1
ATOM 2709 O O . ARG A 1 367 ? 22.183 -1.480 -18.565 1.00 79.19 367 ARG A O 1
ATOM 2716 N N . SER A 1 368 ? 20.733 -2.631 -17.304 1.00 85.12 368 SER A N 1
ATOM 2717 C CA . SER A 1 368 ? 19.967 -3.161 -18.426 1.00 85.12 368 SER A CA 1
ATOM 2718 C C . SER A 1 368 ? 18.803 -2.240 -18.784 1.00 85.12 368 SER A C 1
ATOM 2720 O O . SER A 1 368 ? 18.280 -1.513 -17.945 1.00 85.12 368 SER A O 1
ATOM 2722 N N . GLY A 1 369 ? 18.321 -2.344 -20.023 1.00 85.94 369 GLY A N 1
ATOM 2723 C CA . GLY A 1 369 ? 17.110 -1.637 -20.444 1.00 85.94 369 GLY A CA 1
ATOM 2724 C C . GLY A 1 369 ? 15.836 -2.078 -19.711 1.00 85.94 369 GLY A C 1
ATOM 2725 O O . GLY A 1 369 ? 14.813 -1.431 -19.877 1.00 85.94 369 GLY A O 1
ATOM 2726 N N . HIS A 1 370 ? 15.865 -3.154 -18.910 1.00 87.12 370 HIS A N 1
ATOM 2727 C CA . HIS A 1 370 ? 14.723 -3.559 -18.085 1.00 87.12 370 HIS A CA 1
ATOM 2728 C C . HIS A 1 370 ? 14.478 -2.609 -16.913 1.00 87.12 370 HIS A C 1
ATOM 2730 O O . HIS A 1 370 ? 13.323 -2.435 -16.539 1.00 87.12 370 HIS A O 1
ATOM 2736 N N . ALA A 1 371 ? 15.539 -2.005 -16.365 1.00 84.38 371 ALA A N 1
ATOM 2737 C CA . ALA A 1 371 ? 15.492 -1.107 -15.210 1.00 84.38 371 ALA A CA 1
ATOM 2738 C C . ALA A 1 371 ? 15.486 0.388 -15.593 1.00 84.38 371 ALA A C 1
ATOM 2740 O O . ALA A 1 371 ? 15.392 1.250 -14.723 1.00 84.38 371 ALA A O 1
ATOM 2741 N N . ASP A 1 372 ? 15.583 0.705 -16.886 1.00 84.44 372 ASP A N 1
ATOM 2742 C CA . ASP A 1 372 ? 15.661 2.077 -17.392 1.00 84.44 372 ASP A CA 1
ATOM 2743 C C . ASP A 1 372 ? 14.276 2.737 -17.458 1.00 84.44 372 ASP A C 1
ATOM 2745 O O . ASP A 1 372 ? 13.664 2.795 -18.522 1.00 84.44 372 ASP A O 1
ATOM 2749 N N . TYR A 1 373 ? 13.770 3.248 -16.332 1.00 85.00 373 TYR A N 1
ATOM 2750 C CA . TYR A 1 373 ? 12.445 3.885 -16.267 1.00 85.00 373 TYR A CA 1
ATOM 2751 C C . TYR A 1 373 ? 12.311 5.155 -17.128 1.00 85.00 373 TYR A C 1
ATOM 2753 O O . TYR A 1 373 ? 11.192 5.608 -17.361 1.00 85.00 373 TYR A O 1
ATOM 2761 N N . GLN A 1 374 ? 13.423 5.723 -17.605 1.00 84.62 374 GLN A N 1
ATOM 2762 C CA . GLN A 1 374 ? 13.442 6.875 -18.513 1.00 84.62 374 GLN A CA 1
ATOM 2763 C C . GLN A 1 374 ? 13.447 6.443 -19.989 1.00 84.62 374 GLN A C 1
ATOM 2765 O O . GLN A 1 374 ? 13.225 7.253 -20.894 1.00 84.62 374 GLN A O 1
ATOM 2770 N N . GLY A 1 375 ? 13.667 5.155 -20.251 1.00 85.94 375 GLY A N 1
ATOM 2771 C CA . GLY A 1 375 ? 13.669 4.575 -21.581 1.00 85.94 375 GLY A CA 1
ATOM 2772 C C . GLY A 1 375 ? 12.276 4.557 -22.211 1.00 85.94 375 GLY A C 1
ATOM 2773 O O . GLY A 1 375 ? 11.266 4.299 -21.559 1.00 85.94 375 GLY A O 1
ATOM 2774 N N . GLY A 1 376 ? 12.219 4.732 -23.536 1.00 85.44 376 GLY A N 1
ATOM 2775 C CA . GLY A 1 376 ? 10.965 4.784 -24.307 1.00 85.44 376 GLY A CA 1
ATOM 2776 C C . GLY A 1 376 ? 10.036 3.568 -24.161 1.00 85.44 376 GLY A C 1
ATOM 2777 O O . GLY A 1 376 ? 8.874 3.639 -24.549 1.00 85.44 376 GLY A O 1
ATOM 2778 N N . ALA A 1 377 ? 10.528 2.453 -23.609 1.00 86.25 377 ALA A N 1
ATOM 2779 C CA . ALA A 1 377 ? 9.705 1.303 -23.252 1.00 86.25 377 ALA A CA 1
ATOM 2780 C C . ALA A 1 377 ? 8.758 1.584 -22.072 1.00 86.25 377 ALA A C 1
ATOM 2782 O O . ALA A 1 377 ? 7.703 0.964 -22.015 1.00 86.25 377 ALA A O 1
ATOM 2783 N N . PHE A 1 378 ? 9.091 2.496 -21.159 1.00 87.94 378 PHE A N 1
ATOM 2784 C CA . PHE A 1 378 ? 8.301 2.745 -19.946 1.00 87.94 378 PHE A CA 1
ATOM 2785 C C . PHE A 1 378 ? 7.763 4.176 -19.848 1.00 87.94 378 PHE A C 1
ATOM 2787 O O . PHE A 1 378 ? 6.917 4.446 -19.006 1.00 87.94 378 PHE A O 1
ATOM 2794 N N . THR A 1 379 ? 8.185 5.078 -20.735 1.00 86.81 379 THR A N 1
ATOM 2795 C CA . THR A 1 379 ? 7.734 6.482 -20.735 1.00 86.81 379 THR A CA 1
ATOM 2796 C C . THR A 1 379 ? 6.549 6.766 -21.655 1.00 86.81 379 THR A C 1
ATOM 2798 O O . THR A 1 379 ? 6.045 7.889 -21.710 1.00 86.81 379 THR A O 1
ATOM 2801 N N . HIS A 1 380 ? 6.074 5.755 -22.387 1.00 86.62 380 HIS A N 1
ATOM 2802 C CA . HIS A 1 380 ? 4.880 5.902 -23.208 1.00 86.62 380 HIS A CA 1
ATOM 2803 C C . HIS A 1 380 ? 3.662 6.237 -22.336 1.00 86.62 380 HIS A C 1
ATOM 2805 O O . HIS A 1 380 ? 3.445 5.620 -21.298 1.00 86.62 380 HIS A O 1
ATOM 2811 N N . GLN A 1 381 ? 2.868 7.212 -22.780 1.00 86.25 381 GLN A N 1
ATOM 2812 C CA . GLN A 1 381 ? 1.596 7.554 -22.152 1.00 86.25 381 GLN A CA 1
ATOM 2813 C C . GLN A 1 381 ? 0.529 6.601 -22.683 1.00 86.25 381 GLN A C 1
ATOM 2815 O O . GLN A 1 381 ? 0.101 6.735 -23.830 1.00 86.25 381 GLN A O 1
ATOM 2820 N N . PHE A 1 382 ? 0.153 5.630 -21.861 1.00 87.62 382 PHE A N 1
ATOM 2821 C CA . PHE A 1 382 ? -0.839 4.617 -22.190 1.00 87.62 382 PHE A CA 1
ATOM 2822 C C . PHE A 1 382 ? -2.244 5.174 -21.957 1.00 87.62 382 PHE A C 1
ATOM 2824 O O . PHE A 1 382 ? -2.533 5.719 -20.888 1.00 87.62 382 PHE A O 1
ATOM 2831 N N . ASP A 1 383 ? -3.117 5.022 -22.950 1.00 89.94 383 ASP A N 1
ATOM 2832 C CA . ASP A 1 383 ? -4.534 5.353 -22.836 1.00 89.94 383 ASP A CA 1
ATOM 2833 C C . ASP A 1 383 ? -5.221 4.352 -21.883 1.00 89.94 383 ASP A C 1
ATOM 2835 O O . ASP A 1 383 ? -5.247 3.148 -22.180 1.00 89.94 383 ASP A O 1
ATOM 2839 N N . PRO A 1 384 ? -5.787 4.812 -20.747 1.00 88.06 384 PRO A N 1
ATOM 2840 C CA . PRO A 1 384 ? -6.475 3.946 -19.793 1.00 88.06 384 PRO A CA 1
ATOM 2841 C C . PRO A 1 384 ? -7.591 3.094 -20.410 1.00 88.06 384 PRO A C 1
ATOM 2843 O O . PRO A 1 384 ? -7.861 2.004 -19.907 1.00 88.06 384 PRO A O 1
ATOM 2846 N N . ASP A 1 385 ? -8.210 3.560 -21.499 1.00 88.00 385 ASP A N 1
ATOM 2847 C CA . ASP A 1 385 ? -9.372 2.914 -22.112 1.00 88.00 385 ASP A CA 1
ATOM 2848 C C . ASP A 1 385 ? -8.998 1.865 -23.174 1.00 88.00 385 ASP A C 1
ATOM 2850 O O . ASP A 1 385 ? -9.830 1.023 -23.528 1.00 88.00 385 ASP A O 1
ATOM 2854 N N . SER A 1 386 ? -7.772 1.891 -23.716 1.00 90.81 386 SER A N 1
ATOM 2855 C CA . SER A 1 386 ? -7.390 1.010 -24.836 1.00 90.81 386 SER A CA 1
ATOM 2856 C C . SER A 1 386 ? -6.076 0.258 -24.681 1.00 90.81 386 SER A C 1
ATOM 2858 O O . SER A 1 386 ? -5.850 -0.713 -25.412 1.00 90.81 386 SER A O 1
ATOM 2860 N N . ASP A 1 387 ? -5.213 0.661 -23.749 1.00 92.62 387 ASP A N 1
ATOM 2861 C CA . ASP A 1 387 ? -3.814 0.231 -23.762 1.00 92.62 387 ASP A CA 1
ATOM 2862 C C . ASP A 1 387 ? -3.447 -0.794 -22.687 1.00 92.62 387 ASP A C 1
ATOM 2864 O O . ASP A 1 387 ? -2.276 -1.163 -22.578 1.00 92.62 387 ASP A O 1
ATOM 2868 N N . GLY A 1 388 ? -4.426 -1.346 -21.959 1.00 91.12 388 GLY A N 1
ATOM 2869 C CA . GLY A 1 388 ? -4.190 -2.392 -20.952 1.00 91.12 388 GLY A CA 1
ATOM 2870 C C . GLY A 1 388 ? -3.303 -3.528 -21.482 1.00 91.12 388 GLY A C 1
ATOM 2871 O O . GLY A 1 388 ? -2.304 -3.898 -20.867 1.00 91.12 388 GLY A O 1
ATOM 2872 N N . ALA A 1 389 ? -3.549 -3.988 -22.715 1.00 90.75 389 ALA A N 1
ATOM 2873 C CA . ALA A 1 389 ? -2.786 -5.085 -23.318 1.00 90.75 389 ALA A CA 1
ATOM 2874 C C . ALA A 1 389 ? -1.294 -4.774 -23.547 1.00 90.75 389 ALA A C 1
ATOM 2876 O O . ALA A 1 389 ? -0.493 -5.698 -23.707 1.00 90.75 389 ALA A O 1
ATOM 2877 N N . CYS A 1 390 ? -0.905 -3.498 -23.584 1.00 91.38 390 CYS A N 1
ATOM 2878 C CA . CYS A 1 390 ? 0.495 -3.092 -23.661 1.00 91.38 390 CYS A CA 1
ATOM 2879 C C . CYS A 1 390 ? 1.213 -3.299 -22.319 1.00 91.38 390 CYS A C 1
ATOM 2881 O O . CYS A 1 390 ? 2.410 -3.596 -22.310 1.00 91.38 390 CYS A O 1
ATOM 2883 N N . LEU A 1 391 ? 0.496 -3.210 -21.195 1.00 91.38 391 LEU A N 1
ATOM 2884 C CA . LEU A 1 391 ? 1.095 -3.254 -19.862 1.00 91.38 391 LEU A CA 1
ATOM 2885 C C . LEU A 1 391 ? 1.588 -4.641 -19.462 1.00 91.38 391 LEU A C 1
ATOM 2887 O O . LEU A 1 391 ? 2.487 -4.736 -18.636 1.00 91.38 391 LEU A O 1
ATOM 2891 N N . LYS A 1 392 ? 1.133 -5.697 -20.148 1.00 90.06 392 LYS A N 1
ATOM 2892 C CA . LYS A 1 392 ? 1.764 -7.021 -20.069 1.00 90.06 392 LYS A CA 1
ATOM 2893 C C . LYS A 1 392 ? 3.281 -6.941 -20.293 1.00 90.06 392 LYS A C 1
ATOM 2895 O O . LYS A 1 392 ? 4.021 -7.666 -19.650 1.00 90.06 392 LYS A O 1
ATOM 2900 N N . CYS A 1 393 ? 3.748 -6.084 -21.202 1.00 90.12 393 CYS A N 1
ATOM 2901 C CA . CYS A 1 393 ? 5.178 -5.957 -21.504 1.00 90.12 393 CYS A CA 1
ATOM 2902 C C . CYS A 1 393 ? 5.804 -4.685 -20.921 1.00 90.12 393 CYS A C 1
ATOM 2904 O O . CYS A 1 393 ? 7.012 -4.641 -20.708 1.00 90.12 393 CYS A O 1
ATOM 2906 N N . HIS A 1 394 ? 4.996 -3.642 -20.723 1.00 91.44 394 HIS A N 1
ATOM 2907 C CA . HIS A 1 394 ? 5.465 -2.297 -20.392 1.00 91.44 394 HIS A CA 1
ATOM 2908 C C . HIS A 1 394 ? 5.216 -1.894 -18.930 1.00 91.44 394 HIS A C 1
ATOM 2910 O O . HIS A 1 394 ? 5.451 -0.743 -18.575 1.00 91.44 394 HIS A O 1
ATOM 2916 N N . ASN A 1 395 ? 4.751 -2.817 -18.081 1.00 89.94 395 ASN A N 1
ATOM 2917 C CA . ASN A 1 395 ? 4.654 -2.622 -16.638 1.00 89.94 395 ASN A CA 1
ATOM 2918 C C . ASN A 1 395 ? 4.910 -3.945 -15.895 1.00 89.94 395 ASN A C 1
ATOM 2920 O O . ASN A 1 395 ? 4.111 -4.878 -15.976 1.00 89.94 395 ASN A O 1
ATOM 2924 N N . GLY A 1 396 ? 6.016 -4.029 -15.148 1.00 87.94 396 GLY A N 1
ATOM 2925 C CA . GLY A 1 396 ? 6.408 -5.254 -14.440 1.00 87.94 396 GLY A CA 1
ATOM 2926 C C . GLY A 1 396 ? 5.387 -5.763 -13.413 1.00 87.94 396 GLY A C 1
ATOM 2927 O O . GLY A 1 396 ? 5.284 -6.970 -13.217 1.00 87.94 396 GLY A O 1
ATOM 2928 N N . VAL A 1 397 ? 4.591 -4.884 -12.795 1.00 85.00 397 VAL A N 1
ATOM 2929 C CA . VAL A 1 397 ? 3.534 -5.283 -11.844 1.00 85.00 397 VAL A CA 1
ATOM 2930 C C . VAL A 1 397 ? 2.273 -5.751 -12.567 1.00 85.00 397 VAL A C 1
ATOM 2932 O O . VAL A 1 397 ? 1.652 -6.732 -12.156 1.00 85.00 397 VAL A O 1
ATOM 2935 N N . GLU A 1 398 ? 1.913 -5.130 -13.688 1.00 88.06 398 GLU A N 1
ATOM 2936 C CA . GLU A 1 398 ? 0.812 -5.632 -14.520 1.00 88.06 398 GLU A CA 1
ATOM 2937 C C . GLU A 1 398 ? 1.151 -6.965 -15.188 1.00 88.06 398 GLU A C 1
ATOM 2939 O O . GLU A 1 398 ? 0.266 -7.799 -15.380 1.00 88.06 398 GLU A O 1
ATOM 2944 N N . PHE A 1 399 ? 2.430 -7.223 -15.467 1.00 89.56 399 PHE A N 1
ATOM 2945 C CA . PHE A 1 399 ? 2.872 -8.548 -15.884 1.00 89.56 399 PHE A CA 1
ATOM 2946 C C . PHE A 1 399 ? 2.552 -9.622 -14.833 1.00 89.56 399 PHE A C 1
ATOM 2948 O O . PHE A 1 399 ? 2.055 -10.687 -15.194 1.00 89.56 399 PHE A O 1
ATOM 2955 N N . VAL A 1 400 ? 2.742 -9.338 -13.537 1.00 85.81 400 VAL A N 1
ATOM 2956 C CA . VAL A 1 400 ? 2.367 -10.272 -12.456 1.00 85.81 400 VAL A CA 1
ATOM 2957 C C . VAL A 1 400 ? 0.868 -10.562 -12.479 1.00 85.81 400 VAL A C 1
ATOM 2959 O O . VAL A 1 400 ? 0.465 -11.721 -12.415 1.00 85.81 400 VAL A O 1
ATOM 2962 N N . ARG A 1 401 ? 0.031 -9.529 -12.649 1.00 85.62 401 ARG A N 1
ATOM 2963 C CA . ARG A 1 401 ? -1.423 -9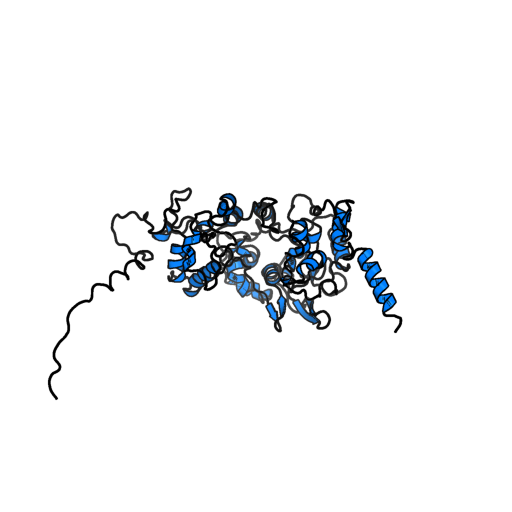.711 -12.800 1.00 85.62 401 ARG A CA 1
ATOM 2964 C C . ARG A 1 401 ? -1.758 -10.596 -14.000 1.00 85.62 401 ARG A C 1
ATOM 2966 O O . ARG A 1 401 ? -2.599 -11.482 -13.876 1.00 85.62 401 ARG A O 1
ATOM 2973 N N . TYR A 1 402 ? -1.090 -10.387 -15.133 1.00 87.94 402 TYR A N 1
ATOM 2974 C CA . TYR A 1 402 ? -1.260 -11.219 -16.323 1.00 87.94 402 TYR A CA 1
ATOM 2975 C C . TYR A 1 402 ? -0.900 -12.688 -16.065 1.00 87.94 402 TYR A C 1
ATOM 2977 O O . TYR A 1 402 ? -1.694 -13.572 -16.384 1.00 87.94 402 TYR A O 1
ATOM 2985 N N . VAL A 1 403 ? 0.258 -12.956 -15.454 1.00 85.81 403 VAL A N 1
ATOM 2986 C CA . VAL A 1 403 ? 0.687 -14.327 -15.122 1.00 85.81 403 VAL A CA 1
ATOM 2987 C C . VAL A 1 403 ? -0.277 -14.987 -14.133 1.00 85.81 403 VAL A C 1
ATOM 2989 O O . VAL A 1 403 ? -0.562 -16.175 -14.257 1.00 85.81 403 VAL A O 1
ATOM 2992 N N . ASN A 1 404 ? -0.872 -14.204 -13.232 1.00 80.25 404 ASN A N 1
ATOM 2993 C CA . ASN A 1 404 ? -1.905 -14.660 -12.301 1.00 80.25 404 ASN A CA 1
ATOM 2994 C C . ASN A 1 404 ? -3.311 -14.747 -12.934 1.00 80.25 404 ASN A C 1
ATOM 2996 O O . ASN A 1 404 ? -4.305 -14.907 -12.227 1.00 80.25 404 ASN A O 1
ATOM 3000 N N . GLY A 1 405 ? -3.414 -14.655 -14.264 1.00 84.38 405 GLY A N 1
ATOM 3001 C CA . GLY A 1 405 ? -4.627 -14.956 -15.020 1.00 84.38 405 GLY A CA 1
ATOM 3002 C C . GLY A 1 405 ? -5.486 -13.755 -15.412 1.00 84.38 405 GLY A C 1
ATOM 3003 O O . GLY A 1 405 ? -6.543 -13.963 -16.011 1.00 84.38 405 GLY A O 1
ATOM 3004 N N . VAL A 1 406 ? -5.068 -12.511 -15.134 1.00 85.00 406 VAL A N 1
ATOM 3005 C CA . VAL A 1 406 ? -5.776 -11.332 -15.666 1.00 85.00 406 VAL A CA 1
ATOM 3006 C C . VAL A 1 406 ? -5.598 -11.278 -17.188 1.00 85.00 406 VAL A C 1
ATOM 3008 O O . VAL A 1 406 ? -4.462 -11.256 -17.675 1.00 85.00 406 VAL A O 1
ATOM 3011 N N . PRO A 1 407 ? -6.687 -11.219 -17.974 1.00 88.56 407 PRO A N 1
ATOM 3012 C CA . PRO A 1 407 ? -6.577 -11.028 -19.412 1.00 88.56 407 PRO A CA 1
ATOM 3013 C C . PRO A 1 407 ? -5.819 -9.731 -19.736 1.00 88.56 407 PRO A C 1
ATOM 3015 O O . PRO A 1 407 ? -6.068 -8.717 -19.090 1.00 88.56 407 PRO A O 1
ATOM 3018 N N . PRO A 1 408 ? -4.952 -9.691 -20.769 1.00 88.00 408 PRO A N 1
ATOM 3019 C CA . PRO A 1 408 ? -4.174 -8.490 -21.084 1.00 88.00 408 PRO A CA 1
ATOM 3020 C C . PRO A 1 408 ? -5.012 -7.215 -21.247 1.00 88.00 408 PRO A C 1
ATOM 3022 O O . PRO A 1 408 ? -4.558 -6.137 -20.898 1.00 88.00 408 PRO A O 1
ATOM 3025 N N . VAL A 1 409 ? -6.234 -7.325 -21.771 1.00 88.88 409 VAL A N 1
ATOM 3026 C CA . VAL A 1 409 ? -7.142 -6.181 -21.958 1.00 88.88 409 VAL A CA 1
ATOM 3027 C C . VAL A 1 409 ? -7.658 -5.588 -20.639 1.00 88.88 409 VAL A C 1
ATOM 3029 O O . VAL A 1 409 ? -7.988 -4.410 -20.613 1.00 88.88 409 VAL A O 1
ATOM 3032 N N . ASP A 1 410 ? -7.655 -6.365 -19.553 1.00 88.88 410 ASP A N 1
ATOM 3033 C CA . ASP A 1 410 ? -8.155 -5.972 -18.226 1.00 88.88 410 ASP A CA 1
ATOM 3034 C C . ASP A 1 410 ? -7.023 -5.500 -17.282 1.00 88.88 410 ASP A C 1
ATOM 3036 O O . ASP A 1 410 ? -7.209 -5.318 -16.068 1.00 88.88 410 ASP A O 1
ATOM 3040 N N . LEU A 1 411 ? -5.812 -5.334 -17.824 1.00 89.38 411 LEU A N 1
ATOM 3041 C CA . LEU A 1 411 ? -4.695 -4.721 -17.113 1.00 89.38 411 LEU A CA 1
ATOM 3042 C C . LEU A 1 411 ? -4.928 -3.214 -16.943 1.00 89.38 411 LEU A C 1
ATOM 3044 O O . LEU A 1 411 ? -5.522 -2.555 -17.795 1.00 89.38 411 LEU A O 1
ATOM 3048 N N . ASP A 1 412 ? -4.461 -2.670 -15.821 1.00 87.56 412 ASP A N 1
ATOM 3049 C CA . ASP A 1 412 ? -4.754 -1.300 -15.396 1.00 87.56 412 ASP A CA 1
ATOM 3050 C C . ASP A 1 412 ? -3.786 -0.313 -16.057 1.00 87.56 412 ASP A C 1
ATOM 3052 O O . ASP A 1 412 ? -2.756 0.048 -15.486 1.00 87.56 412 ASP A O 1
ATOM 3056 N N . ALA A 1 413 ? -4.125 0.139 -17.266 1.00 86.50 413 ALA A N 1
ATOM 3057 C CA . ALA A 1 413 ? -3.351 1.147 -17.988 1.00 86.50 413 ALA A CA 1
ATOM 3058 C C . ALA A 1 413 ? -3.234 2.489 -17.236 1.00 86.50 413 ALA A C 1
ATOM 3060 O O . ALA A 1 413 ? -2.299 3.245 -17.499 1.00 86.50 413 ALA A O 1
ATOM 3061 N N . ALA A 1 414 ? -4.078 2.763 -16.229 1.00 83.56 414 ALA A N 1
ATOM 3062 C CA . ALA A 1 414 ? -3.915 3.939 -15.374 1.00 83.56 414 ALA A CA 1
ATOM 3063 C C . ALA A 1 414 ? -2.664 3.861 -14.478 1.00 83.56 414 ALA A C 1
ATOM 3065 O O . ALA A 1 414 ? -2.212 4.890 -13.977 1.00 83.56 414 ALA A O 1
ATOM 3066 N N . ARG A 1 415 ? -2.057 2.675 -14.308 1.00 79.19 415 ARG A N 1
ATOM 3067 C CA . ARG A 1 415 ? -0.735 2.526 -13.671 1.00 79.19 415 ARG A CA 1
ATOM 3068 C C . ARG A 1 415 ? 0.428 2.975 -14.556 1.00 79.19 415 ARG A C 1
ATOM 3070 O O . ARG A 1 415 ? 1.535 3.076 -14.039 1.00 79.19 415 ARG A O 1
ATOM 3077 N N . GLN A 1 416 ? 0.176 3.271 -15.836 1.00 85.00 416 GLN A N 1
ATOM 3078 C CA . GLN A 1 416 ? 1.178 3.698 -16.816 1.00 85.00 416 GLN A CA 1
ATOM 3079 C C . GLN A 1 416 ? 2.364 2.718 -16.915 1.00 85.00 416 GLN A C 1
ATOM 3081 O O . GLN A 1 416 ? 2.286 1.569 -16.466 1.00 85.00 416 GLN A O 1
ATOM 3086 N N . GLY A 1 417 ? 3.442 3.123 -17.587 1.00 83.12 417 GLY A N 1
ATOM 3087 C CA . GLY A 1 417 ? 4.632 2.292 -17.719 1.00 83.12 417 GLY A CA 1
ATOM 3088 C C . GLY A 1 417 ? 5.359 2.081 -16.389 1.00 83.12 417 GLY A C 1
ATOM 3089 O O . GLY A 1 417 ? 5.384 2.952 -15.522 1.00 83.12 417 GLY A O 1
ATOM 3090 N N . GLY A 1 418 ? 5.967 0.908 -16.242 1.00 86.19 418 GLY A N 1
ATOM 3091 C CA . GLY A 1 418 ? 6.769 0.530 -15.083 1.00 86.19 418 GLY A CA 1
ATOM 3092 C C . GLY A 1 418 ? 7.855 -0.450 -15.498 1.00 86.19 418 GLY A C 1
ATOM 3093 O O . GLY A 1 418 ? 7.632 -1.308 -16.353 1.00 86.19 418 GLY A O 1
ATOM 3094 N N . VAL A 1 419 ? 9.036 -0.319 -14.908 1.00 88.00 419 VAL A N 1
ATOM 3095 C CA . VAL A 1 419 ? 10.193 -1.140 -15.276 1.00 88.00 419 VAL A CA 1
ATOM 3096 C C . VAL A 1 419 ? 9.911 -2.631 -15.093 1.00 88.00 419 VAL A C 1
ATOM 3098 O O . VAL A 1 419 ? 9.065 -3.043 -14.292 1.00 88.00 419 VAL A O 1
ATOM 3101 N N . VAL A 1 420 ? 10.639 -3.467 -15.835 1.00 89.19 420 VAL A N 1
ATOM 3102 C CA . VAL A 1 420 ? 10.637 -4.912 -15.585 1.00 89.19 420 VAL A CA 1
ATOM 3103 C C . VAL A 1 420 ? 11.539 -5.152 -14.380 1.00 89.19 420 VAL A C 1
ATOM 3105 O O . VAL A 1 420 ? 12.758 -5.268 -14.491 1.00 89.19 420 VAL A O 1
ATOM 3108 N N . ALA A 1 421 ? 10.916 -5.148 -13.209 1.00 82.62 421 ALA A N 1
ATOM 3109 C CA . ALA A 1 421 ? 11.564 -5.302 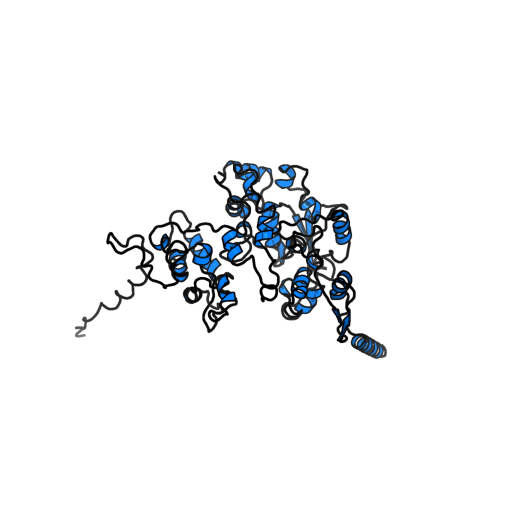-11.919 1.00 82.62 421 ALA A CA 1
ATOM 3110 C C . ALA A 1 421 ? 11.528 -6.759 -11.429 1.00 82.62 421 ALA A C 1
ATOM 3112 O O . ALA A 1 421 ? 10.956 -7.636 -12.081 1.00 82.62 421 ALA A O 1
ATOM 3113 N N . CYS A 1 422 ? 12.136 -7.033 -10.275 1.00 80.88 422 CYS A N 1
ATOM 3114 C CA . CYS A 1 422 ? 12.326 -8.399 -9.792 1.00 80.88 422 CYS A CA 1
ATOM 3115 C C . CYS A 1 422 ? 11.007 -9.174 -9.626 1.00 80.88 422 CYS A C 1
ATOM 3117 O O . CYS A 1 422 ? 10.957 -10.349 -9.990 1.00 80.88 422 CYS A O 1
ATOM 3119 N N . VAL A 1 423 ? 9.929 -8.519 -9.163 1.00 81.81 423 VAL A N 1
ATOM 3120 C CA . VAL A 1 423 ? 8.603 -9.154 -8.975 1.00 81.81 423 VAL A CA 1
ATOM 3121 C C . VAL A 1 423 ? 7.988 -9.683 -10.266 1.00 81.81 423 VAL A C 1
ATOM 3123 O O . VAL A 1 423 ? 7.143 -10.578 -10.219 1.00 81.81 423 VAL A O 1
ATOM 3126 N N . ALA A 1 424 ? 8.389 -9.138 -11.421 1.00 86.44 424 ALA A N 1
ATOM 3127 C CA . ALA A 1 424 ? 7.886 -9.593 -12.711 1.00 86.44 424 ALA A CA 1
ATOM 3128 C C . ALA A 1 424 ? 8.282 -11.057 -12.946 1.00 86.44 424 ALA A C 1
ATOM 3130 O O . ALA A 1 424 ? 7.500 -11.844 -13.470 1.00 86.44 424 ALA A O 1
ATOM 3131 N N . CYS A 1 425 ? 9.484 -11.432 -12.510 1.00 85.12 425 CYS A N 1
ATOM 3132 C CA . CYS A 1 425 ? 10.048 -12.757 -12.732 1.00 85.12 425 CYS A CA 1
ATOM 3133 C C . CYS A 1 425 ? 9.972 -13.658 -11.501 1.00 85.12 425 CYS A C 1
ATOM 3135 O O . CYS A 1 425 ? 9.830 -14.871 -11.649 1.00 85.12 425 CYS A O 1
ATOM 3137 N N . HIS A 1 426 ? 10.080 -13.074 -10.311 1.00 81.31 426 HIS A N 1
ATOM 3138 C CA . HIS A 1 426 ? 10.149 -13.787 -9.045 1.00 81.31 426 HIS A CA 1
ATOM 3139 C C . HIS A 1 426 ? 8.888 -13.557 -8.224 1.00 81.31 426 HIS A C 1
ATOM 3141 O O . HIS A 1 426 ? 8.380 -12.438 -8.120 1.00 81.31 426 HIS A O 1
ATOM 3147 N N . ASP A 1 427 ? 8.417 -14.627 -7.604 1.00 77.44 427 ASP A N 1
ATOM 3148 C CA . ASP A 1 427 ? 7.502 -14.532 -6.490 1.00 77.44 427 ASP A CA 1
ATOM 3149 C C . ASP A 1 427 ? 8.275 -14.149 -5.230 1.00 77.44 427 ASP A C 1
ATOM 3151 O O . ASP A 1 427 ? 9.119 -14.911 -4.755 1.00 77.44 427 ASP A O 1
ATOM 3155 N N . LEU A 1 428 ? 8.043 -12.927 -4.751 1.00 70.88 428 LEU A N 1
ATOM 3156 C CA . LEU A 1 428 ? 8.735 -12.378 -3.584 1.00 70.88 428 LEU A CA 1
ATOM 3157 C C . LEU A 1 428 ? 8.014 -12.673 -2.273 1.00 70.88 428 LEU A C 1
ATOM 3159 O O . LEU A 1 428 ? 8.551 -12.349 -1.212 1.00 70.88 428 LEU A O 1
ATOM 3163 N N . ASP A 1 429 ? 6.838 -13.285 -2.367 1.00 67.31 429 ASP A N 1
ATOM 3164 C CA . ASP A 1 429 ? 6.004 -13.638 -1.231 1.00 67.31 429 ASP A CA 1
ATOM 3165 C C . ASP A 1 429 ? 6.250 -15.091 -0.784 1.00 67.31 429 ASP A C 1
ATOM 3167 O O . ASP A 1 429 ? 5.913 -15.475 0.332 1.00 67.31 429 ASP A O 1
ATOM 3171 N N . ASP A 1 430 ? 6.922 -15.906 -1.605 1.00 61.53 430 ASP A N 1
ATOM 3172 C CA . ASP A 1 430 ? 7.396 -17.232 -1.204 1.00 61.53 430 ASP A CA 1
ATOM 3173 C C . ASP A 1 430 ? 8.686 -17.109 -0.372 1.00 61.53 430 ASP A C 1
ATOM 3175 O O . ASP A 1 430 ? 9.810 -17.287 -0.854 1.00 61.53 430 ASP A O 1
ATOM 3179 N N . SER A 1 431 ? 8.519 -16.792 0.913 1.00 51.56 431 SER A N 1
ATOM 3180 C CA . SER A 1 431 ? 9.599 -16.681 1.904 1.00 51.56 431 SER A CA 1
ATOM 3181 C C . SER A 1 431 ? 10.401 -17.982 2.118 1.00 51.56 431 SER A C 1
ATOM 3183 O O . SER A 1 431 ? 11.433 -17.961 2.795 1.00 51.56 431 SER A O 1
ATOM 3185 N N . ASN A 1 432 ? 9.996 -19.109 1.512 1.00 42.69 432 ASN A N 1
ATOM 3186 C CA . ASN A 1 432 ? 10.603 -20.429 1.714 1.00 42.69 432 ASN A CA 1
ATOM 3187 C C . ASN A 1 432 ? 11.579 -20.894 0.621 1.00 42.69 432 ASN A C 1
ATOM 3189 O O . ASN A 1 432 ? 12.113 -22.002 0.723 1.00 42.69 432 ASN A O 1
ATOM 3193 N N . ASN A 1 433 ? 11.902 -20.066 -0.373 1.00 48.34 433 ASN A N 1
ATOM 3194 C CA . ASN A 1 433 ? 13.034 -20.322 -1.265 1.00 48.34 433 ASN A CA 1
ATOM 3195 C C . ASN A 1 433 ? 13.872 -19.054 -1.399 1.00 48.34 433 ASN A C 1
ATOM 3197 O O . ASN A 1 433 ? 13.417 -18.067 -1.965 1.00 48.34 433 ASN A O 1
ATOM 3201 N N . ALA A 1 434 ? 15.104 -19.095 -0.891 1.00 44.88 434 ALA A N 1
ATOM 3202 C CA . ALA A 1 434 ? 16.024 -17.965 -0.701 1.00 44.88 434 ALA A CA 1
ATOM 3203 C C . ALA A 1 434 ? 16.353 -17.107 -1.954 1.00 44.88 434 ALA A C 1
ATOM 3205 O O . ALA A 1 434 ? 17.067 -16.114 -1.832 1.00 44.88 434 ALA A O 1
ATOM 3206 N N . ASP A 1 435 ? 15.782 -17.435 -3.114 1.00 51.66 435 ASP A N 1
ATOM 3207 C CA . ASP A 1 435 ? 15.981 -16.780 -4.408 1.00 51.66 435 ASP A CA 1
ATOM 3208 C C . ASP A 1 435 ? 14.688 -16.171 -5.005 1.00 51.66 435 ASP A C 1
ATOM 3210 O O . ASP A 1 435 ? 14.741 -15.562 -6.075 1.00 51.66 435 ASP A O 1
ATOM 3214 N N . GLY A 1 436 ? 13.528 -16.329 -4.344 1.00 57.00 436 GLY A N 1
ATOM 3215 C CA . GLY A 1 436 ? 12.199 -16.064 -4.911 1.00 57.00 436 GLY A CA 1
ATOM 3216 C C . GLY A 1 436 ? 11.860 -17.079 -6.007 1.00 57.00 436 GLY A C 1
ATOM 3217 O O . GLY A 1 436 ? 12.603 -17.231 -6.983 1.00 57.00 436 GLY A O 1
ATOM 3218 N N . ALA A 1 437 ? 10.758 -17.817 -5.870 1.00 71.12 437 ALA A N 1
ATOM 3219 C CA . ALA A 1 437 ? 10.387 -18.806 -6.880 1.00 71.12 437 ALA A CA 1
ATOM 3220 C C . ALA A 1 437 ? 10.145 -18.107 -8.227 1.00 71.12 437 ALA A C 1
ATOM 3222 O O . ALA A 1 437 ? 9.419 -17.119 -8.295 1.00 71.12 437 ALA A O 1
ATOM 3223 N N . LEU A 1 438 ? 10.742 -18.600 -9.318 1.00 79.62 438 LEU A N 1
ATOM 3224 C CA . LEU A 1 438 ? 10.397 -18.084 -10.645 1.00 79.62 438 LEU A CA 1
ATOM 3225 C C . LEU A 1 438 ? 8.891 -18.250 -10.864 1.00 79.62 438 LEU A C 1
ATOM 3227 O O . LEU A 1 438 ? 8.351 -19.336 -10.635 1.00 79.62 438 LEU A O 1
ATOM 3231 N N . ARG A 1 439 ? 8.220 -17.200 -11.340 1.00 82.56 439 ARG A N 1
ATOM 3232 C CA . ARG A 1 439 ? 6.800 -17.277 -11.696 1.00 82.56 439 ARG A CA 1
ATOM 3233 C C . ARG A 1 439 ? 6.602 -18.320 -12.784 1.00 82.56 439 ARG A C 1
ATOM 3235 O O . ARG A 1 439 ? 7.409 -18.379 -13.713 1.00 82.56 439 ARG A O 1
ATOM 3242 N N . GLN A 1 440 ? 5.565 -19.147 -12.644 1.00 82.38 440 GLN A N 1
ATOM 3243 C CA . GLN A 1 440 ? 5.322 -20.306 -13.504 1.00 82.38 440 GLN A CA 1
ATOM 3244 C C . GLN A 1 440 ? 4.511 -19.931 -14.752 1.00 82.38 440 GLN A C 1
ATOM 3246 O O . GLN A 1 440 ? 3.499 -19.247 -14.660 1.00 82.38 440 GLN A O 1
ATOM 3251 N N . ILE A 1 441 ? 4.974 -20.376 -15.922 1.00 87.25 441 ILE A N 1
ATOM 3252 C CA . ILE A 1 441 ? 4.391 -20.145 -17.250 1.00 87.25 441 ILE A CA 1
ATOM 3253 C C . ILE A 1 441 ? 4.671 -21.413 -18.045 1.00 87.25 441 ILE A C 1
ATOM 3255 O O . ILE A 1 441 ? 5.797 -21.646 -18.495 1.00 87.25 441 ILE A O 1
ATOM 3259 N N . ASP A 1 442 ? 3.641 -22.235 -18.208 1.00 88.75 442 ASP A N 1
ATOM 3260 C CA . ASP A 1 442 ? 3.769 -23.561 -18.812 1.00 88.75 442 ASP A CA 1
ATOM 3261 C C . ASP A 1 442 ? 4.038 -23.493 -20.322 1.00 88.75 442 ASP A C 1
ATOM 3263 O O . ASP A 1 442 ? 4.855 -24.247 -20.865 1.00 88.75 442 ASP A O 1
ATOM 3267 N N . GLU A 1 443 ? 3.375 -22.565 -21.012 1.00 91.12 443 GLU A N 1
ATOM 3268 C CA . GLU A 1 443 ? 3.448 -22.390 -22.460 1.00 91.12 443 GLU A CA 1
ATOM 3269 C C . GLU A 1 443 ? 3.158 -20.944 -22.878 1.00 91.12 443 GLU A C 1
ATOM 3271 O O . GLU A 1 443 ? 2.466 -20.208 -22.181 1.00 91.12 443 GLU A O 1
ATOM 3276 N N . VAL A 1 444 ? 3.683 -20.542 -24.038 1.00 90.81 444 VAL A N 1
ATOM 3277 C CA . VAL A 1 444 ? 3.502 -19.202 -24.613 1.00 90.81 444 VAL A CA 1
ATOM 3278 C C . VAL A 1 444 ? 2.757 -19.306 -25.938 1.00 90.81 444 VAL A C 1
ATOM 3280 O O . VAL A 1 444 ? 3.187 -20.013 -26.858 1.00 90.81 444 VAL A O 1
ATOM 3283 N N . ALA A 1 445 ? 1.646 -18.576 -26.045 1.00 88.94 445 ALA A N 1
ATOM 3284 C CA . ALA A 1 445 ? 0.827 -18.491 -27.249 1.00 88.94 445 ALA A CA 1
ATOM 3285 C C . ALA A 1 445 ? 1.216 -17.274 -28.104 1.00 88.94 445 ALA A C 1
ATOM 3287 O O . ALA A 1 445 ? 0.977 -16.127 -27.736 1.00 88.94 445 ALA A O 1
ATOM 3288 N N . PHE A 1 446 ? 1.758 -17.527 -29.295 1.00 86.38 446 PHE A N 1
ATOM 3289 C CA . PHE A 1 446 ? 2.142 -16.486 -30.245 1.00 86.38 446 PHE A CA 1
ATOM 3290 C C . PHE A 1 446 ? 0.924 -15.937 -31.006 1.00 86.38 446 PHE A C 1
ATOM 3292 O O . PHE A 1 446 ? -0.015 -16.687 -31.289 1.00 86.38 446 PHE A O 1
ATOM 3299 N N . PRO A 1 447 ? 0.977 -14.692 -31.524 1.00 83.06 447 PRO A N 1
ATOM 3300 C CA . PRO A 1 447 ? -0.076 -14.139 -32.389 1.00 83.06 447 PRO A CA 1
ATOM 3301 C C . PRO A 1 447 ? -0.366 -14.947 -33.668 1.00 83.06 447 PRO A C 1
ATOM 3303 O O . PRO A 1 447 ? -1.370 -14.721 -34.340 1.00 83.06 447 PRO A O 1
ATOM 3306 N N . SER A 1 448 ? 0.520 -15.871 -34.051 1.00 84.00 448 SER A N 1
ATOM 3307 C CA . SER A 1 448 ? 0.302 -16.816 -35.153 1.00 84.00 448 SER A CA 1
ATOM 3308 C C . SER A 1 448 ? -0.649 -17.971 -34.804 1.00 84.00 448 SER A C 1
ATOM 3310 O O . SER A 1 448 ? -1.041 -18.707 -35.709 1.00 84.00 448 SER A O 1
ATOM 3312 N N . GLY A 1 449 ? -0.993 -18.147 -33.524 1.00 86.25 449 GLY A N 1
ATOM 3313 C CA . GLY A 1 449 ? -1.682 -19.321 -32.984 1.00 86.25 449 GLY A CA 1
ATOM 3314 C C . GLY A 1 449 ? -0.745 -20.482 -32.633 1.00 86.25 449 GLY A C 1
ATOM 3315 O O . GLY A 1 449 ? -1.217 -21.532 -32.209 1.00 86.25 449 GLY A O 1
ATOM 3316 N N . ALA A 1 450 ? 0.570 -20.324 -32.820 1.00 88.12 450 ALA A N 1
ATOM 3317 C CA . ALA A 1 450 ? 1.542 -21.309 -32.361 1.00 88.12 450 ALA A CA 1
ATOM 3318 C C . ALA A 1 450 ? 1.656 -21.262 -30.835 1.00 88.12 450 ALA A C 1
ATOM 3320 O O . ALA A 1 450 ? 1.755 -20.182 -30.259 1.00 88.12 450 ALA A O 1
ATOM 3321 N N . ILE A 1 451 ? 1.692 -22.433 -30.209 1.00 91.94 451 ILE A N 1
ATOM 3322 C CA . ILE A 1 451 ? 1.915 -22.590 -28.774 1.00 91.94 451 ILE A CA 1
ATOM 3323 C C . ILE A 1 451 ? 3.264 -23.280 -28.603 1.00 91.94 451 ILE A C 1
ATOM 3325 O O . ILE A 1 451 ? 3.522 -24.304 -29.243 1.00 91.94 451 ILE A O 1
ATOM 3329 N N . VAL A 1 452 ? 4.142 -22.692 -27.795 1.00 90.19 452 VAL A N 1
ATOM 3330 C CA . VAL A 1 452 ? 5.477 -23.231 -27.521 1.00 90.19 452 VAL A CA 1
ATOM 3331 C C . VAL A 1 452 ? 5.651 -23.386 -26.020 1.00 90.19 452 VAL A C 1
ATOM 3333 O O . VAL A 1 452 ? 5.386 -22.460 -25.264 1.00 90.19 452 VAL A O 1
ATOM 3336 N N . SER A 1 453 ? 6.161 -24.541 -25.609 1.00 92.75 453 SER A N 1
ATOM 3337 C CA . SER A 1 453 ? 6.651 -24.776 -24.257 1.00 92.75 453 SER A CA 1
ATOM 3338 C C . SER A 1 453 ? 8.136 -25.115 -24.350 1.00 92.75 453 SER A C 1
ATOM 3340 O O . SER A 1 453 ? 8.518 -26.072 -25.031 1.00 92.75 453 SER A O 1
ATOM 3342 N N . LEU A 1 454 ? 8.984 -24.273 -23.755 1.00 87.50 454 LEU A N 1
ATOM 3343 C CA . LEU A 1 454 ? 10.427 -24.487 -23.680 1.00 87.50 454 LEU A CA 1
ATOM 3344 C C . LEU A 1 454 ? 10.800 -24.987 -22.282 1.00 87.50 454 LEU A C 1
ATOM 3346 O O . LEU A 1 454 ? 10.790 -26.181 -22.007 1.00 87.50 454 LEU A O 1
ATOM 3350 N N . ASN A 1 455 ? 11.158 -24.062 -21.403 1.00 88.19 455 ASN A N 1
ATOM 3351 C CA . ASN A 1 455 ? 11.364 -24.278 -19.982 1.00 88.19 455 ASN A CA 1
ATOM 3352 C C . ASN A 1 455 ? 10.892 -23.021 -19.252 1.00 88.19 455 ASN A C 1
ATOM 3354 O O . ASN A 1 455 ? 10.689 -21.986 -19.889 1.00 88.19 455 ASN A O 1
ATOM 3358 N N . GLN A 1 456 ? 10.780 -23.107 -17.930 1.00 83.56 456 GLN A N 1
ATOM 3359 C CA . GLN A 1 456 ? 10.176 -22.049 -17.133 1.00 83.56 456 GLN A CA 1
ATOM 3360 C C . GLN A 1 456 ? 10.804 -20.663 -17.367 1.00 83.56 456 GLN A C 1
ATOM 3362 O O . GLN A 1 456 ? 10.108 -19.705 -17.694 1.00 83.56 456 GLN A O 1
ATOM 3367 N N . ALA A 1 457 ? 12.134 -20.565 -17.298 1.00 84.31 457 ALA A N 1
ATOM 3368 C CA . ALA A 1 457 ? 12.838 -19.301 -17.502 1.00 84.31 457 ALA A CA 1
ATOM 3369 C C . ALA A 1 457 ? 12.643 -18.738 -18.922 1.00 84.31 457 ALA A C 1
ATOM 3371 O O . ALA A 1 457 ? 12.412 -17.547 -19.101 1.00 84.31 457 ALA A O 1
ATOM 3372 N N . ASN A 1 458 ? 12.695 -19.591 -19.947 1.00 89.69 458 ASN A N 1
ATOM 3373 C CA . ASN A 1 458 ? 12.519 -19.149 -21.329 1.00 89.69 458 ASN A CA 1
ATOM 3374 C C . ASN A 1 458 ? 11.075 -18.743 -21.640 1.00 89.69 458 ASN A C 1
ATOM 3376 O O . ASN A 1 458 ? 10.866 -17.786 -22.382 1.00 89.69 458 ASN A O 1
ATOM 3380 N N . ASN A 1 459 ? 10.091 -19.459 -21.094 1.00 91.00 459 ASN A N 1
ATOM 3381 C CA . ASN A 1 459 ? 8.678 -19.146 -21.287 1.00 91.00 459 ASN A CA 1
ATOM 3382 C C . ASN A 1 459 ? 8.356 -17.755 -20.721 1.00 91.00 459 ASN A C 1
ATOM 3384 O O . ASN A 1 459 ? 7.723 -16.951 -21.398 1.00 91.00 459 ASN A O 1
ATOM 3388 N N . LEU A 1 460 ? 8.903 -17.434 -19.548 1.00 90.31 460 LEU A N 1
ATOM 3389 C CA . LEU A 1 460 ? 8.819 -16.111 -18.932 1.00 90.31 460 LEU A CA 1
ATOM 3390 C C . LEU A 1 460 ? 9.358 -15.000 -19.840 1.00 90.31 460 LEU A C 1
ATOM 3392 O O . LEU A 1 460 ? 8.649 -14.041 -20.135 1.00 90.31 460 LEU A O 1
ATOM 3396 N N . CYS A 1 461 ? 10.580 -15.152 -20.357 1.00 90.56 461 CYS A N 1
ATOM 3397 C CA . CYS A 1 461 ? 11.160 -14.160 -21.264 1.00 90.56 461 CYS A CA 1
ATOM 3398 C C . CYS A 1 461 ? 10.353 -14.018 -22.564 1.00 90.56 461 CYS A C 1
ATOM 3400 O O . CYS A 1 461 ? 10.209 -12.917 -23.102 1.00 90.56 461 CYS A O 1
ATOM 3402 N N . LEU A 1 462 ? 9.834 -15.129 -23.092 1.00 91.44 462 LEU A N 1
ATOM 3403 C CA . LEU A 1 462 ? 9.074 -15.141 -24.337 1.00 91.44 462 LEU A CA 1
ATOM 3404 C C . LEU A 1 462 ? 7.743 -14.399 -24.234 1.00 91.44 462 LEU A C 1
ATOM 3406 O O . LEU A 1 462 ? 7.256 -13.942 -25.265 1.00 91.44 462 LEU A O 1
ATOM 3410 N N . GLU A 1 463 ? 7.185 -14.195 -23.041 1.00 89.50 463 GLU A N 1
ATOM 3411 C CA . GLU A 1 463 ? 5.948 -13.424 -22.921 1.00 89.50 463 GLU A CA 1
ATOM 3412 C C . GLU A 1 463 ? 6.104 -11.961 -23.346 1.00 89.50 463 GLU A C 1
ATOM 3414 O O . GLU A 1 463 ? 5.181 -11.400 -23.947 1.00 89.50 463 GLU A O 1
ATOM 3419 N N . CYS A 1 464 ? 7.286 -11.383 -23.116 1.00 89.25 464 CYS A N 1
ATOM 3420 C CA . CYS A 1 464 ? 7.635 -10.025 -23.533 1.00 89.25 464 CYS A CA 1
ATOM 3421 C C . CYS A 1 464 ? 8.383 -10.000 -24.872 1.00 89.25 464 CYS A C 1
ATOM 3423 O O . CYS A 1 464 ? 8.184 -9.096 -25.683 1.00 89.25 464 CYS A O 1
ATOM 3425 N N . HIS A 1 465 ? 9.234 -10.999 -25.126 1.00 89.44 465 HIS A N 1
ATOM 3426 C CA . HIS A 1 465 ? 10.060 -11.071 -26.336 1.00 89.44 465 HIS A CA 1
ATOM 3427 C C . HIS A 1 465 ? 9.391 -11.785 -27.517 1.00 89.44 465 HIS A C 1
ATOM 3429 O O . HIS A 1 465 ? 10.001 -11.929 -28.582 1.00 89.44 465 HIS A O 1
ATOM 3435 N N . GLN A 1 466 ? 8.128 -12.189 -27.384 1.00 83.25 466 GLN A N 1
ATOM 3436 C CA . GLN A 1 466 ? 7.309 -12.541 -28.535 1.00 83.25 466 GLN A CA 1
ATOM 3437 C C . GLN A 1 466 ? 6.971 -11.285 -29.343 1.00 83.25 466 GLN A C 1
ATOM 3439 O O . GLN A 1 466 ? 6.516 -10.266 -28.825 1.00 83.25 466 GLN A O 1
ATOM 3444 N N . GLY A 1 467 ? 7.170 -11.347 -30.659 1.00 74.62 467 GLY A N 1
ATOM 3445 C CA . GLY A 1 467 ? 6.692 -10.283 -31.533 1.00 74.62 467 GLY A CA 1
ATOM 3446 C C . GLY A 1 467 ? 5.170 -10.147 -31.422 1.00 74.62 467 GLY A C 1
ATOM 3447 O O . GLY A 1 467 ? 4.454 -11.142 -31.471 1.00 74.62 467 GLY A O 1
ATOM 3448 N N . ARG A 1 468 ? 4.654 -8.911 -31.365 1.00 77.69 468 ARG A N 1
ATOM 3449 C CA . ARG A 1 468 ? 3.201 -8.619 -31.396 1.00 77.69 468 ARG A CA 1
ATOM 3450 C C . ARG A 1 468 ? 2.552 -8.864 -32.763 1.00 77.69 468 ARG A C 1
ATOM 3452 O O . ARG A 1 468 ? 1.369 -8.592 -32.952 1.00 77.69 468 ARG A O 1
ATOM 3459 N N . SER A 1 469 ? 3.323 -9.326 -33.743 1.00 77.00 469 SER A N 1
ATOM 3460 C CA . SER A 1 469 ? 2.854 -9.574 -35.099 1.00 77.00 469 SER A CA 1
ATOM 3461 C C . SER A 1 469 ? 3.272 -10.953 -35.572 1.00 77.00 469 SER A C 1
ATOM 3463 O O . SER A 1 469 ? 4.406 -11.379 -35.367 1.00 77.00 469 SER A O 1
ATOM 3465 N N . SER A 1 470 ? 2.354 -11.642 -36.242 1.00 78.44 470 SER A N 1
ATOM 3466 C CA . SER A 1 470 ? 2.686 -12.889 -36.931 1.00 78.44 470 SER A CA 1
ATOM 3467 C C . SER A 1 470 ? 3.472 -12.603 -38.213 1.00 78.44 470 SER A C 1
ATOM 3469 O O . SER A 1 470 ? 3.350 -11.521 -38.791 1.00 78.44 470 SER A O 1
ATOM 3471 N N . THR A 1 471 ? 4.228 -13.588 -38.710 1.00 79.25 471 THR A N 1
ATOM 3472 C CA . THR A 1 471 ? 4.941 -13.499 -40.000 1.00 79.25 471 THR A CA 1
ATOM 3473 C C . THR A 1 471 ? 4.033 -12.991 -41.118 1.00 79.25 471 THR A C 1
ATOM 3475 O O . THR A 1 471 ? 4.435 -12.114 -41.865 1.00 79.25 471 THR A O 1
ATOM 3478 N N . ARG A 1 472 ? 2.767 -13.431 -41.152 1.00 79.56 472 ARG A N 1
ATOM 3479 C CA . ARG A 1 472 ? 1.769 -12.940 -42.112 1.00 79.56 472 ARG A CA 1
ATOM 3480 C C . ARG A 1 472 ? 1.592 -11.419 -42.047 1.00 79.56 472 ARG A C 1
ATOM 3482 O O . ARG A 1 472 ? 1.669 -10.761 -43.073 1.00 79.56 472 ARG A O 1
ATOM 3489 N N . GLN A 1 473 ? 1.390 -10.863 -40.854 1.00 77.62 473 GLN A N 1
ATOM 3490 C CA . GLN A 1 473 ? 1.208 -9.417 -40.672 1.00 77.62 473 GLN A CA 1
ATOM 3491 C C . GLN A 1 473 ? 2.483 -8.631 -41.007 1.00 77.62 473 GLN A C 1
ATOM 3493 O O . GLN A 1 473 ? 2.409 -7.507 -41.504 1.00 77.62 473 GLN A O 1
ATOM 3498 N N . VAL A 1 474 ? 3.658 -9.206 -40.735 1.00 79.12 474 VAL A N 1
ATOM 3499 C CA . VAL A 1 474 ? 4.945 -8.605 -41.110 1.00 79.12 474 VAL A CA 1
ATOM 3500 C C . VAL A 1 474 ? 5.111 -8.605 -42.632 1.00 79.12 474 VAL A C 1
ATOM 3502 O O . VAL A 1 474 ? 5.421 -7.559 -43.199 1.00 79.12 474 VAL A O 1
ATOM 3505 N N . ASP A 1 475 ? 4.834 -9.728 -43.296 1.00 84.06 475 ASP A N 1
ATOM 3506 C CA . ASP A 1 475 ? 4.910 -9.878 -44.752 1.00 84.06 475 ASP A CA 1
ATOM 3507 C C . ASP A 1 475 ? 3.931 -8.939 -45.470 1.00 84.06 475 ASP A C 1
ATOM 3509 O O . ASP A 1 475 ? 4.312 -8.267 -46.429 1.00 84.06 475 ASP A O 1
ATOM 3513 N N . GLU A 1 476 ? 2.697 -8.823 -44.969 1.00 84.31 476 GLU A N 1
ATOM 3514 C CA . GLU A 1 476 ? 1.694 -7.866 -45.454 1.00 84.31 476 GLU A CA 1
ATOM 3515 C C . GLU A 1 476 ? 2.201 -6.420 -45.333 1.00 84.31 476 GLU A C 1
ATOM 3517 O O . GLU A 1 476 ? 2.175 -5.667 -46.308 1.00 84.31 476 GLU A O 1
ATOM 3522 N N . ARG A 1 477 ? 2.759 -6.031 -44.175 1.00 79.75 477 ARG A N 1
ATOM 3523 C CA . ARG A 1 477 ? 3.336 -4.687 -43.979 1.00 79.75 477 ARG A CA 1
ATOM 3524 C C . ARG A 1 477 ? 4.548 -4.419 -44.877 1.00 79.75 477 ARG A C 1
ATOM 3526 O O . ARG A 1 477 ? 4.730 -3.286 -45.326 1.00 79.75 477 ARG A O 1
ATOM 3533 N N . ILE A 1 478 ? 5.394 -5.421 -45.125 1.00 80.69 478 ILE A N 1
ATOM 3534 C CA . ILE A 1 478 ? 6.543 -5.307 -46.037 1.00 80.69 478 ILE A CA 1
ATOM 3535 C C . ILE A 1 478 ? 6.056 -5.132 -47.479 1.00 80.69 478 ILE A C 1
ATOM 3537 O O . ILE A 1 478 ? 6.560 -4.255 -48.185 1.00 80.69 478 ILE A O 1
ATOM 3541 N N . ALA A 1 479 ? 5.058 -5.910 -47.907 1.00 84.75 479 ALA A N 1
ATOM 3542 C CA . ALA A 1 479 ? 4.454 -5.794 -49.233 1.00 84.75 479 ALA A CA 1
ATOM 3543 C C . ALA A 1 479 ? 3.808 -4.412 -49.452 1.00 84.75 479 ALA A C 1
ATOM 3545 O O . ALA A 1 479 ? 4.020 -3.799 -50.502 1.00 84.75 479 ALA A O 1
ATOM 3546 N N . ASP A 1 480 ? 3.122 -3.876 -48.438 1.00 79.06 480 ASP A N 1
ATOM 3547 C CA . ASP A 1 480 ? 2.512 -2.538 -48.459 1.00 79.06 480 ASP A CA 1
ATOM 3548 C C . ASP A 1 480 ? 3.538 -1.392 -48.458 1.00 79.06 480 ASP A C 1
ATOM 3550 O O . ASP A 1 480 ? 3.335 -0.360 -49.101 1.00 79.06 480 ASP A O 1
ATOM 3554 N N . LYS A 1 481 ? 4.678 -1.536 -47.771 1.00 66.75 481 LYS A N 1
ATOM 3555 C CA . LYS A 1 481 ? 5.774 -0.554 -47.886 1.00 66.75 481 LYS A CA 1
ATOM 3556 C C . LYS A 1 481 ? 6.481 -0.647 -49.240 1.00 66.75 481 LYS A C 1
ATOM 3558 O O . LYS A 1 481 ? 6.882 0.378 -49.788 1.00 66.75 481 LYS A O 1
ATOM 3563 N N . GLY A 1 482 ? 6.594 -1.850 -49.803 1.00 54.81 482 GLY A N 1
ATOM 3564 C CA . GLY A 1 482 ? 7.135 -2.082 -51.143 1.00 54.81 482 GLY A CA 1
ATOM 3565 C C . GLY A 1 482 ? 6.268 -1.506 -52.269 1.00 54.81 482 GLY A C 1
ATOM 3566 O O . GLY A 1 482 ? 6.802 -1.161 -53.325 1.00 54.81 482 GLY A O 1
ATOM 3567 N N . SER A 1 483 ? 4.958 -1.354 -52.046 1.00 52.44 483 SER A N 1
ATOM 3568 C CA . SER A 1 483 ? 4.023 -0.740 -52.999 1.00 52.44 483 SER A CA 1
ATOM 3569 C C . SER A 1 483 ? 3.979 0.792 -52.916 1.00 52.44 483 SER A C 1
ATOM 3571 O O . SER A 1 483 ? 3.728 1.433 -53.930 1.00 52.44 483 SER A O 1
ATOM 3573 N N . ARG A 1 484 ? 4.316 1.395 -51.764 1.00 52.03 484 ARG A N 1
ATOM 3574 C CA . ARG A 1 484 ? 4.402 2.865 -51.578 1.00 52.03 484 ARG A CA 1
ATOM 3575 C C . ARG A 1 484 ? 5.761 3.484 -51.937 1.00 52.03 484 ARG A C 1
ATOM 3577 O O . ARG A 1 484 ? 5.902 4.698 -51.916 1.00 52.03 484 ARG A O 1
ATOM 3584 N N . GLY A 1 485 ? 6.762 2.666 -52.270 1.00 45.38 485 GLY A N 1
ATOM 3585 C CA . GLY A 1 485 ? 8.080 3.104 -52.757 1.00 45.38 485 GLY A CA 1
ATOM 3586 C C . GLY A 1 485 ? 8.178 3.276 -54.281 1.00 45.38 485 GLY A C 1
ATOM 3587 O O . GLY A 1 485 ? 9.286 3.337 -54.815 1.00 45.38 485 GLY A O 1
ATOM 3588 N N . ARG A 1 486 ? 7.045 3.293 -54.994 1.00 42.44 486 ARG A N 1
ATOM 3589 C CA . ARG A 1 486 ? 6.956 3.573 -56.436 1.00 42.44 486 ARG A CA 1
ATOM 3590 C C . ARG A 1 486 ? 5.777 4.498 -56.739 1.00 42.44 486 ARG A C 1
ATOM 3592 O O . ARG A 1 486 ? 4.858 4.092 -57.439 1.00 42.44 486 ARG A O 1
ATOM 3599 N N . GLU A 1 487 ? 5.828 5.723 -56.238 1.00 34.62 487 GLU A N 1
ATOM 3600 C CA . GLU A 1 487 ? 5.133 6.867 -56.847 1.00 34.62 487 GLU A CA 1
ATOM 3601 C C . GLU A 1 487 ? 6.069 8.070 -56.900 1.00 34.62 487 GLU A C 1
ATOM 3603 O O . GLU A 1 487 ? 6.798 8.290 -55.903 1.00 34.62 487 GLU A O 1
#

Secondary structure (DSSP, 8-state):
-------------SSSSSSSSSSSSS-S---S----TT--SS----B-TTSPBP--HHHHHHHHTT---TTS-HHHHHHHHHHHHHSTTTS-S-BTTS-HHHHHHHSSSS-GGGGGGGSPTT----TT-B----HHHHH--TTTGGGTPPPTTSS--HHHHHTTSS---TTSS-TTPPTTHHHHHHHSTTTT--S-TT-HHHHHHH-HHHHHHHHHHHTT--HHHHHHHHTTPPPPSSPPPS-HHHHB-TTTSSBSSPPEEETTEEEE-HHHHHHHHHH---EEEEEETTTTEEEEEE-TTS--HHHHHS-TTSPPHHHHHT-SSS--SS----TTSTTTTTTT--TTTT----STTHHHHHHHHHTSTTS-TTSTTT-----TTT-HHHHHHHBHHHHHHHHTT--GGGS-GGG--B---HHHHEESS-TTSTT-EEPP---EE-TTS-EE---HHHHHHHHHHS-SS-HHHHHHHHHHHHHHT--

Organism: NCBI:txid483547

InterPro domains:
  IPR023155 Cytochrome c-552/4 [PF13435] (340-426)
  IPR036280 Multiheme cytochrome superfamily [SSF48695] (54-437)

pLDDT: mean 78.85, std 17.25, range [28.73, 96.0]